Protein AF-0000000084497740 (afdb_homodimer)

Structure (mmCIF, N/CA/C/O backbone):
data_AF-0000000084497740-model_v1
#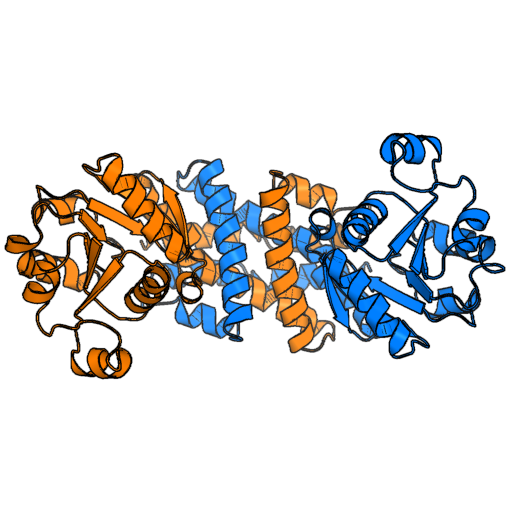
loop_
_entity.id
_entity.type
_entity.pdbx_description
1 polymer 'Pyrroline-5-carboxylate reductase'
#
loop_
_atom_site.group_PDB
_atom_site.id
_atom_site.type_symbol
_atom_site.label_atom_id
_atom_site.label_alt_id
_atom_site.label_comp_id
_atom_site.label_asym_id
_atom_site.label_entity_id
_atom_site.label_seq_id
_atom_site.pdbx_PDB_ins_code
_atom_site.Cartn_x
_atom_site.Cartn_y
_atom_site.Cartn_z
_atom_site.occupancy
_atom_site.B_iso_or_equiv
_atom_site.auth_seq_id
_atom_site.auth_comp_id
_atom_site.auth_asym_id
_atom_site.auth_atom_id
_atom_site.pdbx_PDB_model_num
ATOM 1 N N . MET A 1 1 ? -15.398 -29.5 2.787 1 94.25 1 MET A N 1
ATOM 2 C CA . MET A 1 1 ? -14.492 -29.859 1.694 1 94.25 1 MET A CA 1
ATOM 3 C C . MET A 1 1 ? -13.094 -30.141 2.217 1 94.25 1 MET A C 1
ATOM 5 O O . MET A 1 1 ? -12.656 -29.547 3.205 1 94.25 1 MET A O 1
ATOM 9 N N . LYS A 1 2 ? -12.398 -31.125 1.651 1 97.88 2 LYS A N 1
ATOM 10 C CA . LYS A 1 2 ? -11.078 -31.547 2.133 1 97.88 2 LYS A CA 1
ATOM 11 C C . LYS A 1 2 ? -9.977 -31.031 1.214 1 97.88 2 LYS A C 1
ATOM 13 O O . LYS A 1 2 ? -10.031 -31.234 -0.002 1 97.88 2 LYS A O 1
ATOM 18 N N . VAL A 1 3 ? -8.984 -30.312 1.842 1 98.5 3 VAL A N 1
ATOM 19 C CA . VAL A 1 3 ? -7.879 -29.75 1.071 1 98.5 3 VAL A CA 1
ATOM 20 C C . VAL A 1 3 ? -6.562 -30.391 1.515 1 98.5 3 VAL A C 1
ATOM 22 O O . VAL A 1 3 ? -6.203 -30.328 2.693 1 98.5 3 VAL A O 1
ATOM 25 N N . SER A 1 4 ? -5.949 -31 0.596 1 98.81 4 SER A N 1
ATOM 26 C CA . SER A 1 4 ? -4.621 -31.547 0.847 1 98.81 4 SER A CA 1
ATOM 27 C C . SER A 1 4 ? -3.529 -30.625 0.315 1 98.81 4 SER A C 1
ATOM 29 O O . SER A 1 4 ? -3.516 -30.297 -0.872 1 98.81 4 SER A O 1
ATOM 31 N N . ILE A 1 5 ? -2.617 -30.234 1.16 1 98.81 5 ILE A N 1
ATOM 32 C CA . ILE A 1 5 ? -1.499 -29.375 0.776 1 98.81 5 ILE A CA 1
ATOM 33 C C . ILE A 1 5 ? -0.195 -30.172 0.849 1 98.81 5 ILE A C 1
ATOM 35 O O . ILE A 1 5 ? 0.157 -30.703 1.903 1 98.81 5 ILE A O 1
ATOM 39 N N . ILE A 1 6 ? 0.406 -30.281 -0.298 1 98.69 6 ILE A N 1
ATOM 40 C CA . ILE A 1 6 ? 1.685 -30.969 -0.391 1 98.69 6 ILE A CA 1
ATOM 41 C C . ILE A 1 6 ? 2.82 -29.953 -0.478 1 98.69 6 ILE A C 1
ATOM 43 O O . ILE A 1 6 ? 2.949 -29.25 -1.478 1 98.69 6 ILE A O 1
ATOM 47 N N . GLY A 1 7 ? 3.695 -29.953 0.48 1 97.88 7 GLY A N 1
ATOM 48 C CA . GLY A 1 7 ? 4.715 -28.922 0.625 1 97.88 7 GLY A CA 1
ATOM 49 C C . GLY A 1 7 ? 4.34 -27.844 1.627 1 97.88 7 GLY A C 1
ATOM 50 O O . GLY A 1 7 ? 3.594 -26.922 1.303 1 97.88 7 GLY A O 1
ATOM 51 N N . VAL A 1 8 ? 4.934 -27.953 2.812 1 97.06 8 VAL A N 1
ATOM 52 C CA . VAL A 1 8 ? 4.59 -27.016 3.881 1 97.06 8 VAL A CA 1
ATOM 53 C C . VAL A 1 8 ? 5.832 -26.25 4.309 1 97.06 8 VAL A C 1
ATOM 55 O O . VAL A 1 8 ? 6.242 -26.297 5.469 1 97.06 8 VAL A O 1
ATOM 58 N N . GLY A 1 9 ? 6.383 -25.625 3.318 1 93.69 9 GLY A N 1
ATOM 59 C CA . GLY A 1 9 ? 7.395 -24.625 3.592 1 93.69 9 GLY A CA 1
ATOM 60 C C . GLY A 1 9 ? 6.809 -23.25 3.875 1 93.69 9 GLY A C 1
ATOM 61 O O . GLY A 1 9 ? 5.734 -23.141 4.469 1 93.69 9 GLY A O 1
ATOM 62 N N . THR A 1 10 ? 7.492 -22.219 3.473 1 90.94 10 THR A N 1
ATOM 63 C CA . THR A 1 10 ? 7.031 -20.859 3.701 1 90.94 10 THR A CA 1
ATOM 64 C C . THR A 1 10 ? 5.73 -20.594 2.947 1 90.94 10 THR A C 1
ATOM 66 O O . THR A 1 10 ? 4.77 -20.078 3.521 1 90.94 10 THR A O 1
ATOM 69 N N . VAL A 1 11 ? 5.695 -20.969 1.678 1 94.12 11 VAL A N 1
ATOM 70 C CA . VAL A 1 11 ? 4.527 -20.75 0.834 1 94.12 11 VAL A CA 1
ATOM 71 C C . VAL A 1 11 ? 3.359 -21.594 1.333 1 94.12 11 VAL A C 1
ATOM 73 O O . VAL A 1 11 ? 2.266 -21.078 1.571 1 94.12 11 VAL A O 1
ATOM 76 N N . GLY A 1 12 ? 3.607 -22.906 1.503 1 97.06 12 GLY A N 1
ATOM 77 C CA . GLY A 1 12 ? 2.57 -23.797 1.975 1 97.06 12 GLY A CA 1
ATOM 78 C C . GLY A 1 12 ? 1.966 -23.375 3.299 1 97.06 12 GLY A C 1
ATOM 79 O O . GLY A 1 12 ? 0.747 -23.422 3.477 1 97.06 12 GLY A O 1
ATOM 80 N N . ARG A 1 13 ? 2.76 -22.938 4.215 1 97 13 ARG A N 1
ATOM 81 C CA . ARG A 1 13 ? 2.287 -22.5 5.531 1 97 13 ARG A CA 1
ATOM 82 C C . ARG A 1 13 ? 1.394 -21.281 5.418 1 97 13 ARG A C 1
ATOM 84 O O . ARG A 1 13 ? 0.413 -21.141 6.152 1 97 13 ARG A O 1
ATOM 91 N N . SER A 1 14 ? 1.748 -20.375 4.531 1 97.19 14 SER A N 1
ATOM 92 C CA . SER A 1 14 ? 0.924 -19.188 4.312 1 97.19 14 SER A CA 1
ATOM 93 C C . SER A 1 14 ? -0.449 -19.562 3.764 1 97.19 14 SER A C 1
ATOM 95 O O . SER A 1 14 ? -1.461 -18.984 4.152 1 97.19 14 SER A O 1
ATOM 97 N N . ILE A 1 15 ? -0.416 -20.5 2.891 1 98.19 15 ILE A N 1
ATOM 98 C CA . ILE A 1 15 ? -1.665 -20.969 2.305 1 98.19 15 ILE A CA 1
ATOM 99 C C . ILE A 1 15 ? -2.523 -21.641 3.383 1 98.19 15 ILE A C 1
ATOM 101 O O . ILE A 1 15 ? -3.723 -21.375 3.477 1 98.19 15 ILE A O 1
ATOM 105 N N . VAL A 1 16 ? -1.902 -22.469 4.211 1 98.31 16 VAL A N 1
ATOM 106 C CA . VAL A 1 16 ? -2.602 -23.125 5.312 1 98.31 16 VAL A CA 1
ATOM 107 C C . VAL A 1 16 ? -3.248 -22.078 6.215 1 98.31 16 VAL A C 1
ATOM 109 O O . VAL A 1 16 ? -4.418 -22.203 6.586 1 98.31 16 VAL A O 1
ATOM 112 N N . THR A 1 17 ? -2.496 -21.062 6.551 1 97.62 17 THR A N 1
ATOM 113 C CA . THR A 1 17 ? -2.982 -20 7.422 1 97.62 17 THR A CA 1
ATOM 114 C C . THR A 1 17 ? -4.223 -19.344 6.828 1 97.62 17 THR A C 1
ATOM 116 O O . THR A 1 17 ? -5.18 -19.047 7.547 1 97.62 17 THR A O 1
ATOM 119 N N . GLY A 1 18 ? -4.152 -19.078 5.551 1 97.88 18 GLY A N 1
ATOM 120 C CA . GLY A 1 18 ? -5.289 -18.484 4.871 1 97.88 18 GLY A CA 1
ATOM 121 C C . GLY A 1 18 ? -6.52 -19.375 4.875 1 97.88 18 GLY A C 1
ATOM 122 O O . GLY A 1 18 ? -7.613 -18.922 5.23 1 97.88 18 GLY A O 1
ATOM 123 N N . ILE A 1 19 ? -6.328 -20.625 4.52 1 97.94 19 ILE A N 1
ATOM 124 C CA . ILE A 1 19 ? -7.441 -21.562 4.391 1 97.94 19 ILE A CA 1
ATOM 125 C C . ILE A 1 19 ? -8.039 -21.844 5.77 1 97.94 19 ILE A C 1
ATOM 127 O O . ILE A 1 19 ? -9.25 -22 5.902 1 97.94 19 ILE A O 1
ATOM 131 N N . ALA A 1 20 ? -7.215 -21.875 6.797 1 97.31 20 ALA A N 1
ATOM 132 C CA . ALA A 1 20 ? -7.648 -22.188 8.156 1 97.31 20 ALA A CA 1
ATOM 133 C C . ALA A 1 20 ? -8.672 -21.172 8.656 1 97.31 20 ALA A C 1
ATOM 135 O O . ALA A 1 20 ? -9.453 -21.469 9.57 1 97.31 20 ALA A O 1
ATOM 136 N N . LYS A 1 21 ? -8.695 -20.031 8.102 1 96.19 21 LYS A N 1
ATOM 137 C CA . LYS A 1 21 ? -9.641 -19 8.508 1 96.19 21 LYS A CA 1
ATOM 138 C C . LYS A 1 21 ? -11.023 -19.25 7.91 1 96.19 21 LYS A C 1
ATOM 140 O O . LYS A 1 21 ? -12.008 -18.672 8.359 1 96.19 21 LYS A O 1
ATOM 145 N N . LEU A 1 22 ? -10.938 -20.094 6.934 1 95.62 22 LEU A N 1
ATOM 146 C CA . LEU A 1 22 ? -12.203 -20.438 6.297 1 95.62 22 LEU A CA 1
ATOM 147 C C . LEU A 1 22 ? -12.922 -21.547 7.07 1 95.62 22 LEU A C 1
ATOM 149 O O . LEU A 1 22 ? -12.273 -22.375 7.711 1 95.62 22 LEU A O 1
ATOM 153 N N . LYS A 1 23 ? -14.195 -21.562 7.32 1 88.62 23 LYS A N 1
ATOM 154 C CA . LYS A 1 23 ? -14.938 -22.438 8.211 1 88.62 23 LYS A CA 1
ATOM 155 C C . LYS A 1 23 ? -15.258 -23.766 7.52 1 88.62 23 LYS A C 1
ATOM 157 O O . LYS A 1 23 ? -15.531 -24.766 8.18 1 88.62 23 LYS A O 1
ATOM 162 N N . ASN A 1 24 ? -15.094 -23.953 6.277 1 91.25 24 ASN A N 1
ATOM 163 C CA . ASN A 1 24 ? -15.68 -25.094 5.594 1 91.25 24 ASN A CA 1
ATOM 164 C C . ASN A 1 24 ? -14.609 -26 4.984 1 91.25 24 ASN A C 1
ATOM 166 O O . ASN A 1 24 ? -14.875 -26.719 4.027 1 91.25 24 ASN A O 1
ATOM 170 N N . TYR A 1 25 ? -13.445 -26.016 5.605 1 96.75 25 TYR A N 1
ATOM 171 C CA . TYR A 1 25 ? -12.383 -26.812 4.992 1 96.75 25 TYR A CA 1
ATOM 172 C C . TYR A 1 25 ? -11.68 -27.672 6.035 1 96.75 25 TYR A C 1
ATOM 174 O O . TYR A 1 25 ? -11.43 -27.219 7.156 1 96.75 25 TYR A O 1
ATOM 182 N N . GLU A 1 26 ? -11.492 -28.891 5.727 1 97.75 26 GLU A N 1
ATOM 183 C CA . GLU A 1 26 ? -10.578 -29.766 6.461 1 97.75 26 GLU A CA 1
ATOM 184 C C . GLU A 1 26 ? -9.211 -29.828 5.781 1 97.75 26 GLU A C 1
ATOM 186 O O . GLU A 1 26 ? -9.125 -30.078 4.574 1 97.75 26 GLU A O 1
ATOM 191 N N . ILE A 1 27 ? -8.117 -29.656 6.555 1 98.5 27 ILE A N 1
ATOM 192 C CA . ILE A 1 27 ? -6.793 -29.484 5.965 1 98.5 27 ILE A CA 1
ATOM 193 C C . ILE A 1 27 ? -5.941 -30.719 6.238 1 98.5 27 ILE A C 1
ATOM 195 O O . ILE A 1 27 ? -5.898 -31.219 7.363 1 98.5 27 ILE A O 1
ATOM 199 N N . PHE A 1 28 ? -5.348 -31.234 5.215 1 98.69 28 PHE A N 1
ATOM 200 C CA . PHE A 1 28 ? -4.398 -32.344 5.262 1 98.69 28 PHE A CA 1
ATOM 201 C C . PHE A 1 28 ? -3.039 -31.922 4.723 1 98.69 28 PHE A C 1
ATOM 203 O O . PHE A 1 28 ? -2.957 -31.234 3.705 1 98.69 28 PHE A O 1
ATOM 210 N N . LEU A 1 29 ? -1.916 -32.375 5.426 1 98.75 29 LEU A N 1
ATOM 211 C CA . LEU A 1 29 ? -0.612 -31.828 5.082 1 98.75 29 LEU A CA 1
ATOM 212 C C . LEU A 1 29 ? 0.423 -32.938 4.91 1 98.75 29 LEU A C 1
ATOM 214 O O . LEU A 1 29 ? 0.396 -33.938 5.633 1 98.75 29 LEU A O 1
ATOM 218 N N . SER A 1 30 ? 1.309 -32.75 3.998 1 98.5 30 SER A N 1
ATOM 219 C CA . SER A 1 30 ? 2.561 -33.469 3.885 1 98.5 30 SER A CA 1
ATOM 220 C C . SER A 1 30 ? 3.699 -32.594 3.426 1 98.5 30 SER A C 1
ATOM 222 O O . SER A 1 30 ? 3.461 -31.531 2.822 1 98.5 30 SER A O 1
ATOM 224 N N . SER A 1 31 ? 4.891 -32.906 3.777 1 97.12 31 SER A N 1
ATOM 225 C CA . SER A 1 31 ? 6.059 -32.125 3.434 1 97.12 31 SER A CA 1
ATOM 226 C C . SER A 1 31 ? 7.312 -32.969 3.33 1 97.12 31 SER A C 1
ATOM 228 O O . SER A 1 31 ? 7.285 -34.156 3.643 1 97.12 31 SER A O 1
ATOM 230 N N . GLY A 1 32 ? 8.367 -32.375 2.797 1 93.31 32 GLY A N 1
ATOM 231 C CA . GLY A 1 32 ? 9.625 -33.094 2.598 1 93.31 32 GLY A CA 1
ATOM 232 C C . GLY A 1 32 ? 10.227 -33.594 3.891 1 93.31 32 GLY A C 1
ATOM 233 O O . GLY A 1 32 ? 10.828 -34.688 3.918 1 93.31 32 GLY A O 1
ATOM 234 N N . SER A 1 33 ? 10.133 -32.844 4.934 1 93.88 33 SER A N 1
ATOM 235 C CA . SER A 1 33 ? 10.57 -33.25 6.258 1 93.88 33 SER A CA 1
ATOM 236 C C . SER A 1 33 ? 9.383 -33.406 7.203 1 93.88 33 SER A C 1
ATOM 238 O O . SER A 1 33 ? 8.797 -32.438 7.652 1 93.88 33 SER A O 1
ATOM 240 N N . TYR A 1 34 ? 9.133 -34.625 7.535 1 95.19 34 TYR A N 1
ATOM 241 C CA . TYR A 1 34 ? 8 -34.938 8.406 1 95.19 34 TYR A CA 1
ATOM 242 C C . TYR A 1 34 ? 8.234 -34.375 9.805 1 95.19 34 TYR A C 1
ATOM 244 O O . TYR A 1 34 ? 7.301 -33.875 10.453 1 95.19 34 TYR A O 1
ATOM 252 N N . GLU A 1 35 ? 9.484 -34.438 10.258 1 96.19 35 GLU A N 1
ATOM 253 C CA . GLU A 1 35 ? 9.805 -33.969 11.594 1 96.19 35 GLU A CA 1
ATOM 254 C C . GLU A 1 35 ? 9.578 -32.469 11.711 1 96.19 35 GLU A C 1
ATOM 256 O O . GLU A 1 35 ? 9.023 -31.984 12.703 1 96.19 35 GLU A O 1
ATOM 261 N N . ARG A 1 36 ? 10.039 -31.75 10.719 1 95.06 36 ARG A N 1
ATOM 262 C CA . ARG A 1 36 ? 9.828 -30.312 10.711 1 95.06 36 ARG A CA 1
ATOM 263 C C . ARG A 1 36 ? 8.344 -29.969 10.617 1 95.06 36 ARG A C 1
ATOM 265 O O . ARG A 1 36 ? 7.883 -29 11.234 1 95.06 36 ARG A O 1
ATOM 272 N N . LEU A 1 37 ? 7.645 -30.75 9.773 1 97.81 37 LEU A N 1
ATOM 273 C CA . LEU A 1 37 ? 6.207 -30.562 9.633 1 97.81 37 LEU A CA 1
ATOM 274 C C . LEU A 1 37 ? 5.496 -30.797 10.961 1 97.81 37 LEU A C 1
ATOM 276 O O . LEU A 1 37 ? 4.637 -30.016 11.359 1 97.81 37 LEU A O 1
ATOM 280 N N . LYS A 1 38 ? 5.805 -31.859 11.602 1 97.25 38 LYS A N 1
ATOM 281 C CA . LYS A 1 38 ? 5.188 -32.219 12.875 1 97.25 38 LYS A CA 1
ATOM 282 C C . LYS A 1 38 ? 5.414 -31.156 13.93 1 97.25 38 LYS A C 1
ATOM 284 O O . LYS A 1 38 ? 4.488 -30.781 14.641 1 97.25 38 LYS A O 1
ATOM 289 N N . SER A 1 39 ? 6.633 -30.688 14.016 1 97.25 39 SER A N 1
ATOM 290 C CA . SER A 1 39 ? 6.977 -29.656 14.977 1 97.25 39 SER A CA 1
ATOM 291 C C . SER A 1 39 ? 6.172 -28.375 14.727 1 97.25 39 SER A C 1
ATOM 293 O O . SER A 1 39 ? 5.617 -27.797 15.656 1 97.25 39 SER A O 1
ATOM 295 N N . TRP A 1 40 ? 6.062 -27.969 13.484 1 97.5 40 TRP A N 1
ATOM 296 C CA . TRP A 1 40 ? 5.328 -26.766 13.125 1 97.5 40 TRP A CA 1
ATOM 297 C C . TRP A 1 40 ? 3.83 -26.953 13.344 1 97.5 40 TRP A C 1
ATOM 299 O O . TRP A 1 40 ? 3.143 -26.031 13.805 1 97.5 40 TRP A O 1
ATOM 309 N N . ASN A 1 41 ? 3.293 -28.078 12.883 1 97.38 41 ASN A N 1
ATOM 310 C CA . ASN A 1 41 ? 1.87 -28.391 12.953 1 97.38 41 ASN A CA 1
ATOM 311 C C . ASN A 1 41 ? 1.358 -28.344 14.391 1 97.38 41 ASN A C 1
ATOM 313 O O . ASN A 1 41 ? 0.251 -27.859 14.641 1 97.38 41 ASN A O 1
ATOM 317 N N . ASN A 1 42 ? 2.135 -28.859 15.305 1 96.81 42 ASN A N 1
ATOM 318 C CA . ASN A 1 42 ? 1.826 -28.875 16.734 1 96.81 42 ASN A CA 1
ATOM 319 C C . ASN A 1 42 ? 0.41 -29.391 17 1 96.81 42 ASN A C 1
ATOM 321 O O . ASN A 1 42 ? -0.345 -28.766 17.75 1 96.81 42 ASN A O 1
ATOM 325 N N . GLY A 1 43 ? -0.071 -30.391 16.219 1 94.88 43 GLY A N 1
ATOM 326 C CA . GLY A 1 43 ? -1.327 -31.078 16.453 1 94.88 43 GLY A CA 1
ATOM 327 C C . GLY A 1 43 ? -2.525 -30.359 15.867 1 94.88 43 GLY A C 1
ATOM 328 O O . GLY A 1 43 ? -3.67 -30.766 16.094 1 94.88 43 GLY A O 1
ATOM 329 N N . ARG A 1 44 ? -2.357 -29.391 15.031 1 96.19 44 ARG A N 1
ATOM 330 C CA . ARG A 1 44 ? -3.441 -28.531 14.555 1 96.19 44 ARG A CA 1
ATOM 331 C C . ARG A 1 44 ? -4.176 -29.188 13.383 1 96.19 44 ARG A C 1
ATOM 333 O O . ARG A 1 44 ? -5.398 -29.078 13.281 1 96.19 44 ARG A O 1
ATOM 340 N N . TYR A 1 45 ? -3.424 -29.75 12.523 1 97.81 45 TYR A N 1
ATOM 341 C CA . TYR A 1 45 ? -3.994 -30.312 11.305 1 97.81 45 TYR A CA 1
ATOM 342 C C . TYR A 1 45 ? -3.623 -31.781 11.148 1 97.81 45 TYR A C 1
ATOM 344 O O . TYR A 1 45 ? -2.809 -32.312 11.906 1 97.81 45 TYR A O 1
ATOM 352 N N . ASN A 1 46 ? -4.328 -32.469 10.188 1 97.69 46 ASN A N 1
ATOM 353 C CA . ASN A 1 46 ? -3.945 -33.844 9.82 1 97.69 46 ASN A CA 1
ATOM 354 C C . ASN A 1 46 ? -2.664 -33.844 8.992 1 97.69 46 ASN A C 1
ATOM 356 O O . ASN A 1 46 ? -2.584 -33.188 7.953 1 97.69 46 ASN A O 1
ATOM 360 N N . ILE A 1 47 ? -1.666 -34.625 9.461 1 98.25 47 ILE A N 1
ATOM 361 C CA . ILE A 1 47 ? -0.405 -34.625 8.727 1 98.25 47 ILE A CA 1
ATOM 362 C C . ILE A 1 47 ? -0.068 -36.062 8.305 1 98.25 47 ILE A C 1
ATOM 364 O O . ILE A 1 47 ? -0.448 -37.031 8.984 1 98.25 47 ILE A O 1
ATOM 368 N N . PHE A 1 48 ? 0.63 -36.188 7.195 1 98.06 48 PHE A N 1
ATOM 369 C CA . PHE A 1 48 ? 0.999 -37.5 6.621 1 98.06 48 PHE A CA 1
ATOM 370 C C . PHE A 1 48 ? 2.477 -37.5 6.25 1 98.06 48 PHE A C 1
ATOM 372 O O . PHE A 1 48 ? 3.037 -36.5 5.84 1 98.06 48 PHE A O 1
ATOM 379 N N . GLN A 1 49 ? 3.104 -38.625 6.34 1 96.5 49 GLN A N 1
ATOM 380 C CA . GLN A 1 49 ? 4.48 -38.812 5.887 1 96.5 49 GLN A CA 1
ATOM 381 C C . GLN A 1 49 ? 4.547 -38.969 4.371 1 96.5 49 GLN A C 1
ATOM 383 O O . GLN A 1 49 ? 5.504 -38.5 3.738 1 96.5 49 GLN A O 1
ATOM 388 N N . SER A 1 50 ? 3.508 -39.562 3.895 1 96.25 50 SER A N 1
ATOM 389 C CA . SER A 1 50 ? 3.439 -39.875 2.467 1 96.25 50 SER A CA 1
ATOM 390 C C . SER A 1 50 ? 2.559 -38.844 1.738 1 96.25 50 SER A C 1
ATOM 392 O O . SER A 1 50 ? 1.43 -38.594 2.156 1 96.25 50 SER A O 1
ATOM 394 N N . ASN A 1 51 ? 3.143 -38.281 0.613 1 98.31 51 ASN A N 1
ATOM 395 C CA . ASN A 1 51 ? 2.316 -37.438 -0.223 1 98.31 51 ASN A CA 1
ATOM 396 C C . ASN A 1 51 ? 1.117 -38.188 -0.793 1 98.31 51 ASN A C 1
ATOM 398 O O . ASN A 1 51 ? 0.041 -37.594 -0.959 1 98.31 51 ASN A O 1
ATOM 402 N N . TYR A 1 52 ? 1.386 -39.438 -1.094 1 98.19 52 TYR A N 1
ATOM 403 C CA . TYR A 1 52 ? 0.344 -40.312 -1.639 1 98.19 52 TYR A CA 1
ATOM 404 C C . TYR A 1 52 ? -0.842 -40.406 -0.688 1 98.19 52 TYR A C 1
ATOM 406 O O . TYR A 1 52 ? -1.988 -40.188 -1.093 1 98.19 52 TYR A O 1
ATOM 414 N N . GLU A 1 53 ? -0.58 -40.719 0.524 1 98.06 53 GLU A N 1
ATOM 415 C CA . GLU A 1 53 ? -1.635 -40.844 1.525 1 98.06 53 GLU A CA 1
ATOM 416 C C . GLU A 1 53 ? -2.348 -39.531 1.75 1 98.06 53 GLU A C 1
ATOM 418 O O . GLU A 1 53 ? -3.566 -39.469 1.943 1 98.06 53 GLU A O 1
ATOM 423 N N . ASN A 1 54 ? -1.55 -38.438 1.799 1 98.62 54 ASN A N 1
ATOM 424 C CA . ASN A 1 54 ? -2.146 -37.125 1.931 1 98.62 54 ASN A CA 1
ATOM 425 C C . ASN A 1 54 ? -3.104 -36.812 0.781 1 98.62 54 ASN A C 1
ATOM 427 O O . ASN A 1 54 ? -4.262 -36.469 1.008 1 98.62 54 ASN A O 1
ATOM 431 N N . ALA A 1 55 ? -2.662 -37 -0.435 1 98.5 55 ALA A N 1
ATOM 432 C CA . ALA A 1 55 ? -3.428 -36.656 -1.636 1 98.5 55 ALA A CA 1
ATOM 433 C C . ALA A 1 55 ? -4.703 -37.5 -1.717 1 98.5 55 ALA A C 1
ATOM 435 O O . ALA A 1 55 ? -5.715 -37.031 -2.258 1 98.5 55 ALA A O 1
ATOM 436 N N . LYS A 1 56 ? -4.633 -38.688 -1.178 1 97.88 56 LYS A N 1
ATOM 437 C CA . LYS A 1 56 ? -5.781 -39.594 -1.194 1 97.88 56 LYS A CA 1
ATOM 438 C C . LYS A 1 56 ? -6.961 -39 -0.437 1 97.88 56 LYS A C 1
ATOM 440 O O . LYS A 1 56 ? -8.117 -39.219 -0.803 1 97.88 56 LYS A O 1
ATOM 445 N N . ASN A 1 57 ? -6.73 -38.219 0.434 1 96.69 57 ASN A N 1
ATOM 446 C CA . ASN A 1 57 ? -7.762 -37.719 1.343 1 96.69 57 ASN A CA 1
ATOM 447 C C . ASN A 1 57 ? -8.422 -36.438 0.806 1 96.69 57 ASN A C 1
ATOM 449 O O . ASN A 1 57 ? -9.578 -36.156 1.123 1 96.69 57 ASN A O 1
ATOM 453 N N . GLY A 1 58 ? -7.777 -35.719 0.027 1 96.94 58 GLY A N 1
ATOM 454 C CA . GLY A 1 58 ? -8.234 -34.406 -0.348 1 96.94 58 GLY A CA 1
ATOM 455 C C . G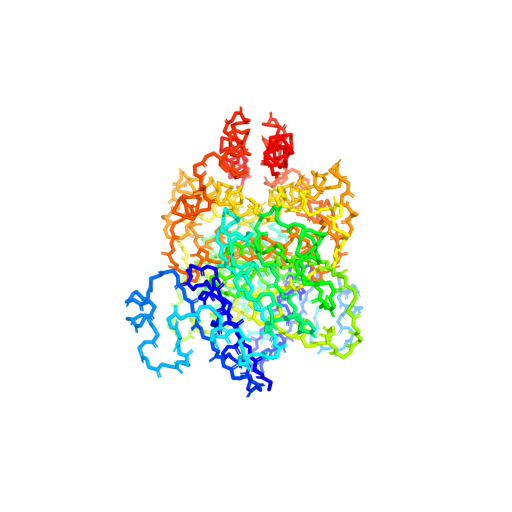LY A 1 58 ? -9.141 -34.406 -1.565 1 96.94 58 GLY A C 1
ATOM 456 O O . GLY A 1 58 ? -8.938 -35.188 -2.494 1 96.94 58 GLY A O 1
ATOM 457 N N . ASP A 1 59 ? -10.102 -33.469 -1.543 1 97.12 59 ASP A N 1
ATOM 458 C CA . ASP A 1 59 ? -10.875 -33.156 -2.74 1 97.12 59 ASP A CA 1
ATOM 459 C C . ASP A 1 59 ? -10.125 -32.188 -3.643 1 97.12 59 ASP A C 1
ATOM 461 O O . ASP A 1 59 ? -10.281 -32.219 -4.863 1 97.12 59 ASP A O 1
ATOM 465 N N . ILE A 1 60 ? -9.43 -31.359 -3.025 1 98.19 60 ILE A N 1
ATOM 466 C CA . ILE A 1 60 ? -8.555 -30.375 -3.662 1 98.19 60 ILE A CA 1
ATOM 467 C C . ILE A 1 60 ? -7.113 -30.594 -3.219 1 98.19 60 ILE A C 1
ATOM 469 O O . ILE A 1 60 ? -6.844 -30.781 -2.029 1 98.19 60 ILE A O 1
ATOM 473 N N . ILE A 1 61 ? -6.234 -30.609 -4.172 1 98.81 61 ILE A N 1
ATOM 474 C CA . ILE A 1 61 ? -4.82 -30.812 -3.877 1 98.81 61 ILE A CA 1
ATOM 475 C C . ILE A 1 61 ? -4.031 -29.547 -4.246 1 98.81 61 ILE A C 1
ATOM 477 O O . ILE A 1 61 ? -4.086 -29.094 -5.391 1 98.81 61 ILE A O 1
ATOM 481 N N . ILE A 1 62 ? -3.328 -28.984 -3.293 1 98.81 62 ILE A N 1
ATOM 482 C CA . ILE A 1 62 ? -2.465 -27.828 -3.52 1 98.81 62 ILE A CA 1
ATOM 483 C C . ILE A 1 62 ? -1.004 -28.266 -3.527 1 98.81 62 ILE A C 1
ATOM 485 O O . ILE A 1 62 ? -0.528 -28.875 -2.566 1 98.81 62 ILE A O 1
ATOM 489 N N . LEU A 1 63 ? -0.415 -28.016 -4.582 1 98.69 63 LEU A N 1
ATOM 490 C CA . LEU A 1 63 ? 0.996 -28.344 -4.742 1 98.69 63 LEU A CA 1
ATOM 491 C C . LEU A 1 63 ? 1.876 -27.125 -4.496 1 98.69 63 LEU A C 1
ATOM 493 O O . LEU A 1 63 ? 1.901 -26.203 -5.309 1 98.69 63 LEU A O 1
ATOM 497 N N . SER A 1 64 ? 2.592 -27.125 -3.451 1 97.75 64 SER A N 1
ATOM 498 C CA . SER A 1 64 ? 3.459 -26.031 -3.041 1 97.75 64 SER A CA 1
ATOM 499 C C . SER A 1 64 ? 4.867 -26.516 -2.725 1 97.75 64 SER A C 1
ATOM 501 O O . SER A 1 64 ? 5.414 -26.219 -1.663 1 97.75 64 SER A O 1
ATOM 503 N N . VAL A 1 65 ? 5.453 -27.281 -3.594 1 96.56 65 VAL A N 1
ATOM 504 C CA . VAL A 1 65 ? 6.801 -27.828 -3.459 1 96.56 65 VAL A CA 1
ATOM 505 C C . VAL A 1 65 ? 7.75 -27.094 -4.41 1 96.56 65 VAL A C 1
ATOM 507 O O . VAL A 1 65 ? 7.312 -26.312 -5.25 1 96.56 65 VAL A O 1
ATOM 510 N N . LYS A 1 66 ? 9.039 -27.312 -4.262 1 92.75 66 LYS A N 1
ATOM 511 C CA . LYS A 1 66 ? 10 -26.766 -5.215 1 92.75 66 LYS A CA 1
ATOM 512 C C . LYS A 1 66 ? 9.742 -27.297 -6.621 1 92.75 66 LYS A C 1
ATOM 514 O O . LYS A 1 66 ? 9.422 -28.484 -6.801 1 92.75 66 LYS A O 1
ATOM 519 N N . PRO A 1 67 ? 9.891 -26.453 -7.559 1 93.69 67 PRO A N 1
ATOM 520 C CA . PRO A 1 67 ? 9.641 -26.891 -8.93 1 93.69 67 PRO A CA 1
ATOM 521 C C . PRO A 1 67 ? 10.484 -28.109 -9.328 1 93.69 67 PRO A C 1
ATOM 523 O O . PRO A 1 67 ? 10.016 -28.953 -10.086 1 93.69 67 PRO A O 1
ATOM 526 N N . SER A 1 68 ? 11.656 -28.172 -8.797 1 93.75 68 SER A N 1
ATOM 527 C CA . SER A 1 68 ? 12.555 -29.281 -9.117 1 93.75 68 SER A CA 1
ATOM 528 C C . SER A 1 68 ? 11.969 -30.625 -8.672 1 93.75 68 SER A C 1
ATOM 530 O O . SER A 1 68 ? 12.359 -31.672 -9.18 1 93.75 68 SER A O 1
ATOM 532 N N . ASN A 1 69 ? 11 -30.609 -7.805 1 96 69 ASN A N 1
ATOM 533 C CA . ASN A 1 69 ? 10.398 -31.828 -7.273 1 96 69 ASN A CA 1
ATOM 534 C C . ASN A 1 69 ? 9.062 -32.125 -7.945 1 96 69 ASN A C 1
ATOM 536 O O . ASN A 1 69 ? 8.414 -33.125 -7.637 1 96 69 ASN A O 1
ATOM 540 N N . ALA A 1 70 ? 8.656 -31.312 -8.852 1 97.06 70 ALA A N 1
ATOM 541 C CA . ALA A 1 70 ? 7.301 -31.344 -9.398 1 97.06 70 ALA A CA 1
ATOM 542 C C . ALA A 1 70 ? 7.004 -32.688 -10.031 1 97.06 70 ALA A C 1
ATOM 544 O O . ALA A 1 70 ? 6.02 -33.344 -9.672 1 97.06 70 ALA A O 1
ATOM 545 N N . VAL A 1 71 ? 7.84 -33.188 -10.883 1 97.62 71 VAL A N 1
ATOM 546 C CA . VAL A 1 71 ? 7.605 -34.406 -11.648 1 97.62 71 VAL A CA 1
ATOM 547 C C . VAL A 1 71 ? 7.551 -35.594 -10.703 1 97.62 71 VAL A C 1
ATOM 549 O O . VAL A 1 71 ? 6.668 -36.438 -10.812 1 97.62 71 VAL A O 1
ATOM 552 N N . LYS A 1 72 ? 8.516 -35.625 -9.781 1 97.69 72 LYS A N 1
ATOM 553 C CA . LYS A 1 72 ? 8.562 -36.719 -8.812 1 97.69 72 LYS A CA 1
ATOM 554 C C . LYS A 1 72 ? 7.262 -36.812 -8.016 1 97.69 72 LYS A C 1
ATOM 556 O O . LYS A 1 72 ? 6.703 -37.906 -7.84 1 97.69 72 LYS A O 1
ATOM 561 N N . ILE A 1 73 ? 6.746 -35.688 -7.566 1 98.12 73 ILE A N 1
ATOM 562 C CA . ILE A 1 73 ? 5.543 -35.625 -6.746 1 98.12 73 ILE A CA 1
ATOM 563 C C . ILE A 1 73 ? 4.32 -36 -7.59 1 98.12 73 ILE A C 1
ATOM 565 O O . ILE A 1 73 ? 3.445 -36.75 -7.137 1 98.12 73 ILE A O 1
ATOM 569 N N 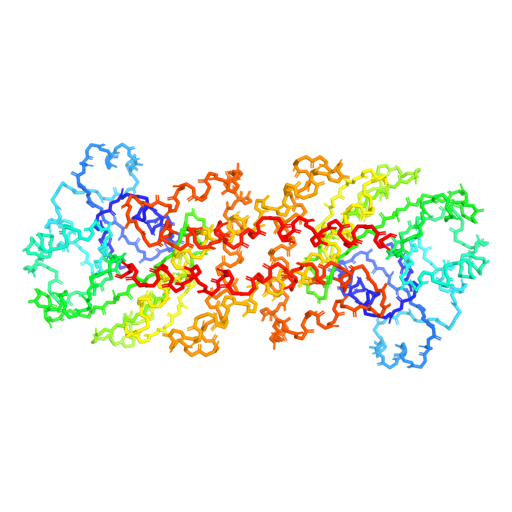. LEU A 1 74 ? 4.262 -35.438 -8.766 1 98.44 74 LEU A N 1
ATOM 570 C CA . LEU A 1 74 ? 3.139 -35.75 -9.648 1 98.44 74 LEU A CA 1
ATOM 571 C C . LEU A 1 74 ? 3.051 -37.219 -9.945 1 98.44 74 LEU A C 1
ATOM 573 O O . LEU A 1 74 ? 1.96 -37.812 -9.945 1 98.44 74 LEU A O 1
ATOM 577 N N . GLU A 1 75 ? 4.207 -37.844 -10.195 1 98 75 GLU A N 1
ATOM 578 C CA . GLU A 1 75 ? 4.25 -39.281 -10.414 1 98 75 GLU A CA 1
ATOM 579 C C . GLU A 1 75 ? 3.783 -40.062 -9.172 1 98 75 GLU A C 1
ATOM 581 O O . GLU A 1 75 ? 3.062 -41.031 -9.281 1 98 75 GLU A O 1
ATOM 586 N N . GLU A 1 76 ? 4.168 -39.531 -8.102 1 98 76 GLU A N 1
ATOM 587 C CA . GLU A 1 76 ? 3.865 -40.156 -6.824 1 98 76 GLU A CA 1
ATOM 588 C C . GLU A 1 76 ? 2.363 -40.188 -6.551 1 98 76 GLU A C 1
ATOM 590 O O . GLU A 1 76 ? 1.83 -41.156 -6.004 1 98 76 GLU A O 1
ATOM 595 N N . ILE A 1 77 ? 1.658 -39.156 -6.996 1 98.38 77 ILE A N 1
ATOM 596 C CA . ILE A 1 77 ? 0.289 -39 -6.512 1 98.38 77 ILE A CA 1
ATOM 597 C C . ILE A 1 77 ? -0.689 -39.219 -7.668 1 98.38 77 ILE A C 1
ATOM 599 O O . ILE A 1 77 ? -1.903 -39.094 -7.488 1 98.38 77 ILE A O 1
ATOM 603 N N . LYS A 1 78 ? -0.233 -39.469 -8.844 1 97.81 78 LYS A N 1
ATOM 604 C CA . LYS A 1 78 ? -1.052 -39.438 -10.055 1 97.81 78 LYS A CA 1
ATOM 605 C C . LYS A 1 78 ? -2.254 -40.375 -9.914 1 97.81 78 LYS A C 1
ATOM 607 O O . LYS A 1 78 ? -3.357 -40.062 -10.352 1 97.81 78 LYS A O 1
ATOM 612 N N . ASP A 1 79 ? -2.135 -41.531 -9.242 1 97.38 79 ASP A N 1
ATOM 613 C CA . ASP A 1 79 ? -3.178 -42.562 -9.172 1 97.38 79 ASP A CA 1
ATOM 614 C C . ASP A 1 79 ? -4.316 -42.125 -8.258 1 97.38 79 ASP A C 1
ATOM 616 O O . ASP A 1 79 ? -5.461 -42.531 -8.43 1 97.38 79 ASP A O 1
ATOM 620 N N . VAL A 1 80 ? -4.055 -41.25 -7.332 1 98.06 80 VAL A N 1
ATOM 621 C CA . VAL A 1 80 ? -5.074 -40.906 -6.34 1 98.06 80 VAL A CA 1
ATOM 622 C C . VAL A 1 80 ? -5.539 -39.469 -6.543 1 98.06 80 VAL A C 1
ATOM 624 O O . VAL A 1 80 ? -6.602 -39.094 -6.047 1 98.06 80 VAL A O 1
ATOM 627 N N . ALA A 1 81 ? -4.762 -38.688 -7.258 1 96.88 81 ALA A N 1
ATOM 628 C CA . ALA A 1 81 ? -5.062 -37.281 -7.398 1 96.88 81 ALA A CA 1
ATOM 629 C C . ALA A 1 81 ? -5.801 -37 -8.703 1 96.88 81 ALA A C 1
ATOM 631 O O . ALA A 1 81 ? -6.438 -35.938 -8.859 1 96.88 81 ALA A O 1
ATOM 632 N N . ASN A 1 82 ? -5.664 -37.906 -9.672 1 96.31 82 ASN A N 1
ATOM 633 C CA . ASN A 1 82 ? -6.305 -37.688 -10.961 1 96.31 82 ASN A CA 1
ATOM 634 C C . ASN A 1 82 ? -7.82 -37.562 -10.82 1 96.31 82 ASN A C 1
ATOM 636 O O . ASN A 1 82 ? -8.461 -38.375 -10.141 1 96.31 82 ASN A O 1
ATOM 640 N N . GLY A 1 83 ? -8.391 -36.5 -11.375 1 96.44 83 GLY A N 1
ATOM 641 C CA . GLY A 1 83 ? -9.812 -36.219 -11.281 1 96.44 83 GLY A CA 1
ATOM 642 C C . GLY A 1 83 ? -10.148 -35.188 -10.219 1 96.44 83 GLY A C 1
ATOM 643 O O . GLY A 1 83 ? -11.242 -34.625 -10.211 1 96.44 83 GLY A O 1
ATOM 644 N N . LYS A 1 84 ? -9.211 -34.938 -9.359 1 98 84 LYS A N 1
ATOM 645 C CA . LYS A 1 84 ? -9.398 -33.938 -8.305 1 98 84 LYS A CA 1
ATOM 646 C C . LYS A 1 84 ? -8.945 -32.562 -8.766 1 98 84 LYS A C 1
ATOM 648 O O . LYS A 1 84 ? -8.258 -32.438 -9.789 1 98 84 LYS A O 1
ATOM 653 N N . VAL A 1 85 ? -9.359 -31.531 -8.094 1 98.31 85 VAL A N 1
ATOM 654 C CA . VAL A 1 85 ? -8.945 -30.156 -8.414 1 98.31 85 VAL A CA 1
ATOM 655 C C . VAL A 1 85 ? -7.508 -29.938 -7.957 1 98.31 85 VAL A C 1
ATOM 657 O O . VAL A 1 85 ? -7.18 -30.156 -6.785 1 98.31 85 VAL A O 1
ATOM 660 N N . ILE A 1 86 ? -6.641 -29.531 -8.891 1 98.75 86 ILE A N 1
ATOM 661 C CA . ILE A 1 86 ? -5.227 -29.328 -8.594 1 98.75 86 ILE A CA 1
ATOM 662 C C . ILE A 1 86 ? -4.898 -27.828 -8.641 1 98.75 86 ILE A C 1
ATOM 664 O O . ILE A 1 86 ? -5.137 -27.172 -9.648 1 98.75 86 ILE A O 1
ATOM 668 N N . ILE A 1 87 ? -4.383 -27.281 -7.582 1 98.75 87 ILE A N 1
ATOM 669 C CA . ILE A 1 87 ? -3.869 -25.922 -7.523 1 98.75 87 ILE A CA 1
ATOM 670 C C . ILE A 1 87 ? -2.35 -25.953 -7.363 1 98.75 87 ILE A C 1
ATOM 672 O O . ILE A 1 87 ? -1.832 -26.5 -6.387 1 98.75 87 ILE A O 1
ATOM 676 N N . SER A 1 88 ? -1.711 -25.453 -8.258 1 98.56 88 SER A N 1
ATOM 677 C CA . SER A 1 88 ? -0.252 -25.422 -8.211 1 98.56 88 SER A CA 1
ATOM 678 C C . SER A 1 88 ? 0.266 -24 -8.047 1 98.56 88 SER A C 1
ATOM 680 O O . SER A 1 88 ? -0.112 -23.109 -8.805 1 98.56 88 SER A O 1
ATOM 682 N N . VAL A 1 89 ? 1.141 -23.797 -7.074 1 97.19 89 VAL A N 1
ATOM 683 C CA . VAL A 1 89 ? 1.802 -22.516 -6.895 1 97.19 89 VAL A CA 1
ATOM 684 C C . VAL A 1 89 ? 3.291 -22.656 -7.203 1 97.19 89 VAL A C 1
ATOM 686 O O . VAL A 1 89 ? 4.105 -21.859 -6.73 1 97.19 89 VAL A O 1
ATOM 689 N N . MET A 1 90 ? 3.652 -23.75 -7.953 1 94.38 90 MET A N 1
ATOM 690 C CA . MET A 1 90 ? 5.047 -24.016 -8.289 1 94.38 90 MET A CA 1
ATOM 691 C C . MET A 1 90 ? 5.488 -23.172 -9.477 1 94.38 90 MET A C 1
ATOM 693 O O . MET A 1 90 ? 4.934 -23.297 -10.57 1 94.38 90 MET A O 1
ATOM 697 N N . ALA A 1 91 ? 6.543 -22.438 -9.234 1 88.31 91 ALA A N 1
ATOM 698 C CA . ALA A 1 91 ? 7.066 -21.562 -10.273 1 88.31 91 ALA A CA 1
ATOM 699 C C . ALA A 1 91 ? 7.574 -22.359 -11.469 1 88.31 91 ALA A C 1
ATOM 701 O O . ALA A 1 91 ? 8.258 -23.375 -11.297 1 88.31 91 ALA A O 1
ATOM 702 N N . GLY A 1 92 ? 7.207 -21.969 -12.656 1 89.62 92 GLY A N 1
ATOM 703 C CA . GLY A 1 92 ? 7.75 -22.531 -13.883 1 89.62 92 GLY A CA 1
ATOM 704 C C . GLY A 1 92 ? 7.051 -23.812 -14.312 1 89.62 92 GLY A C 1
ATOM 705 O O . GLY A 1 92 ? 7.332 -24.344 -15.383 1 89.62 92 GLY A O 1
ATOM 706 N N . ILE A 1 93 ? 6.184 -24.344 -13.492 1 94.88 93 ILE A N 1
ATOM 707 C CA . ILE A 1 93 ? 5.473 -25.562 -13.828 1 94.88 93 ILE A CA 1
ATOM 708 C C . ILE A 1 93 ? 4.168 -25.234 -14.547 1 94.88 93 ILE A C 1
ATOM 710 O O . ILE A 1 93 ? 3.26 -24.641 -13.945 1 94.88 93 ILE A O 1
ATOM 714 N N . THR A 1 94 ? 4.043 -25.609 -15.742 1 96.69 94 THR A N 1
ATOM 715 C CA . THR A 1 94 ? 2.912 -25.219 -16.578 1 96.69 94 THR A CA 1
ATOM 716 C C . THR A 1 94 ? 1.725 -26.141 -16.344 1 96.69 94 THR A C 1
ATOM 718 O O . THR A 1 94 ? 1.881 -27.234 -15.781 1 96.69 94 THR A O 1
ATOM 721 N N . ILE A 1 95 ? 0.601 -25.656 -16.75 1 97.88 95 ILE A N 1
ATOM 722 C CA . ILE A 1 95 ? -0.61 -26.469 -16.703 1 97.88 95 ILE A CA 1
ATOM 723 C C . ILE A 1 95 ? -0.418 -27.734 -17.547 1 97.88 95 ILE A C 1
ATOM 725 O O . ILE A 1 95 ? -0.781 -28.828 -17.109 1 97.88 95 ILE A O 1
ATOM 729 N N . ASN A 1 96 ? 0.163 -27.562 -18.703 1 97.5 96 ASN A N 1
ATOM 730 C CA . ASN A 1 96 ? 0.386 -28.688 -19.609 1 97.5 96 ASN A CA 1
ATOM 731 C C . ASN A 1 96 ? 1.224 -29.781 -18.953 1 97.5 96 ASN A C 1
ATOM 733 O O . ASN A 1 96 ? 0.932 -30.969 -19.109 1 97.5 96 ASN A O 1
ATOM 737 N N . LEU A 1 97 ? 2.256 -29.406 -18.266 1 97.56 97 LEU A N 1
ATOM 738 C CA . LEU A 1 97 ? 3.102 -30.375 -17.594 1 97.56 97 LEU A CA 1
ATOM 739 C C . LEU A 1 97 ? 2.307 -31.172 -16.547 1 97.56 97 LEU A C 1
ATOM 741 O O . LEU A 1 97 ? 2.436 -32.375 -16.469 1 97.56 97 LEU A O 1
ATOM 745 N N . ILE A 1 98 ? 1.524 -30.484 -15.75 1 98.31 98 ILE A N 1
ATOM 746 C CA . ILE A 1 98 ? 0.73 -31.141 -14.711 1 98.31 98 ILE A CA 1
ATOM 747 C C . ILE A 1 98 ? -0.295 -32.062 -15.359 1 98.31 98 ILE A C 1
ATOM 749 O O . ILE A 1 98 ? -0.49 -33.188 -14.914 1 98.31 98 ILE A O 1
ATOM 753 N N . ASN A 1 99 ? -0.881 -31.578 -16.438 1 96.88 99 ASN A N 1
ATOM 754 C CA . ASN A 1 99 ? -1.919 -32.344 -17.141 1 96.88 99 ASN A CA 1
ATOM 755 C C . ASN A 1 99 ? -1.368 -33.625 -17.75 1 96.88 99 ASN A C 1
ATOM 757 O O . ASN A 1 99 ? -2.115 -34.562 -17.984 1 96.88 99 ASN A O 1
ATOM 761 N N . LYS A 1 100 ? -0.104 -33.688 -18.062 1 97.31 100 LYS A N 1
ATOM 762 C CA . LYS A 1 100 ? 0.523 -34.906 -18.578 1 97.31 100 LYS A CA 1
ATOM 763 C C . LYS A 1 100 ? 0.403 -36.031 -17.578 1 97.31 100 LYS A C 1
ATOM 765 O O . LYS A 1 100 ? 0.32 -37.219 -17.953 1 97.31 100 LYS A O 1
ATOM 770 N N . TYR A 1 101 ? 0.396 -35.688 -16.281 1 97.56 101 TYR A N 1
ATOM 771 C CA . TYR A 1 101 ? 0.339 -36.688 -15.234 1 97.56 101 TYR A CA 1
ATOM 772 C C . TYR A 1 101 ? -1.072 -36.812 -14.672 1 97.56 101 TYR A C 1
ATOM 774 O O . TYR A 1 101 ? -1.462 -37.906 -14.188 1 97.56 101 TYR A O 1
ATOM 782 N N . LEU A 1 102 ? -1.771 -35.75 -14.68 1 97.62 102 LEU A N 1
ATOM 783 C CA . LEU A 1 102 ? -3.127 -35.656 -14.148 1 97.62 102 LEU A CA 1
ATOM 784 C C . LEU A 1 102 ? -4.105 -35.188 -15.211 1 97.62 102 LEU A C 1
ATOM 786 O O . LEU A 1 102 ? -4.688 -34.094 -15.07 1 97.62 102 LEU A O 1
ATOM 790 N N . ASP A 1 103 ? -4.449 -35.938 -16.188 1 96.06 103 ASP A N 1
ATOM 791 C CA . ASP A 1 103 ? -5.121 -35.531 -17.422 1 96.06 103 ASP A CA 1
ATOM 792 C C . ASP A 1 103 ? -6.621 -35.375 -17.188 1 96.06 103 ASP A C 1
ATOM 794 O O . ASP A 1 103 ? -7.309 -34.75 -18.016 1 96.06 103 ASP A O 1
ATOM 798 N N . LYS A 1 104 ? -7.168 -35.875 -16.094 1 97.31 104 LYS A N 1
ATOM 799 C CA . LYS A 1 104 ? -8.602 -35.75 -15.844 1 97.31 104 LYS A CA 1
ATOM 800 C C . LYS A 1 104 ? -8.891 -34.656 -14.812 1 97.31 104 LYS A C 1
ATOM 802 O O . LYS A 1 104 ? -10.055 -34.438 -14.453 1 97.31 104 LYS A O 1
ATOM 807 N N . SER A 1 105 ? -7.887 -34.031 -14.398 1 97.69 105 SER A N 1
ATOM 808 C CA . SER A 1 105 ? -8.031 -33.094 -13.289 1 97.69 105 SER A CA 1
ATOM 809 C C . SER A 1 105 ? -8.125 -31.656 -13.789 1 97.69 105 SER A C 1
ATOM 811 O O . SER A 1 105 ? -7.418 -31.266 -14.719 1 97.69 105 SER A O 1
ATOM 813 N N . PRO A 1 106 ? -9.086 -30.875 -13.258 1 98.19 106 PRO A N 1
ATOM 814 C CA . PRO A 1 106 ? -8.922 -29.438 -13.398 1 98.19 106 PRO A CA 1
ATOM 815 C C . PRO A 1 106 ? -7.633 -28.922 -12.766 1 98.19 106 PRO A C 1
ATOM 817 O O . PRO A 1 106 ? -7.301 -29.297 -11.633 1 98.19 106 PRO A O 1
ATOM 820 N N . VAL A 1 107 ? -6.891 -28.109 -13.508 1 98.5 107 VAL A N 1
ATOM 821 C CA . VAL A 1 107 ? -5.602 -27.625 -13.039 1 98.5 107 VAL A CA 1
ATOM 822 C C . VAL A 1 107 ? -5.609 -26.094 -12.977 1 98.5 107 VAL A C 1
ATOM 824 O O . VAL A 1 107 ? -5.988 -25.438 -13.945 1 98.5 107 VAL A O 1
ATOM 827 N N . ILE A 1 108 ? -5.297 -25.578 -11.836 1 98.62 108 ILE A N 1
ATOM 828 C CA . ILE A 1 108 ? -5.133 -24.156 -11.625 1 98.62 108 ILE A CA 1
ATOM 829 C C . ILE A 1 108 ? -3.666 -23.844 -11.328 1 98.62 108 ILE A C 1
ATOM 831 O O . ILE A 1 108 ? -3.062 -24.438 -10.438 1 98.62 108 ILE A O 1
ATOM 835 N N . ARG A 1 109 ? -3.115 -22.984 -12.094 1 98.44 109 ARG A N 1
ATOM 836 C CA . ARG A 1 109 ? -1.759 -22.484 -11.891 1 98.44 109 ARG A CA 1
ATOM 837 C C . ARG A 1 109 ? -1.778 -21.094 -11.273 1 98.44 109 ARG A C 1
ATOM 839 O O . ARG A 1 109 ? -2.459 -20.188 -11.781 1 98.44 109 ARG A O 1
ATOM 846 N N . VAL A 1 110 ? -1.087 -20.953 -10.18 1 98.06 110 VAL A N 1
ATOM 847 C CA . VAL A 1 110 ? -1.13 -19.688 -9.438 1 98.06 110 VAL A CA 1
ATOM 848 C C . VAL A 1 110 ? 0.285 -19.141 -9.266 1 98.06 110 VAL A C 1
ATOM 850 O O . VAL A 1 110 ? 1.213 -19.891 -8.945 1 98.06 110 VAL A O 1
ATOM 853 N N . MET A 1 111 ? 0.449 -17.891 -9.555 1 97.12 111 MET A N 1
ATOM 854 C CA . MET A 1 111 ? 1.674 -17.156 -9.234 1 97.12 111 MET A CA 1
ATOM 855 C C . MET A 1 111 ? 1.438 -16.156 -8.109 1 97.12 111 MET A C 1
ATOM 857 O O . MET A 1 111 ? 1.084 -15.008 -8.367 1 97.12 111 MET A O 1
ATOM 861 N N . PRO A 1 112 ? 1.698 -16.578 -6.902 1 97.12 112 PRO A N 1
ATOM 862 C CA . PRO A 1 112 ? 1.586 -15.656 -5.773 1 97.12 112 PRO A CA 1
ATOM 863 C C . PRO A 1 112 ? 2.838 -14.797 -5.586 1 97.12 112 PRO A C 1
ATOM 865 O O . PRO A 1 112 ? 3.736 -14.82 -6.434 1 97.12 112 PRO A O 1
ATOM 868 N N . ASN A 1 113 ? 2.82 -13.922 -4.598 1 96.62 113 ASN A N 1
ATOM 869 C CA . ASN A 1 113 ? 4.008 -13.18 -4.184 1 96.62 113 ASN A CA 1
ATOM 870 C C . ASN A 1 113 ? 4.129 -13.117 -2.666 1 96.62 113 ASN A C 1
ATOM 872 O O . ASN A 1 113 ? 3.246 -13.586 -1.948 1 96.62 113 ASN A O 1
ATOM 876 N N . ILE A 1 114 ? 5.16 -12.672 -2.162 1 96.88 114 ILE A N 1
ATOM 877 C CA . ILE A 1 114 ? 5.613 -12.883 -0.792 1 96.88 114 ILE A CA 1
ATOM 878 C C . ILE A 1 114 ? 4.637 -12.219 0.18 1 96.88 114 ILE A C 1
ATOM 880 O O . ILE A 1 114 ? 4.488 -12.672 1.319 1 96.88 114 ILE A O 1
ATOM 884 N N . PRO A 1 115 ? 3.916 -11.227 -0.102 1 98.12 115 PRO A N 1
ATOM 885 C CA . PRO A 1 115 ? 2.961 -10.68 0.864 1 98.12 115 PRO A CA 1
ATOM 886 C C . PRO A 1 115 ? 1.931 -11.703 1.323 1 98.12 115 PRO A C 1
ATOM 888 O O . PRO A 1 115 ? 1.141 -11.43 2.23 1 98.12 115 PRO A O 1
ATOM 891 N N . MET A 1 116 ? 1.987 -12.891 0.738 1 97.06 116 MET A N 1
ATOM 892 C CA . MET A 1 116 ? 1.141 -13.984 1.214 1 97.06 116 MET A CA 1
ATOM 893 C C . MET A 1 116 ? 1.413 -14.281 2.684 1 97.06 116 MET A C 1
ATOM 895 O O . MET A 1 116 ? 0.558 -14.836 3.379 1 97.06 116 MET A O 1
ATOM 899 N N . LEU A 1 117 ? 2.607 -13.914 3.129 1 96.31 117 LEU A N 1
ATOM 900 C CA . LEU A 1 117 ? 2.984 -14.156 4.516 1 96.31 117 LEU A CA 1
ATOM 901 C C . LEU A 1 117 ? 2.041 -13.438 5.473 1 96.31 117 LEU A C 1
ATOM 903 O O . LEU A 1 117 ? 1.95 -13.797 6.648 1 96.31 117 LEU A O 1
ATOM 907 N N . VAL A 1 118 ? 1.344 -12.391 4.996 1 97.19 118 VAL A N 1
ATOM 908 C CA . VAL A 1 118 ? 0.364 -11.664 5.797 1 97.19 118 VAL A CA 1
ATOM 909 C C . VAL A 1 118 ? -0.987 -11.664 5.082 1 97.19 118 VAL A C 1
ATOM 911 O O . VAL A 1 118 ? -1.777 -10.727 5.242 1 97.19 118 VAL A O 1
ATOM 914 N N . GLN A 1 119 ? -1.128 -12.648 4.191 1 97.69 119 GLN A N 1
ATOM 915 C CA . GLN A 1 119 ? -2.377 -12.906 3.482 1 97.69 119 GLN A CA 1
ATOM 916 C C . GLN A 1 119 ? -2.754 -11.734 2.584 1 97.69 119 GLN A C 1
ATOM 918 O O . GLN A 1 119 ? -3.936 -11.406 2.445 1 97.69 119 GLN A O 1
ATOM 923 N N . LYS A 1 120 ? -1.781 -11.031 2.016 1 97.94 120 LYS A N 1
ATOM 924 C CA . LYS A 1 120 ? -2.01 -9.906 1.107 1 97.94 120 LYS A CA 1
ATOM 925 C C . LYS A 1 120 ? -1.297 -10.125 -0.224 1 97.94 120 LYS A C 1
ATOM 927 O O . LYS A 1 120 ? -0.79 -9.18 -0.825 1 97.94 120 LYS A O 1
ATOM 932 N N . SER A 1 121 ? -1.209 -11.359 -0.596 1 97.69 121 SER A N 1
ATOM 933 C CA . SER A 1 121 ? -0.612 -11.758 -1.865 1 97.69 121 SER A CA 1
ATOM 934 C C . SER A 1 121 ? -1.475 -11.32 -3.045 1 97.69 121 SER A C 1
ATOM 936 O O . SER A 1 121 ? -2.678 -11.094 -2.891 1 97.69 121 SER A O 1
ATOM 938 N N . VAL A 1 122 ? -0.784 -11.039 -4.105 1 97.69 122 VAL A N 1
ATOM 939 C CA . VAL A 1 122 ? -1.486 -11.078 -5.387 1 97.69 122 VAL A CA 1
ATOM 940 C C . VAL A 1 122 ? -1.362 -12.461 -6.008 1 97.69 122 VAL A C 1
ATOM 942 O O . VAL A 1 122 ? -0.253 -12.945 -6.254 1 97.69 122 VAL A O 1
ATOM 945 N N . ASN A 1 123 ? -2.482 -13.07 -6.219 1 98.06 123 ASN A N 1
ATOM 946 C CA . ASN A 1 123 ? -2.502 -14.43 -6.742 1 98.06 123 ASN A CA 1
ATOM 947 C C . ASN A 1 123 ? -2.949 -14.469 -8.195 1 98.06 123 ASN A C 1
ATOM 949 O O . ASN A 1 123 ? -4.117 -14.734 -8.492 1 98.06 123 ASN A O 1
ATOM 953 N N . ALA A 1 124 ? -2.006 -14.203 -9.094 1 98.19 124 ALA A N 1
ATOM 954 C CA . ALA A 1 124 ? -2.322 -14.352 -10.516 1 98.19 124 ALA A CA 1
ATOM 955 C C . ALA A 1 124 ? -2.533 -15.82 -10.875 1 98.19 124 ALA A C 1
ATOM 957 O O . ALA A 1 124 ? -1.685 -16.672 -10.586 1 98.19 124 ALA A O 1
ATOM 958 N N . PHE A 1 125 ? -3.717 -16.109 -11.531 1 98.12 125 PHE A N 1
ATOM 959 C CA . PHE A 1 125 ? -3.967 -17.531 -11.758 1 98.12 125 PHE A CA 1
ATOM 960 C C . PHE A 1 125 ? -4.602 -17.766 -13.125 1 98.12 125 PHE A C 1
ATOM 962 O O . PHE A 1 125 ? -5.227 -16.859 -13.68 1 98.12 125 PHE A O 1
ATOM 969 N N . CYS A 1 126 ? -4.34 -18.844 -13.656 1 98 126 CYS A N 1
ATOM 970 C CA . CYS A 1 126 ? -4.984 -19.406 -14.844 1 98 126 CYS A CA 1
ATOM 971 C C . CYS A 1 126 ? -5.379 -20.859 -14.617 1 98 126 CYS A C 1
ATOM 973 O O . CYS A 1 126 ? -5.004 -21.453 -13.609 1 98 126 CYS A O 1
ATOM 975 N N . TYR A 1 127 ? -6.246 -21.375 -15.508 1 97.88 127 TYR A N 1
ATOM 976 C CA . TYR A 1 127 ? -6.734 -22.719 -15.219 1 97.88 127 TYR A CA 1
ATOM 977 C C . TYR A 1 127 ? -7.094 -23.453 -16.5 1 97.88 127 TYR A C 1
ATOM 979 O O . TYR A 1 127 ? -7.188 -22.844 -17.562 1 97.88 127 TYR A O 1
ATOM 987 N N . TYR A 1 128 ? -7.09 -24.719 -16.391 1 97.19 128 TYR A N 1
ATOM 988 C CA . TYR A 1 128 ? -7.555 -25.641 -17.422 1 97.19 128 TYR A CA 1
ATOM 989 C C . TYR A 1 128 ? -8.648 -26.562 -16.891 1 97.19 128 TYR A C 1
ATOM 991 O O . TYR A 1 128 ? -8.523 -27.094 -15.773 1 97.19 128 TYR A O 1
ATOM 999 N N . ASN A 1 129 ? -9.812 -26.75 -17.641 1 96.25 129 ASN A N 1
ATOM 1000 C CA . ASN A 1 129 ? -10.891 -27.688 -17.375 1 96.25 129 ASN A CA 1
ATOM 1001 C C . ASN A 1 129 ? -11.539 -27.438 -16.016 1 96.25 129 ASN A C 1
ATOM 1003 O O . ASN A 1 129 ? -11.719 -28.359 -15.227 1 96.25 129 ASN A O 1
ATOM 1007 N N . LEU A 1 130 ? -11.82 -26.219 -15.703 1 96.56 130 LEU A N 1
ATOM 1008 C CA . LEU A 1 130 ? -12.406 -25.828 -14.422 1 96.56 130 LEU A CA 1
ATOM 1009 C C . LEU A 1 130 ? -13.875 -25.453 -14.586 1 96.56 130 LEU A C 1
ATOM 1011 O O . LEU A 1 130 ? -14.203 -24.547 -15.359 1 96.56 130 LEU A O 1
ATOM 1015 N N . ASP A 1 131 ? -14.742 -26.156 -13.922 1 96.19 131 ASP A N 1
ATOM 1016 C CA . ASP A 1 131 ? -16.156 -25.812 -13.992 1 96.19 131 ASP A CA 1
ATOM 1017 C C . ASP A 1 131 ? -16.5 -24.688 -13.016 1 96.19 131 ASP A C 1
ATOM 1019 O O . ASP A 1 131 ? -15.68 -24.297 -12.195 1 96.19 131 ASP A O 1
ATOM 1023 N N . ASP A 1 132 ? -17.75 -24.188 -13.125 1 96.44 132 ASP A N 1
ATOM 1024 C CA . ASP A 1 132 ? -18.156 -23 -12.383 1 96.44 132 ASP A CA 1
ATOM 1025 C C . ASP A 1 132 ? -18.172 -23.266 -10.883 1 96.44 132 ASP A C 1
ATOM 1027 O O . ASP A 1 132 ? -17.797 -22.391 -10.094 1 96.44 132 ASP A O 1
ATOM 1031 N N . GLU A 1 133 ? -18.578 -24.344 -10.508 1 94.88 133 GLU A N 1
ATOM 1032 C CA . GLU A 1 133 ? -18.656 -24.688 -9.094 1 94.88 133 GLU A CA 1
ATOM 1033 C C . GLU A 1 133 ? -17.266 -24.719 -8.469 1 94.88 133 GLU A C 1
ATOM 1035 O O . GLU A 1 133 ? -17.031 -24.109 -7.414 1 94.88 133 GLU A O 1
ATOM 1040 N N . ASN A 1 134 ? -16.391 -25.391 -9.125 1 96.12 134 ASN A N 1
ATOM 1041 C CA . ASN A 1 134 ? -15.016 -25.469 -8.633 1 96.12 134 ASN A CA 1
ATOM 1042 C C . ASN A 1 134 ? -14.32 -24.109 -8.703 1 96.12 134 ASN A C 1
ATOM 1044 O O . ASN A 1 134 ? -13.469 -23.812 -7.871 1 96.12 134 ASN A O 1
ATOM 1048 N N . LYS A 1 135 ? -14.711 -23.359 -9.68 1 97.62 135 LYS A N 1
ATOM 1049 C CA . LYS A 1 135 ? -14.109 -22.031 -9.805 1 97.62 135 LYS A CA 1
ATOM 1050 C C . LYS A 1 135 ? -14.422 -21.172 -8.586 1 97.62 135 LYS A C 1
ATOM 1052 O O . LYS A 1 135 ? -13.562 -20.438 -8.102 1 97.62 135 LYS A O 1
ATOM 1057 N N . LYS A 1 136 ? -15.594 -21.188 -8.117 1 97 136 LYS A N 1
ATOM 1058 C CA . LYS A 1 136 ? -15.984 -20.453 -6.91 1 97 136 LYS A CA 1
ATOM 1059 C C . LYS A 1 136 ? -15.141 -20.875 -5.715 1 97 136 LYS A C 1
ATOM 1061 O O . LYS A 1 136 ? -14.695 -20.031 -4.926 1 97 136 LYS A O 1
ATOM 1066 N N . ILE A 1 137 ? -14.93 -22.172 -5.578 1 96.25 137 ILE A N 1
ATOM 1067 C CA . ILE A 1 137 ? -14.156 -22.734 -4.477 1 96.25 137 ILE A CA 1
ATOM 1068 C C . ILE A 1 137 ? -12.703 -22.266 -4.582 1 96.25 137 ILE A C 1
ATOM 1070 O O . ILE A 1 137 ? -12.109 -21.844 -3.588 1 96.25 137 ILE A O 1
ATOM 1074 N N . VAL A 1 138 ? -12.172 -22.312 -5.789 1 97.19 138 VAL A N 1
ATOM 1075 C CA . VAL A 1 138 ? -10.789 -21.922 -6.035 1 97.19 138 VAL A CA 1
ATOM 1076 C C . VAL A 1 138 ? -10.609 -20.438 -5.699 1 97.19 138 VAL A C 1
ATOM 1078 O O . VAL A 1 138 ? -9.633 -20.062 -5.043 1 97.19 138 VAL A O 1
ATOM 1081 N N . LEU A 1 139 ? -11.57 -19.656 -6.094 1 98.19 139 LEU A N 1
ATOM 1082 C CA . LEU A 1 139 ? -11.516 -18.219 -5.816 1 98.19 139 LEU A CA 1
ATOM 1083 C C . LEU A 1 139 ? -11.578 -17.953 -4.316 1 98.19 139 LEU A C 1
ATOM 1085 O O . LEU A 1 139 ? -10.891 -17.062 -3.809 1 98.19 139 LEU A O 1
ATOM 1089 N N . GLU A 1 140 ? -12.359 -18.688 -3.662 1 97.88 140 GLU A N 1
ATOM 1090 C CA . GLU A 1 140 ? -12.445 -18.562 -2.209 1 97.88 140 GLU A CA 1
ATOM 1091 C C . GLU A 1 140 ? -11.109 -18.891 -1.549 1 97.88 140 GLU A C 1
ATOM 1093 O O . GLU A 1 140 ? -10.656 -18.172 -0.656 1 97.88 140 GLU A O 1
ATOM 1098 N N . ILE A 1 141 ? -10.492 -19.938 -2.006 1 97.88 141 ILE A N 1
ATOM 1099 C CA . ILE A 1 141 ? -9.211 -20.375 -1.454 1 97.88 141 ILE A CA 1
ATOM 1100 C C . ILE A 1 141 ? -8.148 -19.312 -1.742 1 97.88 141 ILE A C 1
ATOM 1102 O O . ILE A 1 141 ? -7.43 -18.891 -0.835 1 97.88 141 ILE A O 1
ATOM 1106 N N . LEU A 1 142 ? -8.102 -18.891 -3.016 1 98.44 142 LEU A N 1
ATOM 1107 C CA . LEU A 1 142 ? -7.086 -17.906 -3.404 1 98.44 142 LEU A CA 1
ATOM 1108 C C . LEU A 1 142 ? -7.289 -16.594 -2.666 1 98.44 142 LEU A C 1
ATOM 1110 O O . LEU A 1 142 ? -6.32 -15.891 -2.357 1 98.44 142 LEU A O 1
ATOM 1114 N N . SER A 1 143 ? -8.516 -16.281 -2.334 1 98.12 143 SER A N 1
ATOM 1115 C CA . SER A 1 143 ? -8.852 -15.039 -1.638 1 98.12 143 SER A CA 1
ATOM 1116 C C . SER A 1 143 ? -8.461 -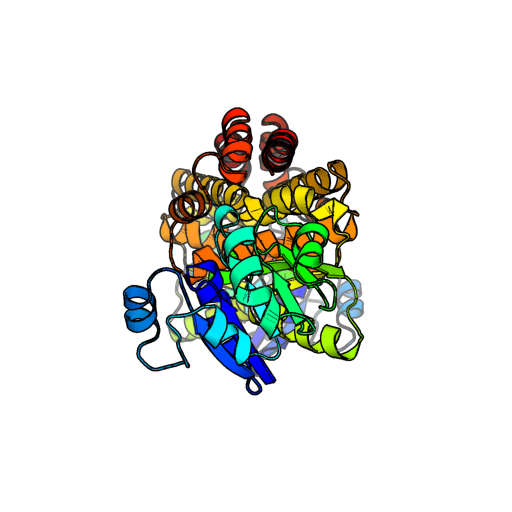15.109 -0.165 1 98.12 143 SER A C 1
ATOM 1118 O O . SER A 1 143 ? -8.352 -14.078 0.503 1 98.12 143 SER A O 1
ATOM 1120 N N . SER A 1 144 ? -8.273 -16.297 0.338 1 97.75 144 SER A N 1
ATOM 1121 C CA . SER A 1 144 ? -7.992 -16.469 1.759 1 97.75 144 SER A CA 1
ATOM 1122 C C . SER A 1 144 ? -6.574 -16.016 2.098 1 97.75 144 SER A C 1
ATOM 1124 O O . SER A 1 144 ? -6.277 -15.719 3.254 1 97.75 144 SER A O 1
ATOM 1126 N N . PHE A 1 145 ? -5.691 -15.961 1.089 1 97.31 145 PHE A N 1
ATOM 1127 C CA . PHE A 1 145 ? -4.324 -15.562 1.391 1 97.31 145 PHE A CA 1
ATOM 1128 C C . PHE A 1 145 ? -3.852 -14.477 0.426 1 97.31 145 PHE A C 1
ATOM 1130 O O . PHE A 1 145 ? -2.648 -14.281 0.243 1 97.31 145 PHE A O 1
ATOM 1137 N N . GLY A 1 146 ? -4.723 -13.836 -0.231 1 97.56 146 GLY A N 1
ATOM 1138 C CA . GLY A 1 146 ? -4.402 -12.75 -1.146 1 97.56 146 GLY A CA 1
ATOM 1139 C C . GLY A 1 146 ? -5.539 -12.414 -2.09 1 97.56 146 GLY A C 1
ATOM 1140 O O . GLY A 1 146 ? -6.699 -12.719 -1.808 1 97.56 146 GLY A O 1
ATOM 1141 N N . THR A 1 147 ? -5.207 -11.727 -3.152 1 97.44 147 THR A N 1
ATOM 1142 C CA . THR A 1 147 ? -6.188 -11.297 -4.141 1 97.44 147 THR A CA 1
ATOM 1143 C C . THR A 1 147 ? -6.004 -12.055 -5.453 1 97.44 147 THR A C 1
ATOM 1145 O O . THR A 1 147 ? -4.949 -11.961 -6.086 1 97.44 147 THR A O 1
ATOM 1148 N N . PRO A 1 148 ? -7.078 -12.789 -5.852 1 98.12 148 PRO A N 1
ATOM 1149 C CA . PRO A 1 148 ? -6.973 -13.516 -7.117 1 98.12 148 PRO A CA 1
ATOM 1150 C C . PRO A 1 148 ? -7.102 -12.602 -8.336 1 98.12 148 PRO A C 1
ATOM 1152 O O . PRO A 1 148 ? -7.949 -11.711 -8.352 1 98.12 148 PRO A O 1
ATOM 1155 N N . VAL A 1 149 ? -6.27 -12.82 -9.273 1 97.62 149 VAL A N 1
ATOM 1156 C CA . VAL A 1 149 ? -6.32 -12.125 -10.562 1 97.62 149 VAL A CA 1
ATOM 1157 C C . VAL A 1 149 ? -6.227 -13.141 -11.695 1 97.62 149 VAL A C 1
ATOM 1159 O O . VAL A 1 149 ? -5.188 -13.773 -11.891 1 97.62 149 VAL A O 1
ATOM 1162 N N . GLU A 1 150 ? -7.277 -13.258 -12.445 1 97.44 150 GLU A N 1
ATOM 1163 C CA . GLU A 1 150 ? -7.281 -14.219 -13.555 1 97.44 150 GLU A CA 1
ATOM 1164 C C . GLU A 1 150 ? -6.488 -13.688 -14.742 1 97.44 150 GLU A C 1
ATOM 1166 O O . GLU A 1 150 ? -6.684 -12.547 -15.172 1 97.44 150 GLU A O 1
ATOM 1171 N N . ILE A 1 151 ? -5.605 -14.469 -15.234 1 97.62 151 ILE A N 1
ATOM 1172 C CA . ILE A 1 151 ? -4.781 -14.102 -16.375 1 97.62 151 ILE A CA 1
ATOM 1173 C C . ILE A 1 151 ? -4.711 -15.266 -17.359 1 97.62 151 ILE A C 1
ATOM 1175 O O . ILE A 1 151 ? -5.156 -16.375 -17.047 1 97.62 151 ILE A O 1
ATOM 1179 N N . LYS A 1 152 ? -4.188 -14.984 -18.547 1 96.44 152 LYS A N 1
ATOM 1180 C CA . LYS A 1 152 ? -3.801 -16.062 -19.453 1 96.44 152 LYS A CA 1
ATOM 1181 C C . LYS A 1 152 ? -2.461 -16.672 -19.047 1 96.44 152 LYS A C 1
ATOM 1183 O O . LYS A 1 152 ? -1.585 -15.969 -18.531 1 96.44 152 LYS A O 1
ATOM 1188 N N . GLU A 1 153 ? -2.305 -17.938 -19.281 1 95.19 153 GLU A N 1
ATOM 1189 C CA . GLU A 1 153 ? -1.073 -18.609 -18.875 1 95.19 153 GLU A CA 1
ATOM 1190 C C . GLU A 1 153 ? 0.144 -17.969 -19.531 1 95.19 153 GLU A C 1
ATOM 1192 O O . GLU A 1 153 ? 1.224 -17.922 -18.938 1 95.19 153 GLU A O 1
ATOM 1197 N N . ASP A 1 154 ? -0.064 -17.359 -20.781 1 94.81 154 ASP A N 1
ATOM 1198 C CA . ASP A 1 154 ? 1.032 -16.766 -21.531 1 94.81 154 ASP A CA 1
ATOM 1199 C C . ASP A 1 154 ? 1.622 -15.562 -20.797 1 94.81 154 ASP A C 1
ATOM 1201 O O . ASP A 1 154 ? 2.738 -15.133 -21.094 1 94.81 154 ASP A O 1
ATOM 1205 N N . TYR A 1 155 ? 0.894 -15.016 -19.844 1 95.88 155 TYR A N 1
ATOM 1206 C CA . TYR A 1 155 ? 1.329 -13.812 -19.141 1 95.88 155 TYR A CA 1
ATOM 1207 C C . TYR A 1 155 ? 2.066 -14.164 -17.859 1 95.88 155 TYR A C 1
ATOM 1209 O O . TYR A 1 155 ? 2.621 -13.281 -17.188 1 95.88 155 TYR A O 1
ATOM 1217 N N . ILE A 1 156 ? 2.141 -15.422 -17.484 1 95 156 ILE A N 1
ATOM 1218 C CA . ILE A 1 156 ? 2.588 -15.812 -16.141 1 95 156 ILE A CA 1
ATOM 1219 C C . ILE A 1 156 ? 4.047 -15.406 -15.953 1 95 156 ILE A C 1
ATOM 1221 O O . ILE A 1 156 ? 4.441 -14.992 -14.859 1 95 156 ILE A O 1
ATOM 1225 N N . ASP A 1 157 ? 4.855 -15.523 -16.984 1 93.75 157 ASP A N 1
ATOM 1226 C CA . ASP A 1 157 ? 6.254 -15.125 -16.859 1 93.75 157 ASP A CA 1
ATOM 1227 C C . ASP A 1 157 ? 6.383 -13.625 -16.656 1 93.75 157 ASP A C 1
ATOM 1229 O O . ASP A 1 157 ? 7.199 -13.172 -15.844 1 93.75 157 ASP A O 1
ATOM 1233 N N . ALA A 1 158 ? 5.637 -12.898 -17.438 1 96.69 158 ALA A N 1
ATOM 1234 C CA . ALA A 1 158 ? 5.613 -11.445 -17.266 1 96.69 158 ALA A CA 1
ATOM 1235 C C . ALA A 1 158 ? 5.137 -11.062 -15.875 1 96.69 158 ALA A C 1
ATOM 1237 O O . ALA A 1 158 ? 5.688 -10.156 -15.25 1 96.69 158 ALA A O 1
ATOM 1238 N N . VAL A 1 159 ? 4.148 -11.789 -15.352 1 97.69 159 VAL A N 1
ATOM 1239 C CA . VAL A 1 159 ? 3.596 -11.547 -14.023 1 97.69 159 VAL A CA 1
ATOM 1240 C C . VAL A 1 159 ? 4.648 -11.859 -12.961 1 97.69 159 VAL A C 1
ATOM 1242 O O . VAL A 1 159 ? 4.754 -11.156 -11.961 1 97.69 159 VAL A O 1
ATOM 1245 N N . THR A 1 160 ? 5.367 -12.898 -13.203 1 94.81 160 THR A N 1
ATOM 1246 C CA . THR A 1 160 ? 6.457 -13.242 -12.297 1 94.81 160 THR A CA 1
ATOM 1247 C C . THR A 1 160 ? 7.449 -12.094 -12.172 1 94.81 160 THR A C 1
ATOM 1249 O O . THR A 1 160 ? 7.875 -11.742 -11.07 1 94.81 160 THR A O 1
ATOM 1252 N N . GLY A 1 161 ? 7.773 -11.492 -13.273 1 96.19 161 GLY A N 1
ATOM 1253 C CA . GLY A 1 161 ? 8.664 -10.344 -13.266 1 96.19 161 GLY A CA 1
ATOM 1254 C C . GLY A 1 161 ? 8.062 -9.133 -12.586 1 96.19 161 GLY A C 1
ATOM 1255 O O . GLY A 1 161 ? 8.766 -8.383 -11.906 1 96.19 161 GLY A O 1
ATOM 1256 N N . LEU A 1 162 ? 6.793 -8.938 -12.734 1 97.88 162 LEU A N 1
ATOM 1257 C CA . LEU A 1 162 ? 6.102 -7.742 -12.266 1 97.88 162 LEU A CA 1
ATOM 1258 C C . LEU A 1 162 ? 5.723 -7.887 -10.789 1 97.88 162 LEU A C 1
ATOM 1260 O O . LEU A 1 162 ? 6.262 -7.184 -9.938 1 97.88 162 LEU A O 1
ATOM 1264 N N . SER A 1 163 ? 4.891 -8.867 -10.477 1 97.75 163 SER A N 1
ATOM 1265 C CA . SER A 1 163 ? 4.34 -8.977 -9.133 1 97.75 163 SER A CA 1
ATOM 1266 C C . SER A 1 163 ? 5.047 -10.062 -8.328 1 97.75 163 SER A C 1
ATOM 1268 O O . SER A 1 163 ? 5.027 -10.047 -7.098 1 97.75 163 SER A O 1
ATOM 1270 N N . GLY A 1 164 ? 5.621 -11.016 -9 1 95.94 164 GLY A N 1
ATOM 1271 C CA . GLY A 1 164 ? 6.41 -12.008 -8.289 1 95.94 164 GLY A CA 1
ATOM 1272 C C . GLY A 1 164 ? 7.668 -11.438 -7.668 1 95.94 164 GLY A C 1
ATOM 1273 O O . GLY A 1 164 ? 7.922 -11.625 -6.477 1 95.94 164 GLY A O 1
ATOM 1274 N N . SER A 1 165 ? 8.414 -10.711 -8.508 1 96.75 165 SER A N 1
ATOM 1275 C CA . SER A 1 165 ? 9.648 -10.078 -8.062 1 96.75 165 SER A CA 1
ATOM 1276 C C . SER A 1 165 ? 9.398 -8.664 -7.551 1 96.75 165 SER A C 1
ATOM 1278 O O . SER A 1 165 ? 10.266 -8.07 -6.906 1 96.75 165 SER A O 1
ATOM 1280 N N . GLY A 1 166 ? 8.211 -8.156 -7.805 1 97.94 166 GLY A N 1
ATOM 1281 C CA . GLY A 1 166 ? 7.805 -6.797 -7.5 1 97.94 166 GLY A CA 1
ATOM 1282 C C . GLY A 1 166 ? 8.094 -6.398 -6.066 1 97.94 166 GLY A C 1
ATOM 1283 O O . GLY A 1 166 ? 8.656 -5.332 -5.812 1 97.94 166 GLY A O 1
ATOM 1284 N N . PRO A 1 167 ? 7.75 -7.246 -5.121 1 98.38 167 PRO A N 1
ATOM 1285 C CA . PRO A 1 167 ? 8.008 -6.906 -3.719 1 98.38 167 PRO A CA 1
ATOM 1286 C C . PRO A 1 167 ? 9.477 -6.586 -3.453 1 98.38 167 PRO A C 1
ATOM 1288 O O . PRO A 1 167 ? 9.789 -5.723 -2.627 1 98.38 167 PRO A O 1
ATOM 1291 N N . GLY A 1 168 ? 10.352 -7.297 -4.102 1 98 168 GLY A N 1
ATOM 1292 C CA . GLY A 1 168 ? 11.766 -6.977 -3.977 1 98 168 GLY A CA 1
ATOM 1293 C C . GLY A 1 168 ? 12.102 -5.574 -4.457 1 98 168 GLY A C 1
ATOM 1294 O O . GLY A 1 168 ? 12.812 -4.836 -3.773 1 98 168 GLY A O 1
ATOM 1295 N N . PHE A 1 169 ? 11.602 -5.176 -5.625 1 98.5 169 PHE A N 1
ATOM 1296 C CA . PHE A 1 169 ? 11.836 -3.852 -6.191 1 98.5 169 PHE A CA 1
ATOM 1297 C C . PHE A 1 169 ? 11.25 -2.77 -5.289 1 98.5 169 PHE A C 1
ATOM 1299 O O . PHE A 1 169 ? 11.906 -1.766 -5.008 1 98.5 169 PHE A O 1
ATOM 1306 N N . ILE A 1 170 ? 10.047 -3.021 -4.859 1 98.69 170 ILE A N 1
ATOM 1307 C CA . ILE A 1 170 ? 9.32 -2.066 -4.027 1 98.69 170 ILE A CA 1
ATOM 1308 C C . ILE A 1 170 ? 10.031 -1.897 -2.689 1 98.69 170 ILE A C 1
ATOM 1310 O O . ILE A 1 170 ? 10.094 -0.792 -2.146 1 98.69 170 ILE A O 1
ATOM 1314 N N . SER A 1 171 ? 10.586 -2.986 -2.143 1 98.56 171 SER A N 1
ATOM 1315 C CA . SER A 1 171 ? 11.336 -2.902 -0.895 1 98.56 171 SER A CA 1
ATOM 1316 C C . SER A 1 171 ? 12.531 -1.97 -1.033 1 98.56 171 SER A C 1
ATOM 1318 O O . SER A 1 171 ? 12.859 -1.23 -0.102 1 98.56 171 SER A O 1
ATOM 1320 N N . VAL A 1 172 ? 13.18 -2.02 -2.164 1 98.25 172 VAL A N 1
ATOM 1321 C CA . VAL A 1 172 ? 14.32 -1.145 -2.414 1 98.25 172 VAL A CA 1
ATOM 1322 C C . VAL A 1 172 ? 13.852 0.308 -2.48 1 98.25 172 VAL A C 1
ATOM 1324 O O . VAL A 1 172 ? 14.5 1.202 -1.935 1 98.25 172 VAL A O 1
ATOM 1327 N N . MET A 1 173 ? 12.773 0.55 -3.145 1 98.56 173 MET A N 1
ATOM 1328 C CA . MET A 1 173 ? 12.211 1.894 -3.248 1 98.56 173 MET A CA 1
ATOM 1329 C C . MET A 1 173 ? 11.828 2.432 -1.874 1 98.56 173 MET A C 1
ATOM 1331 O O . MET A 1 173 ? 12.109 3.588 -1.556 1 98.56 173 MET A O 1
ATOM 1335 N N . ILE A 1 174 ? 11.172 1.596 -1.065 1 98.75 174 ILE A N 1
ATOM 1336 C CA . ILE A 1 174 ? 10.773 1.962 0.291 1 98.75 174 ILE A CA 1
ATOM 1337 C C . ILE A 1 174 ? 12.023 2.287 1.117 1 98.75 174 ILE A C 1
ATOM 1339 O O . ILE A 1 174 ? 12.07 3.311 1.802 1 98.75 174 ILE A O 1
ATOM 1343 N N . ASP A 1 175 ? 13.008 1.413 1.017 1 98.5 175 ASP A N 1
ATOM 1344 C CA . ASP A 1 175 ? 14.25 1.606 1.762 1 98.5 175 ASP A CA 1
ATOM 1345 C C . ASP A 1 175 ? 14.914 2.932 1.392 1 98.5 175 ASP A C 1
ATOM 1347 O O . ASP A 1 175 ? 15.422 3.643 2.262 1 98.5 175 ASP A O 1
ATOM 1351 N N . ALA A 1 176 ? 14.938 3.215 0.124 1 98.38 176 ALA A N 1
ATOM 1352 C CA . ALA A 1 176 ? 15.539 4.453 -0.37 1 98.38 176 ALA A CA 1
ATOM 1353 C C . ALA A 1 176 ? 14.82 5.676 0.192 1 98.38 176 ALA A C 1
ATOM 1355 O O . ALA A 1 176 ? 15.453 6.656 0.58 1 98.38 176 ALA A O 1
ATOM 1356 N N . MET A 1 177 ? 13.523 5.668 0.255 1 98.62 177 MET A N 1
ATOM 1357 C CA . MET A 1 177 ? 12.742 6.797 0.761 1 98.62 177 MET A CA 1
ATOM 1358 C C . MET A 1 177 ? 12.938 6.957 2.266 1 98.62 177 MET A C 1
ATOM 1360 O O . MET A 1 177 ? 13.023 8.078 2.77 1 98.62 177 MET A O 1
ATOM 1364 N N . ILE A 1 178 ? 12.922 5.812 2.969 1 98.56 178 ILE A N 1
ATOM 1365 C CA . ILE A 1 178 ? 13.203 5.863 4.398 1 98.56 178 ILE A CA 1
ATOM 1366 C C . ILE A 1 178 ? 14.562 6.531 4.637 1 98.56 178 ILE A C 1
ATOM 1368 O O . ILE A 1 178 ? 14.672 7.445 5.457 1 98.56 178 ILE A O 1
ATOM 1372 N N . SER A 1 179 ? 15.57 6.07 3.922 1 98.31 179 SER A N 1
ATOM 1373 C CA . SER A 1 179 ? 16.922 6.602 4.062 1 98.31 179 SER A CA 1
ATOM 1374 C C . SER A 1 179 ? 16.969 8.094 3.748 1 98.31 179 SER A C 1
ATOM 1376 O O . SER A 1 179 ? 17.688 8.852 4.395 1 98.31 179 SER A O 1
ATOM 1378 N N . ALA A 1 180 ? 16.25 8.484 2.719 1 98.44 180 ALA A N 1
ATOM 1379 C CA . ALA A 1 180 ? 16.172 9.898 2.365 1 98.44 180 ALA A CA 1
ATOM 1380 C C . ALA A 1 180 ? 15.602 10.719 3.516 1 98.44 180 ALA A C 1
ATOM 1382 O O . ALA A 1 180 ? 16.094 11.812 3.807 1 98.44 180 ALA A O 1
ATOM 1383 N N . GLY A 1 181 ? 14.492 10.227 4.164 1 98.25 181 GLY A N 1
ATOM 1384 C CA . GLY A 1 181 ? 13.938 10.898 5.328 1 98.25 181 GLY A CA 1
ATOM 1385 C C . GLY A 1 181 ? 14.922 11.023 6.477 1 98.25 181 GLY A C 1
ATOM 1386 O O . GLY A 1 181 ? 15.039 12.086 7.09 1 98.25 181 GLY A O 1
ATOM 1387 N N . VAL A 1 182 ? 15.617 9.953 6.723 1 98.12 182 VAL A N 1
ATOM 1388 C CA . VAL A 1 182 ? 16.609 9.938 7.789 1 98.12 182 VAL A CA 1
ATOM 1389 C C . VAL A 1 182 ? 17.719 10.938 7.473 1 98.12 182 VAL A C 1
ATOM 1391 O O . VAL A 1 182 ? 18.188 11.656 8.359 1 98.12 182 VAL A O 1
ATOM 1394 N N . ARG A 1 183 ? 18.141 10.969 6.238 1 97.62 183 ARG A N 1
ATOM 1395 C CA . ARG A 1 183 ? 19.172 11.906 5.801 1 97.62 183 ARG A CA 1
ATOM 1396 C C . ARG A 1 183 ? 18.766 13.344 6.082 1 97.62 183 ARG A C 1
ATOM 1398 O O . ARG A 1 183 ? 19.609 14.188 6.387 1 97.62 183 ARG A O 1
ATOM 1405 N N . LEU A 1 184 ? 17.516 13.633 6.051 1 97.5 184 LEU A N 1
ATOM 1406 C CA . LEU A 1 184 ? 17 14.984 6.258 1 97.5 184 LEU A CA 1
ATOM 1407 C C . LEU A 1 184 ? 16.734 15.242 7.734 1 97.5 184 LEU A C 1
ATOM 1409 O O . LEU A 1 184 ? 16.219 16.297 8.102 1 97.5 184 LEU A O 1
ATOM 1413 N N . GLY A 1 185 ? 16.953 14.234 8.602 1 96.69 185 GLY A N 1
ATOM 1414 C CA . GLY A 1 185 ? 16.922 14.461 10.039 1 96.69 185 GLY A CA 1
ATOM 1415 C C . GLY A 1 185 ? 15.758 13.781 10.727 1 96.69 185 GLY A C 1
ATOM 1416 O O . GLY A 1 185 ? 15.633 13.844 11.953 1 96.69 185 GLY A O 1
ATOM 1417 N N . ILE A 1 186 ? 14.867 13.117 10.039 1 97.75 186 ILE A N 1
ATOM 1418 C CA . ILE A 1 186 ? 13.75 12.414 10.648 1 97.75 186 ILE A CA 1
ATOM 1419 C C . ILE A 1 186 ? 14.242 11.141 11.328 1 97.75 186 ILE A C 1
ATOM 1421 O O . ILE A 1 186 ? 15.008 10.375 10.734 1 97.75 186 ILE A O 1
ATOM 1425 N N . PRO A 1 187 ? 13.812 10.922 12.539 1 97.75 187 PRO A N 1
ATOM 1426 C CA . PRO A 1 187 ? 14.188 9.656 13.172 1 97.75 187 PRO A CA 1
ATOM 1427 C C . PRO A 1 187 ? 13.766 8.438 12.352 1 97.75 187 PRO A C 1
ATOM 1429 O O . PRO A 1 187 ? 12.688 8.438 11.75 1 97.75 187 PRO A O 1
ATOM 1432 N N . LYS A 1 188 ? 14.602 7.371 12.414 1 97.44 188 LYS A N 1
ATOM 1433 C CA . LYS A 1 188 ? 14.477 6.215 11.531 1 97.44 188 LYS A CA 1
ATOM 1434 C C . LYS A 1 188 ? 13.086 5.59 11.633 1 97.44 188 LYS A C 1
ATOM 1436 O O . LYS A 1 188 ? 12.438 5.328 10.617 1 97.44 188 LYS A O 1
ATOM 1441 N N . ASP A 1 189 ? 12.57 5.363 12.828 1 97.25 189 ASP A N 1
ATOM 1442 C CA . ASP A 1 189 ? 11.281 4.719 13.023 1 97.25 189 ASP A CA 1
ATOM 1443 C C . ASP A 1 189 ? 10.148 5.578 12.469 1 97.25 189 ASP A C 1
ATOM 1445 O O . ASP A 1 189 ? 9.203 5.055 11.867 1 97.25 189 ASP A O 1
ATOM 1449 N N . THR A 1 190 ? 10.234 6.871 12.656 1 97.62 190 THR A N 1
ATOM 1450 C CA . THR A 1 190 ? 9.242 7.805 12.133 1 97.62 190 THR A CA 1
ATOM 1451 C C . THR A 1 190 ? 9.289 7.836 10.602 1 97.62 190 THR A C 1
ATOM 1453 O O . THR A 1 190 ? 8.25 7.793 9.945 1 97.62 190 THR A O 1
ATOM 1456 N N . ALA A 1 191 ? 10.5 7.867 10.062 1 98.25 191 ALA A N 1
ATOM 1457 C CA . ALA A 1 191 ? 10.672 7.859 8.609 1 98.25 191 ALA A CA 1
ATOM 1458 C C . ALA A 1 191 ? 10.078 6.594 7.996 1 98.25 191 ALA A C 1
ATOM 1460 O O . ALA A 1 191 ? 9.43 6.652 6.949 1 98.25 191 ALA A O 1
ATOM 1461 N N . LYS A 1 192 ? 10.383 5.484 8.664 1 98.12 192 LYS A N 1
ATOM 1462 C CA . LYS A 1 192 ? 9.852 4.203 8.195 1 98.12 192 LYS A CA 1
ATOM 1463 C C . LYS A 1 192 ? 8.328 4.207 8.195 1 98.12 192 LYS A C 1
ATOM 1465 O O . LYS A 1 192 ? 7.699 3.846 7.199 1 98.12 192 LYS A O 1
ATOM 1470 N N . TYR A 1 193 ? 7.75 4.664 9.258 1 97.75 193 TYR A N 1
ATOM 1471 C CA . TYR A 1 193 ? 6.301 4.672 9.391 1 97.75 193 TYR A CA 1
ATOM 1472 C C . TYR A 1 193 ? 5.664 5.602 8.359 1 97.75 193 TYR A C 1
ATOM 1474 O O . TYR A 1 193 ? 4.703 5.227 7.684 1 97.75 193 TYR A O 1
ATOM 1482 N N . LEU A 1 194 ? 6.188 6.789 8.242 1 98.25 194 LEU A N 1
ATOM 1483 C CA . LEU A 1 194 ? 5.691 7.762 7.273 1 98.25 194 LEU A CA 1
ATOM 1484 C C . LEU A 1 194 ? 5.754 7.199 5.855 1 98.25 194 LEU A C 1
ATOM 1486 O O . LEU A 1 194 ? 4.801 7.336 5.09 1 98.25 194 LEU A O 1
ATOM 1490 N N . THR A 1 195 ? 6.848 6.57 5.547 1 98.69 195 THR A N 1
ATOM 1491 C CA . THR A 1 195 ? 7.07 6.047 4.203 1 98.69 195 THR A CA 1
ATOM 1492 C C . THR A 1 195 ? 6.086 4.918 3.896 1 98.69 195 THR A C 1
ATOM 1494 O O . THR A 1 195 ? 5.414 4.938 2.865 1 98.69 195 THR A O 1
ATOM 1497 N N . LEU A 1 196 ? 5.973 3.959 4.816 1 98.62 196 LEU A N 1
ATOM 1498 C CA . LEU A 1 196 ? 5.102 2.809 4.602 1 98.62 196 LEU A CA 1
ATOM 1499 C C . LEU A 1 196 ? 3.652 3.25 4.418 1 98.62 196 LEU A C 1
ATOM 1501 O O . LEU A 1 196 ? 2.977 2.807 3.486 1 98.62 196 LEU A O 1
ATOM 1505 N N . GLU A 1 197 ? 3.188 4.137 5.238 1 98.12 197 GLU A N 1
ATOM 1506 C CA . GLU A 1 197 ? 1.812 4.613 5.152 1 98.12 197 GLU A CA 1
ATOM 1507 C C . GLU A 1 197 ? 1.582 5.41 3.873 1 98.12 197 GLU A C 1
ATOM 1509 O O . GLU A 1 197 ? 0.49 5.379 3.303 1 98.12 197 GLU A O 1
ATOM 1514 N N . THR A 1 198 ? 2.607 6.145 3.473 1 98.56 198 THR A N 1
ATOM 1515 C CA . THR A 1 198 ? 2.494 6.895 2.227 1 98.56 198 THR A CA 1
ATOM 1516 C C . THR A 1 198 ? 2.365 5.949 1.037 1 98.56 198 THR A C 1
ATOM 1518 O O . THR A 1 198 ? 1.581 6.199 0.12 1 98.56 198 THR A O 1
ATOM 1521 N N . PHE A 1 199 ? 3.145 4.84 1.016 1 98.75 199 PHE A N 1
ATOM 1522 C CA . PHE A 1 199 ? 3.037 3.838 -0.038 1 98.75 199 PHE A CA 1
ATOM 1523 C C . PHE A 1 199 ? 1.643 3.223 -0.059 1 98.75 199 PHE A C 1
ATOM 1525 O O . PHE A 1 199 ? 1.002 3.16 -1.11 1 98.75 199 PHE A O 1
ATOM 1532 N N . ILE A 1 200 ? 1.19 2.758 1.085 1 98.44 200 ILE A N 1
ATOM 1533 C CA . ILE A 1 200 ? -0.112 2.111 1.202 1 98.44 200 ILE A CA 1
ATOM 1534 C C . ILE A 1 200 ? -1.213 3.092 0.802 1 98.44 200 ILE A C 1
ATOM 1536 O O . ILE A 1 200 ? -2.08 2.764 -0.011 1 98.44 200 ILE A O 1
ATOM 1540 N N . GLY A 1 201 ? -1.176 4.281 1.354 1 98.25 201 GLY A N 1
ATOM 1541 C CA . GLY A 1 201 ? -2.193 5.285 1.082 1 98.25 201 GLY A CA 1
ATOM 1542 C C . GLY A 1 201 ? -2.252 5.695 -0.377 1 98.25 201 GLY A C 1
ATOM 1543 O O . GLY A 1 201 ? -3.336 5.84 -0.944 1 98.25 201 GLY A O 1
ATOM 1544 N N . THR A 1 202 ? -1.096 5.906 -1.023 1 98.5 202 THR A N 1
ATOM 1545 C CA . THR A 1 202 ? -1.034 6.348 -2.412 1 98.5 202 THR A CA 1
ATOM 1546 C C . THR A 1 202 ? -1.604 5.281 -3.344 1 98.5 202 THR A C 1
ATOM 1548 O O . THR A 1 202 ? -2.428 5.582 -4.211 1 98.5 202 THR A O 1
ATOM 1551 N N . ALA A 1 203 ? -1.147 4.055 -3.15 1 98.56 203 ALA A N 1
ATOM 1552 C CA . ALA A 1 203 ? -1.657 2.969 -3.982 1 98.56 203 ALA A CA 1
ATOM 1553 C C . ALA A 1 203 ? -3.156 2.775 -3.775 1 98.56 203 ALA A C 1
ATOM 1555 O O . ALA A 1 203 ? -3.896 2.545 -4.734 1 98.56 203 ALA A O 1
ATOM 1556 N N . SER A 1 204 ? -3.623 2.879 -2.566 1 98.12 204 SER A N 1
ATOM 1557 C CA . SER A 1 204 ? -5.043 2.748 -2.248 1 98.12 204 SER A CA 1
ATOM 1558 C C . SER A 1 204 ? -5.863 3.852 -2.908 1 98.12 204 SER A C 1
ATOM 1560 O O . SER A 1 204 ? -6.969 3.605 -3.387 1 98.12 204 SER A O 1
ATOM 1562 N N . LEU A 1 205 ? -5.336 5.035 -2.877 1 98.06 205 LEU A N 1
ATOM 1563 C CA . LEU A 1 205 ? -6.016 6.172 -3.488 1 98.06 205 LEU A CA 1
ATOM 1564 C C . LEU A 1 205 ? -6.258 5.926 -4.977 1 98.06 205 LEU A C 1
ATOM 1566 O O . LEU A 1 205 ? -7.375 6.094 -5.465 1 98.06 205 LEU A O 1
ATOM 1570 N N . ILE A 1 206 ? -5.207 5.512 -5.68 1 98.25 206 ILE A N 1
ATOM 1571 C CA . ILE A 1 206 ? -5.309 5.246 -7.109 1 98.25 206 ILE A CA 1
ATOM 1572 C C . ILE A 1 206 ? -6.344 4.152 -7.359 1 98.25 206 ILE A C 1
ATOM 1574 O O . ILE A 1 206 ? -7.172 4.27 -8.266 1 98.25 206 ILE A O 1
ATOM 1578 N N . ARG A 1 207 ? -6.277 3.139 -6.512 1 97.31 207 ARG A N 1
ATOM 1579 C CA . ARG A 1 207 ? -7.176 1.996 -6.645 1 97.31 207 ARG A CA 1
ATOM 1580 C C . ARG A 1 207 ? -8.625 2.41 -6.41 1 97.31 207 ARG A C 1
ATOM 1582 O O . ARG A 1 207 ? -9.508 2.066 -7.195 1 97.31 207 ARG A O 1
ATOM 1589 N N . GLU A 1 208 ? -8.945 3.158 -5.391 1 96.88 208 GLU A N 1
ATOM 1590 C CA . GLU A 1 208 ? -10.305 3.463 -4.953 1 96.88 208 GLU A CA 1
ATOM 1591 C C . GLU A 1 208 ? -10.945 4.52 -5.844 1 96.88 208 GLU A C 1
ATOM 1593 O O . GLU A 1 208 ? -12.141 4.457 -6.125 1 96.88 208 GLU A O 1
ATOM 1598 N N . LEU A 1 209 ? -10.141 5.488 -6.23 1 96.5 209 LEU A N 1
ATOM 1599 C CA . LEU A 1 209 ? -10.695 6.551 -7.059 1 96.5 209 LEU A CA 1
ATOM 1600 C C . LEU A 1 209 ? -10.68 6.156 -8.531 1 96.5 209 LEU A C 1
ATOM 1602 O O . LEU A 1 209 ? -11.219 6.875 -9.383 1 96.5 209 LEU A O 1
ATOM 1606 N N . LYS A 1 210 ? -10.039 4.977 -8.922 1 96.62 210 LYS A N 1
ATOM 1607 C CA . LYS A 1 210 ? -9.93 4.465 -10.281 1 96.62 210 LYS A CA 1
ATOM 1608 C C . LYS A 1 210 ? -9.32 5.508 -11.219 1 96.62 210 LYS A C 1
ATOM 1610 O O . LYS A 1 210 ? -9.82 5.727 -12.32 1 96.62 210 LYS A O 1
ATOM 1615 N N . ILE A 1 211 ? -8.352 6.262 -10.703 1 96 211 ILE A N 1
ATOM 1616 C CA . ILE A 1 211 ? -7.641 7.238 -11.523 1 96 211 ILE A CA 1
ATOM 1617 C C . ILE A 1 211 ? -6.312 6.648 -11.984 1 96 211 ILE A C 1
ATOM 1619 O O . ILE A 1 211 ? -5.887 5.598 -11.508 1 96 211 ILE A O 1
ATOM 1623 N N . SER A 1 212 ? -5.688 7.27 -12.961 1 97.12 212 SER A N 1
ATOM 1624 C CA . SER A 1 212 ? -4.363 6.844 -13.398 1 97.12 212 SER A CA 1
ATOM 1625 C C . SER A 1 212 ? -3.275 7.418 -12.5 1 97.12 212 SER A C 1
ATOM 1627 O O . SER A 1 212 ? -3.471 8.461 -11.867 1 97.12 212 SER A O 1
ATOM 1629 N N . PRO A 1 213 ? -2.117 6.695 -12.398 1 97.31 213 PRO A N 1
ATOM 1630 C CA . PRO A 1 213 ? -1.001 7.27 -11.648 1 97.31 213 PRO A CA 1
ATOM 1631 C C . PRO A 1 213 ? -0.587 8.648 -12.164 1 97.31 213 PRO A C 1
ATOM 1633 O O . PRO A 1 213 ? -0.207 9.516 -11.375 1 97.31 213 PRO A O 1
ATOM 1636 N N . SER A 1 214 ? -0.667 8.836 -13.453 1 95.75 214 SER A N 1
ATOM 1637 C CA . SER A 1 214 ? -0.329 10.125 -14.039 1 95.75 214 SER A CA 1
ATOM 1638 C C . SER A 1 214 ? -1.295 11.211 -13.578 1 95.75 214 SER A C 1
ATOM 1640 O O . SER A 1 214 ? -0.887 12.352 -13.336 1 95.75 214 SER A O 1
ATOM 1642 N N . ASP A 1 215 ? -2.555 10.883 -13.484 1 95.88 215 ASP A N 1
ATOM 1643 C CA . ASP A 1 215 ? -3.543 11.828 -12.977 1 95.88 215 ASP A CA 1
ATOM 1644 C C . ASP A 1 215 ? -3.238 12.219 -11.531 1 95.88 215 ASP A C 1
ATOM 1646 O O . ASP A 1 215 ? -3.344 13.391 -11.164 1 95.88 215 ASP A O 1
ATOM 1650 N N . LEU A 1 216 ? -2.883 11.266 -10.727 1 95.88 216 LEU A N 1
ATOM 1651 C CA . LEU A 1 216 ? -2.537 11.547 -9.336 1 95.88 216 LEU A CA 1
ATOM 1652 C C . LEU A 1 216 ? -1.308 12.445 -9.258 1 95.88 216 LEU A C 1
ATOM 1654 O O . LEU A 1 216 ? -1.278 13.398 -8.477 1 95.88 216 LEU A O 1
ATOM 1658 N N . ARG A 1 217 ? -0.274 12.078 -10.039 1 94.62 217 ARG A N 1
ATOM 1659 C CA . ARG A 1 217 ? 0.927 12.898 -10.094 1 94.62 217 ARG A CA 1
ATOM 1660 C C . ARG A 1 217 ? 0.58 14.352 -10.398 1 94.62 217 ARG A C 1
ATOM 1662 O O . ARG A 1 217 ? 1.066 15.266 -9.727 1 94.62 217 ARG A O 1
ATOM 1669 N N . ASP A 1 218 ? -0.312 14.578 -11.344 1 92.56 218 ASP A N 1
ATOM 1670 C CA . ASP A 1 218 ? -0.708 15.922 -11.742 1 92.56 218 ASP A CA 1
ATOM 1671 C C . ASP A 1 218 ? -1.494 16.625 -10.633 1 92.56 218 ASP A C 1
ATOM 1673 O O . ASP A 1 218 ? -1.384 17.828 -10.461 1 92.56 218 ASP A O 1
ATOM 1677 N N . GLU A 1 219 ? -2.271 15.859 -9.945 1 89.38 219 GLU A N 1
ATOM 1678 C CA . GLU A 1 219 ? -3.086 16.391 -8.859 1 89.38 219 GLU A CA 1
ATOM 1679 C C . GLU A 1 219 ? -2.215 16.859 -7.691 1 89.38 219 GLU A C 1
ATOM 1681 O O . GLU A 1 219 ? -2.553 17.828 -7 1 89.38 219 GLU A O 1
ATOM 1686 N N . VAL A 1 220 ? -1.13 16.219 -7.473 1 90.69 220 VAL A N 1
ATOM 1687 C CA . VAL A 1 220 ? -0.278 16.516 -6.324 1 90.69 220 VAL A CA 1
ATOM 1688 C C . VAL A 1 220 ? 0.662 17.672 -6.66 1 90.69 220 VAL A C 1
ATOM 1690 O O . VAL A 1 220 ? 1.152 18.359 -5.762 1 90.69 220 VAL A O 1
ATOM 1693 N N . MET A 1 221 ? 0.864 17.906 -7.895 1 89.81 221 MET A N 1
ATOM 1694 C CA . MET A 1 221 ? 1.799 18.938 -8.344 1 89.81 221 MET A CA 1
ATOM 1695 C C . MET A 1 221 ? 1.125 20.297 -8.375 1 89.81 221 MET A C 1
ATOM 1697 O O . MET A 1 221 ? 0.044 20.453 -8.945 1 89.81 221 MET A O 1
ATOM 1701 N N . THR A 1 222 ? 1.658 21.281 -7.672 1 84.12 222 THR A N 1
ATOM 1702 C CA . THR A 1 222 ? 1.262 22.688 -7.762 1 84.12 222 THR A CA 1
ATOM 1703 C C . THR A 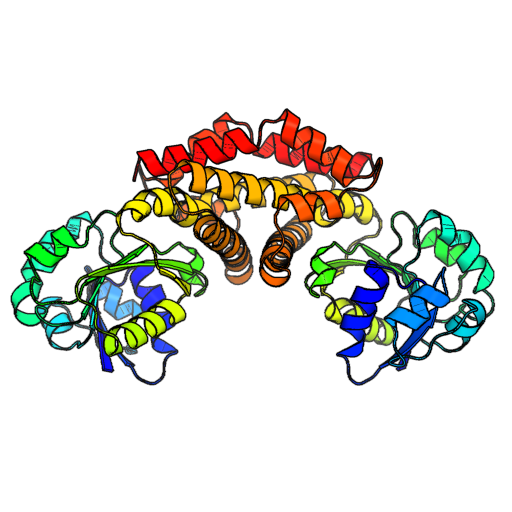1 222 ? 2.359 23.516 -8.414 1 84.12 222 THR A C 1
ATOM 1705 O O . THR A 1 222 ? 3.529 23.125 -8.414 1 84.12 222 THR A O 1
ATOM 1708 N N . PRO A 1 223 ? 2 24.609 -9.102 1 87.12 223 PRO A N 1
ATOM 1709 C CA . PRO A 1 223 ? 3.023 25.438 -9.742 1 87.12 223 PRO A CA 1
ATOM 1710 C C . PRO A 1 223 ? 4.109 25.906 -8.766 1 87.12 223 PRO A C 1
ATOM 1712 O O . PRO A 1 223 ? 3.811 26.562 -7.77 1 87.12 223 PRO A O 1
ATOM 1715 N N . GLY A 1 224 ? 5.344 25.5 -9.102 1 88.12 224 GLY A N 1
ATOM 1716 C CA . GLY A 1 224 ? 6.469 25.891 -8.266 1 88.12 224 GLY A CA 1
ATOM 1717 C C . GLY A 1 224 ? 6.469 25.219 -6.914 1 88.12 224 GLY A C 1
ATOM 1718 O O . GLY A 1 224 ? 7.137 25.672 -5.98 1 88.12 224 GLY A O 1
ATOM 1719 N N . GLY A 1 225 ? 5.77 24.141 -6.801 1 90.31 225 GLY A N 1
ATOM 1720 C CA . GLY A 1 225 ? 5.617 23.469 -5.516 1 90.31 225 GLY A CA 1
ATOM 1721 C C . GLY A 1 225 ? 6.734 22.5 -5.211 1 90.31 225 GLY A C 1
ATOM 1722 O O . GLY A 1 225 ? 7.672 22.359 -5.996 1 90.31 225 GLY A O 1
ATOM 1723 N N . THR A 1 226 ? 6.652 21.875 -4.051 1 93.44 226 THR A N 1
ATOM 1724 C CA . THR A 1 226 ? 7.684 20.969 -3.568 1 93.44 226 THR A CA 1
ATOM 1725 C C . THR A 1 226 ? 7.711 19.688 -4.402 1 93.44 226 THR A C 1
ATOM 1727 O O . THR A 1 226 ? 8.781 19.188 -4.754 1 93.44 226 THR A O 1
ATOM 1730 N N . THR A 1 227 ? 6.578 19.156 -4.777 1 94.38 227 THR A N 1
ATOM 1731 C CA . THR A 1 227 ? 6.488 17.875 -5.477 1 94.38 227 THR A CA 1
ATOM 1732 C C . THR A 1 227 ? 7.156 17.953 -6.844 1 94.38 227 THR A C 1
ATOM 1734 O O . THR A 1 227 ? 7.922 17.062 -7.227 1 94.38 227 THR A O 1
ATOM 1737 N N . VAL A 1 228 ? 6.844 19.078 -7.574 1 95.38 228 VAL A N 1
ATOM 1738 C CA . VAL A 1 228 ? 7.422 19.219 -8.906 1 95.38 228 VAL A CA 1
ATOM 1739 C C . VAL A 1 228 ? 8.938 19.375 -8.797 1 95.38 228 VAL A C 1
ATOM 1741 O O . VAL A 1 228 ? 9.68 18.906 -9.664 1 95.38 228 VAL A O 1
ATOM 1744 N N . ALA A 1 229 ? 9.406 20.078 -7.781 1 95.94 229 ALA A N 1
ATOM 1745 C CA . ALA A 1 229 ? 10.844 20.219 -7.551 1 95.94 229 ALA A CA 1
ATOM 1746 C C . ALA A 1 229 ? 11.508 18.859 -7.355 1 95.94 229 ALA A C 1
ATOM 1748 O O . ALA A 1 229 ? 12.609 18.625 -7.859 1 95.94 229 ALA A O 1
ATOM 1749 N N . GLY A 1 230 ? 10.883 17.953 -6.637 1 97.12 230 GLY A N 1
ATOM 1750 C CA . GLY A 1 230 ? 11.406 16.625 -6.41 1 97.12 230 GLY A CA 1
ATOM 1751 C C . GLY A 1 230 ? 11.305 15.727 -7.633 1 97.12 230 GLY A C 1
ATOM 1752 O O . GLY A 1 230 ? 12.219 14.953 -7.918 1 97.12 230 GLY A O 1
ATOM 1753 N N . LEU A 1 231 ? 10.188 15.82 -8.352 1 97.31 231 LEU A N 1
ATOM 1754 C CA . LEU A 1 231 ? 9.945 14.984 -9.523 1 97.31 231 LEU A CA 1
ATOM 1755 C C . LEU A 1 231 ? 11.016 15.203 -10.586 1 97.31 231 LEU A C 1
ATOM 1757 O O . LEU A 1 231 ? 11.375 14.273 -11.312 1 97.31 231 LEU A O 1
ATOM 1761 N N . TYR A 1 232 ? 11.477 16.422 -10.656 1 96.88 232 TYR A N 1
ATOM 1762 C CA . TYR A 1 232 ? 12.562 16.734 -11.578 1 96.88 232 TYR A CA 1
ATOM 1763 C C . TYR A 1 232 ? 13.727 15.766 -11.398 1 96.88 232 TYR A C 1
ATOM 1765 O O . TYR A 1 232 ? 14.297 15.281 -12.383 1 96.88 232 TYR A O 1
ATOM 1773 N N . TYR A 1 233 ? 14.047 15.43 -10.203 1 96.56 233 TYR A N 1
ATOM 1774 C CA . TYR A 1 233 ? 15.211 14.594 -9.922 1 96.56 233 TYR A CA 1
ATOM 1775 C C . TYR A 1 233 ? 14.922 13.133 -10.242 1 96.56 233 TYR A C 1
ATOM 1777 O O . TYR A 1 233 ? 15.82 12.383 -10.602 1 96.56 233 TYR A O 1
ATOM 1785 N N . LEU A 1 234 ? 13.68 12.625 -10.125 1 96.81 234 LEU A N 1
ATOM 1786 C CA . LEU A 1 234 ? 13.336 11.281 -10.562 1 96.81 234 LEU A CA 1
ATOM 1787 C C . LEU A 1 234 ? 13.539 11.133 -12.07 1 96.81 234 LEU A C 1
ATOM 1789 O O . LEU A 1 234 ? 14.07 10.117 -12.531 1 96.81 234 LEU A O 1
ATOM 1793 N N . GLU A 1 235 ? 13.07 12.18 -12.789 1 95.81 235 GLU A N 1
ATOM 1794 C CA . GLU A 1 235 ? 13.234 12.172 -14.234 1 95.81 235 GLU A CA 1
ATOM 1795 C C . GLU A 1 235 ? 14.711 12.242 -14.625 1 95.81 235 GLU A C 1
ATOM 1797 O O . GLU A 1 235 ? 15.156 11.531 -15.523 1 95.81 235 GLU A O 1
ATOM 1802 N N . LYS A 1 236 ? 15.406 13.102 -13.945 1 96.19 236 LYS A N 1
ATOM 1803 C CA . LYS A 1 236 ? 16.844 13.242 -14.188 1 96.19 236 LYS A CA 1
ATOM 1804 C C . LYS A 1 236 ? 17.578 11.93 -13.945 1 96.19 236 LYS A C 1
ATOM 1806 O O . LYS A 1 236 ? 18.531 11.609 -14.648 1 96.19 236 LYS A O 1
ATOM 1811 N N . GLY A 1 237 ? 17.094 11.203 -13.023 1 96.38 237 GLY A N 1
ATOM 1812 C CA . GLY A 1 237 ? 17.719 9.93 -12.672 1 96.38 237 GLY A CA 1
ATOM 1813 C C . GLY A 1 237 ? 17.219 8.773 -13.508 1 96.38 237 GLY A C 1
ATOM 1814 O O . GLY A 1 237 ? 17.609 7.625 -13.289 1 96.38 237 GLY A O 1
ATOM 1815 N N . ASN A 1 238 ? 16.297 8.961 -14.445 1 96.19 238 ASN A N 1
ATOM 1816 C CA . ASN A 1 238 ? 15.734 7.953 -15.336 1 96.19 238 ASN A CA 1
ATOM 1817 C C . ASN A 1 238 ? 15.094 6.812 -14.555 1 96.19 238 ASN A C 1
ATOM 1819 O O . ASN A 1 238 ? 15.367 5.641 -14.82 1 96.19 238 ASN A O 1
ATOM 1823 N N . ILE A 1 239 ? 14.336 7.098 -13.625 1 96.88 239 ILE A N 1
ATOM 1824 C CA . ILE A 1 239 ? 13.781 6.121 -12.695 1 96.88 239 ILE A CA 1
ATOM 1825 C C . ILE A 1 239 ? 12.859 5.16 -13.43 1 96.88 239 ILE A C 1
ATOM 1827 O O . ILE A 1 239 ? 12.805 3.971 -13.117 1 96.88 239 ILE A O 1
ATOM 1831 N N . ARG A 1 240 ? 12.141 5.645 -14.406 1 96.88 240 ARG A N 1
ATOM 1832 C CA . ARG A 1 240 ? 11.203 4.812 -15.156 1 96.88 240 ARG A CA 1
ATOM 1833 C C . ARG A 1 240 ? 11.938 3.721 -15.922 1 96.88 240 ARG A C 1
ATOM 1835 O O . ARG A 1 240 ? 11.5 2.568 -15.945 1 96.88 240 ARG A O 1
ATOM 1842 N N . THR A 1 241 ? 13.016 4.105 -16.5 1 96.94 241 THR A N 1
ATOM 1843 C CA . THR A 1 241 ? 13.812 3.143 -17.266 1 96.94 241 THR A CA 1
ATOM 1844 C C . THR A 1 241 ? 14.422 2.096 -16.344 1 96.94 241 THR A C 1
ATOM 1846 O O . THR A 1 241 ? 14.453 0.909 -16.672 1 96.94 241 THR A O 1
ATOM 1849 N N . ALA A 1 242 ? 14.945 2.559 -15.219 1 97.62 242 ALA A N 1
ATOM 1850 C CA . ALA A 1 242 ? 15.523 1.634 -14.25 1 97.62 242 ALA A CA 1
ATOM 1851 C C . ALA A 1 242 ? 14.508 0.586 -13.812 1 97.62 242 ALA A C 1
ATOM 1853 O O . ALA A 1 242 ? 14.828 -0.602 -13.727 1 97.62 242 ALA A O 1
ATOM 1854 N N . ILE A 1 243 ? 13.281 0.995 -13.539 1 98.31 243 ILE A N 1
ATOM 1855 C CA . ILE A 1 243 ? 12.227 0.098 -13.086 1 98.31 243 ILE A CA 1
ATOM 1856 C C . ILE A 1 243 ? 11.82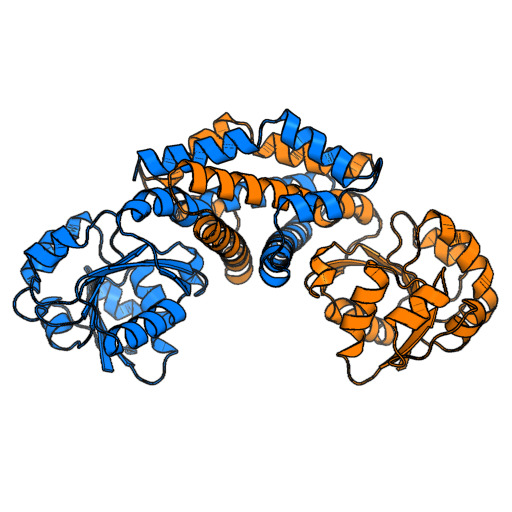8 -0.841 -14.227 1 98.31 243 ILE A C 1
ATOM 1858 O O . ILE A 1 243 ? 11.648 -2.043 -14.008 1 98.31 243 ILE A O 1
ATOM 1862 N N . ALA A 1 244 ? 11.68 -0.304 -15.422 1 97.88 244 ALA A N 1
ATOM 1863 C CA . ALA A 1 244 ? 11.344 -1.127 -16.578 1 97.88 244 ALA A CA 1
ATOM 1864 C C . ALA A 1 244 ? 12.391 -2.213 -16.812 1 97.88 244 ALA A C 1
ATOM 1866 O O . ALA A 1 244 ? 12.047 -3.375 -17.047 1 97.88 244 ALA A O 1
ATOM 1867 N N . ASP A 1 245 ? 13.633 -1.821 -16.75 1 98.12 245 ASP A N 1
ATOM 1868 C CA . ASP A 1 245 ? 14.719 -2.771 -16.938 1 98.12 245 ASP A CA 1
ATOM 1869 C C . ASP A 1 245 ? 14.703 -3.852 -15.867 1 98.12 245 ASP A C 1
ATOM 1871 O O . ASP A 1 245 ? 15.023 -5.012 -16.141 1 98.12 245 ASP A O 1
ATOM 1875 N N . ALA A 1 246 ? 14.406 -3.436 -14.648 1 98.38 246 ALA A N 1
ATOM 1876 C CA . ALA A 1 246 ? 14.344 -4.395 -13.555 1 98.38 246 ALA A CA 1
ATOM 1877 C C . ALA A 1 246 ? 13.258 -5.441 -13.797 1 98.38 246 ALA A C 1
ATOM 1879 O O . ALA A 1 246 ? 13.508 -6.641 -13.68 1 98.38 246 ALA A O 1
ATOM 1880 N N . VAL A 1 247 ? 12.047 -5.012 -14.141 1 98.31 247 VAL A N 1
ATOM 1881 C CA . VAL A 1 247 ? 10.938 -5.922 -14.398 1 98.31 247 VAL A CA 1
ATOM 1882 C C . VAL A 1 247 ? 11.273 -6.828 -15.578 1 98.31 247 VAL A C 1
ATOM 1884 O O . VAL A 1 247 ? 11.023 -8.039 -15.531 1 98.31 247 VAL A O 1
ATOM 1887 N N . GLU A 1 248 ? 11.852 -6.25 -16.609 1 97.56 248 GLU A N 1
ATOM 1888 C CA . GLU A 1 248 ? 12.234 -7.031 -17.781 1 97.56 248 GLU A CA 1
ATOM 1889 C C . GLU A 1 248 ? 13.336 -8.031 -17.453 1 97.56 248 GLU A C 1
ATOM 1891 O O . GLU A 1 248 ? 13.328 -9.156 -17.953 1 97.56 248 GLU A O 1
ATOM 1896 N N . GLY A 1 249 ? 14.32 -7.57 -16.719 1 97.12 249 GLY A N 1
ATOM 1897 C CA . GLY A 1 249 ? 15.375 -8.477 -16.297 1 97.12 249 GLY A CA 1
ATOM 1898 C C . GLY A 1 249 ? 14.852 -9.68 -15.539 1 97.12 249 GLY A C 1
ATOM 1899 O O . GLY A 1 249 ? 15.305 -10.805 -15.766 1 97.12 249 GLY A O 1
ATOM 1900 N N . ALA A 1 250 ? 13.953 -9.445 -14.617 1 96.31 250 ALA A N 1
ATOM 1901 C CA . ALA A 1 250 ? 13.328 -10.531 -13.867 1 96.31 250 ALA A CA 1
ATOM 1902 C C . ALA A 1 250 ? 12.531 -11.453 -14.797 1 96.31 250 ALA A C 1
ATOM 1904 O O . ALA A 1 250 ? 12.586 -12.672 -14.656 1 96.31 250 ALA A O 1
ATOM 1905 N N . TYR A 1 251 ? 11.805 -10.875 -15.727 1 95.81 251 TYR A N 1
ATOM 1906 C CA . TYR A 1 251 ? 11.016 -11.617 -16.703 1 95.81 251 TYR A CA 1
ATOM 1907 C C . TYR A 1 251 ? 11.906 -12.555 -17.516 1 95.81 251 TYR A C 1
ATOM 1909 O O . TYR A 1 251 ? 11.562 -13.719 -17.719 1 95.81 251 TYR A O 1
ATOM 1917 N N . LYS A 1 252 ? 13.031 -12.047 -17.984 1 94.81 252 LYS A N 1
ATOM 1918 C CA . LYS A 1 252 ? 13.93 -12.82 -18.844 1 94.81 252 LYS A CA 1
ATOM 1919 C C . LYS A 1 252 ? 14.484 -14.023 -18.094 1 94.81 252 LYS A C 1
ATOM 1921 O O . LYS A 1 252 ? 14.789 -15.055 -18.703 1 94.81 252 LYS A O 1
ATOM 1926 N N . LYS A 1 253 ? 14.594 -13.906 -16.797 1 90.62 253 LYS A N 1
ATOM 1927 C CA . LYS A 1 253 ? 15.117 -14.992 -15.969 1 90.62 253 LYS A CA 1
ATOM 1928 C C . LYS A 1 253 ? 14.023 -16.016 -15.648 1 90.62 253 LYS A C 1
ATOM 1930 O O . LYS A 1 253 ? 14.32 -17.141 -15.273 1 90.62 253 LYS A O 1
ATOM 1935 N N . SER A 1 254 ? 12.742 -15.633 -15.695 1 85.62 254 SER A N 1
ATOM 1936 C CA . SER A 1 254 ? 11.609 -16.484 -15.344 1 85.62 254 SER A CA 1
ATOM 1937 C C . SER A 1 254 ? 11.375 -17.562 -16.391 1 85.62 254 SER A C 1
ATOM 1939 O O . SER A 1 254 ? 11.086 -18.719 -16.062 1 85.62 254 SER A O 1
ATOM 1941 N N . MET B 1 1 ? -19.312 17.938 20.484 1 94.25 1 MET B N 1
ATOM 1942 C CA . MET B 1 1 ? -18.266 18.953 20.266 1 94.25 1 MET B CA 1
ATOM 1943 C C . MET B 1 1 ? -18.438 19.641 18.922 1 94.25 1 MET B C 1
ATOM 1945 O O . MET B 1 1 ? -18.906 19.031 17.969 1 94.25 1 MET B O 1
ATOM 1949 N N . LYS B 1 2 ? -18.188 20.938 18.844 1 97.88 2 LYS B N 1
ATOM 1950 C CA . LYS B 1 2 ? -18.406 21.719 17.625 1 97.88 2 LYS B CA 1
ATOM 1951 C C . LYS B 1 2 ? -17.078 22.016 16.922 1 97.88 2 LYS B C 1
ATOM 1953 O O . LYS B 1 2 ? -16.141 22.516 17.547 1 97.88 2 LYS B O 1
ATOM 1958 N N . VAL B 1 3 ? -17.047 21.641 15.609 1 98.5 3 VAL B N 1
ATOM 1959 C CA . VAL B 1 3 ? -15.828 21.844 14.82 1 98.5 3 VAL B CA 1
ATOM 1960 C C . VAL B 1 3 ? -16.109 22.828 13.688 1 98.5 3 VAL B C 1
ATOM 1962 O O . VAL B 1 3 ? -16.984 22.594 12.859 1 98.5 3 VAL B O 1
ATOM 1965 N N . SER B 1 4 ? -15.398 23.875 13.719 1 98.81 4 SER B N 1
ATOM 1966 C CA . SER B 1 4 ? -15.469 24.844 12.625 1 98.81 4 SER B CA 1
ATOM 1967 C C . SER B 1 4 ? -14.312 24.656 11.656 1 98.81 4 SER B C 1
ATOM 1969 O O . SER B 1 4 ? -13.148 24.719 12.055 1 98.81 4 SER B O 1
ATOM 1971 N N . ILE B 1 5 ? -14.617 24.469 10.391 1 98.81 5 ILE B N 1
ATOM 1972 C CA . ILE B 1 5 ? -13.602 24.312 9.359 1 98.81 5 ILE B CA 1
ATOM 1973 C C . ILE B 1 5 ? -13.633 25.531 8.43 1 98.81 5 ILE B C 1
ATOM 1975 O O . ILE B 1 5 ? -14.664 25.828 7.828 1 98.81 5 ILE B O 1
ATOM 1979 N N . ILE B 1 6 ? -12.523 26.203 8.438 1 98.69 6 ILE B N 1
ATOM 1980 C CA . ILE B 1 6 ? -12.375 27.375 7.574 1 98.69 6 ILE B CA 1
ATOM 1981 C C . ILE B 1 6 ? -11.547 27 6.348 1 98.69 6 ILE B C 1
ATOM 1983 O O . ILE B 1 6 ? -10.352 26.719 6.461 1 98.69 6 ILE B O 1
ATOM 1987 N N . GLY B 1 7 ? -12.125 27.094 5.188 1 97.88 7 GLY B N 1
ATOM 1988 C CA . GLY B 1 7 ? -11.523 26.609 3.959 1 97.88 7 GLY B CA 1
ATOM 1989 C C . GLY B 1 7 ? -12.031 25.234 3.551 1 97.88 7 GLY B C 1
ATOM 1990 O O . GLY B 1 7 ? -11.578 24.219 4.078 1 97.88 7 GLY B O 1
ATOM 1991 N N . VAL B 1 8 ? -12.906 25.234 2.555 1 97 8 VAL B N 1
ATOM 1992 C CA . VAL B 1 8 ? -13.516 23.984 2.131 1 97 8 VAL B CA 1
ATOM 1993 C C . VAL B 1 8 ? -13.195 23.719 0.661 1 97 8 VAL B C 1
ATOM 1995 O O . VAL B 1 8 ? -14.102 23.625 -0.17 1 97 8 VAL B O 1
ATOM 1998 N N . GLY B 1 9 ? -11.938 23.703 0.44 1 93.56 9 GLY B N 1
ATOM 1999 C CA . GLY B 1 9 ? -11.453 23.188 -0.831 1 93.56 9 GLY B CA 1
ATOM 2000 C C . GLY B 1 9 ? -11.281 21.672 -0.835 1 93.56 9 GLY B C 1
ATOM 2001 O O . GLY B 1 9 ? -12.055 20.953 -0.2 1 93.56 9 GLY B O 1
ATOM 2002 N N . THR B 1 10 ? -10.297 21.203 -1.537 1 90.81 10 THR B N 1
ATOM 2003 C CA . THR B 1 10 ? -10.039 19.766 -1.624 1 90.81 10 THR B CA 1
ATOM 2004 C C . THR B 1 10 ? -9.648 19.203 -0.26 1 90.81 10 THR B C 1
ATOM 2006 O O . THR B 1 10 ? -10.195 18.188 0.176 1 90.81 10 THR B O 1
ATOM 2009 N N . VAL B 1 11 ? -8.734 19.875 0.416 1 94 11 VAL B N 1
ATOM 2010 C CA . VAL B 1 11 ? -8.25 19.422 1.718 1 94 11 VAL B CA 1
ATOM 2011 C C . VAL B 1 11 ? -9.367 19.516 2.748 1 94 11 VAL B C 1
ATOM 2013 O O . VAL B 1 11 ? -9.664 18.547 3.447 1 94 11 VAL B O 1
ATOM 2016 N N . GLY B 1 12 ? -10 20.688 2.822 1 97 12 GLY B N 1
ATOM 2017 C CA . GLY B 1 12 ? -11.086 20.906 3.77 1 97 12 GLY B CA 1
ATOM 2018 C C . GLY B 1 12 ? -12.219 19.891 3.605 1 97 12 GLY B C 1
ATOM 2019 O O . GLY B 1 12 ? -12.742 19.375 4.594 1 97 12 GLY B O 1
ATOM 2020 N N . ARG B 1 13 ? -12.586 19.594 2.406 1 97 13 ARG B N 1
ATOM 2021 C CA . ARG B 1 13 ? -13.664 18.641 2.133 1 97 13 ARG B CA 1
ATOM 2022 C C . ARG B 1 13 ? -13.305 17.25 2.602 1 97 13 ARG B C 1
ATOM 2024 O O . ARG B 1 13 ? -14.156 16.5 3.098 1 97 13 ARG B O 1
ATOM 2031 N N . SER B 1 14 ? -12.055 16.875 2.432 1 97.19 14 SER B N 1
ATOM 2032 C CA . SER B 1 14 ? -11.594 15.57 2.9 1 97.19 14 SER B CA 1
ATOM 2033 C C . SER B 1 14 ? -11.68 15.469 4.418 1 97.19 14 SER B C 1
ATOM 2035 O O . SER B 1 14 ? -12.047 14.422 4.957 1 97.19 14 SER B O 1
ATOM 2037 N N . ILE B 1 15 ? -11.32 16.531 5.016 1 98.19 15 ILE B N 1
ATOM 2038 C CA . ILE B 1 15 ? -11.375 16.578 6.473 1 98.19 15 ILE B CA 1
ATOM 2039 C C . ILE B 1 15 ? -12.828 16.469 6.938 1 98.19 15 ILE B C 1
ATOM 2041 O O . ILE B 1 15 ? -13.133 15.711 7.859 1 98.19 15 ILE B O 1
ATOM 2045 N N . VAL B 1 16 ? -13.719 17.219 6.289 1 98.31 16 VAL B N 1
ATOM 2046 C CA . VAL B 1 16 ? -15.141 17.172 6.605 1 98.31 16 VAL B CA 1
ATOM 2047 C C . VAL B 1 16 ? -15.656 15.742 6.484 1 98.31 16 VAL B C 1
ATOM 2049 O O . VAL B 1 16 ? -16.359 15.25 7.367 1 98.31 16 VAL B O 1
ATOM 2052 N N . THR B 1 17 ? -15.297 15.086 5.41 1 97.62 17 THR B N 1
ATOM 2053 C CA . THR B 1 17 ? -15.727 13.719 5.156 1 97.62 17 THR B CA 1
ATOM 2054 C C . THR B 1 17 ? -15.289 12.789 6.289 1 97.62 17 THR B C 1
ATOM 2056 O O . THR B 1 17 ? -16.047 11.93 6.723 1 97.62 17 THR B O 1
ATOM 2059 N N . GLY B 1 18 ? -14.062 12.977 6.699 1 97.88 18 GLY B N 1
ATOM 2060 C CA . GLY B 1 18 ? -13.547 12.172 7.797 1 97.88 18 GLY B CA 1
ATOM 2061 C C . GLY B 1 18 ? -14.273 12.414 9.109 1 97.88 18 GLY B C 1
ATOM 2062 O O . GLY B 1 18 ? -14.703 11.461 9.766 1 97.88 18 GLY B O 1
ATOM 2063 N N . ILE B 1 19 ? -14.445 13.664 9.445 1 97.94 19 ILE B N 1
ATOM 2064 C CA . ILE B 1 19 ? -15.055 14.039 10.719 1 97.94 19 ILE B CA 1
ATOM 2065 C C . ILE B 1 19 ? -16.531 13.633 10.727 1 97.94 19 ILE B C 1
ATOM 2067 O O . ILE B 1 19 ? -17.062 13.219 11.766 1 97.94 19 ILE B O 1
ATOM 2071 N N . ALA B 1 20 ? -17.188 13.703 9.594 1 97.25 20 ALA B N 1
ATOM 2072 C CA . ALA B 1 20 ? -18.609 13.406 9.477 1 97.25 20 ALA B CA 1
ATOM 2073 C C . ALA B 1 20 ? -18.906 11.961 9.867 1 97.25 20 ALA B C 1
ATOM 2075 O O . ALA B 1 20 ? -20.031 11.617 10.227 1 97.25 20 ALA B O 1
ATOM 2076 N N . LYS B 1 21 ? -17.953 11.133 9.805 1 96.19 21 LYS B N 1
ATOM 2077 C CA . LYS B 1 21 ? -18.125 9.727 10.148 1 96.19 21 LYS B CA 1
ATOM 2078 C C . LYS B 1 21 ? -18.109 9.523 11.664 1 96.19 21 LYS B C 1
ATOM 2080 O O . LYS B 1 21 ? -18.531 8.477 12.156 1 96.19 21 LYS B O 1
ATOM 2085 N N . LEU B 1 22 ? -17.625 10.57 12.242 1 95.62 22 LEU B N 1
ATOM 2086 C CA . LEU B 1 22 ? -17.578 10.516 13.695 1 95.62 22 LEU B CA 1
ATOM 2087 C C . LEU B 1 22 ? -18.906 10.938 14.305 1 95.62 22 LEU B C 1
ATOM 2089 O O . LEU B 1 22 ? -19.625 11.734 13.719 1 95.62 22 LEU B O 1
ATOM 2093 N N . LYS B 1 23 ? -19.484 10.344 15.305 1 88.44 23 LYS B N 1
ATOM 2094 C CA . LYS B 1 23 ? -20.828 10.539 15.828 1 88.44 23 LYS B CA 1
ATOM 2095 C C . LYS B 1 23 ? -20.891 11.742 16.766 1 88.44 23 LYS B C 1
ATOM 2097 O O . LYS B 1 23 ? -21.953 12.305 17 1 88.44 23 LYS B O 1
ATOM 2102 N N . ASN B 1 24 ? -19.859 12.32 17.188 1 91.06 24 ASN B N 1
ATOM 2103 C CA . ASN B 1 24 ? -19.938 13.258 18.297 1 91.06 24 ASN B CA 1
ATOM 2104 C C . ASN B 1 24 ? -19.469 14.648 17.891 1 91.06 24 ASN B C 1
ATOM 2106 O O . ASN B 1 24 ? -19.031 15.438 18.734 1 91.06 24 ASN B O 1
ATOM 2110 N N . TYR B 1 25 ? -19.703 14.977 16.641 1 96.75 25 TYR B N 1
ATOM 2111 C CA . TYR B 1 25 ? -19.219 16.281 16.203 1 96.75 25 TYR B CA 1
ATOM 2112 C C . TYR B 1 25 ? -20.266 17.016 15.391 1 96.75 25 TYR B C 1
ATOM 2114 O O . TYR B 1 25 ? -20.984 16.422 14.586 1 96.75 25 TYR B O 1
ATOM 2122 N N . GLU B 1 26 ? -20.484 18.25 15.695 1 97.75 26 GLU B N 1
ATOM 2123 C CA . GLU B 1 26 ? -21.219 19.172 14.844 1 97.75 26 GLU B CA 1
ATOM 2124 C C . GLU B 1 26 ? -20.266 20 13.984 1 97.75 26 GLU B C 1
ATOM 2126 O O . GLU B 1 26 ? -19.312 20.594 14.492 1 97.75 26 GLU B O 1
ATOM 2131 N N . ILE B 1 27 ? -20.562 20.094 12.664 1 98.5 27 ILE B N 1
ATOM 2132 C CA . ILE B 1 27 ? -19.594 20.672 11.734 1 98.5 27 ILE B CA 1
ATOM 2133 C C . ILE B 1 27 ? -20.125 22.016 11.227 1 98.5 27 ILE B C 1
ATOM 2135 O O . ILE B 1 27 ? -21.281 22.125 10.844 1 98.5 27 ILE B O 1
ATOM 2139 N N . PHE B 1 28 ? -19.297 23.016 11.305 1 98.69 28 PHE B N 1
ATOM 2140 C CA . PHE B 1 28 ? -19.531 24.344 10.781 1 98.69 28 PHE B CA 1
ATOM 2141 C C . PHE B 1 28 ? -18.5 24.719 9.719 1 98.69 28 PHE B C 1
ATOM 2143 O O . PHE B 1 28 ? -17.312 24.438 9.883 1 98.69 28 PHE B O 1
ATOM 2150 N N . LEU B 1 29 ? -18.984 25.375 8.578 1 98.75 29 LEU B N 1
ATOM 2151 C CA . LEU B 1 29 ? -18.078 25.547 7.449 1 98.75 29 LEU B CA 1
ATOM 2152 C C . LEU B 1 29 ? -18.109 26.984 6.945 1 98.75 29 LEU B C 1
ATOM 2154 O O . LEU B 1 29 ? -19.172 27.625 6.953 1 98.75 29 LEU B O 1
ATOM 2158 N N . SER B 1 30 ? -17 27.469 6.52 1 98.5 30 SER B N 1
ATOM 2159 C CA . SER B 1 30 ? -16.859 28.672 5.703 1 98.5 30 SER B CA 1
ATOM 2160 C C . SER B 1 30 ? -15.766 28.516 4.664 1 98.5 30 SER B C 1
ATOM 2162 O O . SER B 1 30 ? -14.867 27.688 4.828 1 98.5 30 SER B O 1
ATOM 2164 N N . SER B 1 31 ? -15.875 29.203 3.588 1 97.12 31 SER B N 1
ATOM 2165 C CA . SER B 1 31 ? -14.906 29.109 2.502 1 97.12 31 SER B CA 1
ATOM 2166 C C . SER B 1 31 ? -14.828 30.406 1.708 1 97.12 31 SER B C 1
ATOM 2168 O O . SER B 1 31 ? -15.625 31.328 1.929 1 97.12 31 SER B O 1
ATOM 2170 N N . GLY B 1 32 ? -13.82 30.5 0.863 1 93.25 32 GLY B N 1
ATOM 2171 C CA . GLY B 1 32 ? -13.602 31.703 0.07 1 93.25 32 GLY B CA 1
ATOM 2172 C C . GLY B 1 32 ? -14.758 32.031 -0.85 1 93.25 32 GLY B C 1
ATOM 2173 O O . GLY B 1 32 ? -15.078 33.188 -1.062 1 93.25 32 GLY B O 1
ATOM 2174 N N . SER B 1 33 ? -15.352 31.047 -1.437 1 93.75 33 SER B N 1
ATOM 2175 C CA . SER B 1 33 ? -16.547 31.219 -2.254 1 93.75 33 SER B CA 1
ATOM 2176 C C . SER B 1 33 ? -17.766 30.578 -1.587 1 93.75 33 SER B C 1
ATOM 2178 O O . SER B 1 33 ? -17.891 29.359 -1.545 1 93.75 33 SER B O 1
ATOM 2180 N N . TYR B 1 34 ? -18.641 31.422 -1.167 1 95.12 34 TYR B N 1
ATOM 2181 C CA . TYR B 1 34 ? -19.828 30.938 -0.477 1 95.12 34 TYR B CA 1
ATOM 2182 C C . TYR B 1 34 ? -20.734 30.156 -1.427 1 95.12 34 TYR B C 1
ATOM 2184 O O . TYR B 1 34 ? -21.344 29.156 -1.036 1 95.12 34 TYR B O 1
ATOM 2192 N N . GLU B 1 35 ? -20.797 30.625 -2.68 1 96.06 35 GLU B N 1
ATOM 2193 C CA . GLU B 1 35 ? -21.641 29.969 -3.66 1 96.06 35 GLU B CA 1
ATOM 2194 C C . GLU B 1 35 ? -21.156 28.547 -3.943 1 96.06 35 GLU B C 1
ATOM 2196 O O . GLU B 1 35 ? -21.969 27.609 -4.023 1 96.06 35 GLU B O 1
ATOM 2201 N N . ARG B 1 36 ? -19.891 28.422 -4.113 1 95.06 36 ARG B N 1
ATOM 2202 C CA . ARG B 1 36 ? -19.328 27.094 -4.344 1 95.06 36 ARG B CA 1
ATOM 2203 C C . ARG B 1 36 ? -19.516 26.203 -3.127 1 95.06 36 ARG B C 1
ATOM 2205 O O . ARG B 1 36 ? -19.75 25 -3.27 1 95.06 36 ARG B O 1
ATOM 2212 N N . LEU B 1 37 ? -19.312 26.797 -1.953 1 97.81 37 LEU B N 1
ATOM 2213 C CA . LEU B 1 37 ? -19.516 26.062 -0.709 1 97.81 37 LEU B CA 1
ATOM 2214 C C . LEU B 1 37 ? -20.969 25.594 -0.589 1 97.81 37 LEU B C 1
ATOM 2216 O O . LEU B 1 37 ? -21.219 24.438 -0.244 1 97.81 37 LEU B O 1
ATOM 2220 N N . LYS B 1 38 ? -21.875 26.453 -0.82 1 97.25 38 LYS B N 1
ATOM 2221 C CA . LYS B 1 38 ? -23.297 26.141 -0.724 1 97.25 38 LYS B CA 1
ATOM 2222 C C . LYS B 1 38 ? -23.672 25.016 -1.677 1 97.25 38 LYS B C 1
ATOM 2224 O O . LYS B 1 38 ? -24.391 24.078 -1.294 1 97.25 38 LYS B O 1
ATOM 2229 N N . SER B 1 39 ? -23.203 25.109 -2.889 1 97.31 39 SER B N 1
ATOM 2230 C CA . SER B 1 39 ? -23.484 24.078 -3.891 1 97.31 39 SER B CA 1
ATOM 2231 C C . SER B 1 39 ? -22.953 22.719 -3.455 1 97.31 39 SER B C 1
ATOM 2233 O O . SER B 1 39 ? -23.672 21.719 -3.541 1 97.31 39 SER B O 1
ATOM 2235 N N . TRP B 1 40 ? -21.75 22.688 -2.943 1 97.44 40 TRP B N 1
ATOM 2236 C CA . TRP B 1 40 ? -21.141 21.438 -2.5 1 97.44 40 TRP B CA 1
ATOM 2237 C C . TRP B 1 40 ? -21.828 20.891 -1.254 1 97.44 40 TRP B C 1
ATOM 2239 O O . TRP B 1 40 ? -22.031 19.688 -1.114 1 97.44 40 TRP B O 1
ATOM 2249 N N . ASN B 1 41 ? -22.078 21.766 -0.281 1 97.38 41 ASN B N 1
ATOM 2250 C CA . ASN B 1 41 ? -22.672 21.406 1.001 1 97.38 41 ASN B CA 1
ATOM 2251 C C . ASN B 1 41 ? -24.031 20.734 0.818 1 97.38 41 ASN B C 1
ATOM 2253 O O . ASN B 1 41 ? -24.359 19.797 1.532 1 97.38 41 ASN B O 1
ATOM 2257 N N . ASN B 1 42 ? -24.812 21.25 -0.082 1 96.81 42 ASN B N 1
ATOM 2258 C CA . ASN B 1 42 ? -26.125 20.719 -0.417 1 96.81 42 ASN B CA 1
ATOM 2259 C C . ASN B 1 42 ? -26.969 20.469 0.833 1 96.81 42 ASN B C 1
ATOM 2261 O O . ASN B 1 42 ? -27.562 19.406 0.99 1 96.81 42 ASN B O 1
ATOM 2265 N N . GLY B 1 43 ? -26.875 21.359 1.859 1 95 43 GLY B N 1
ATOM 2266 C CA . GLY B 1 43 ? -27.734 21.344 3.033 1 95 43 GLY B CA 1
ATOM 2267 C C . GLY B 1 43 ? -27.266 20.391 4.113 1 95 43 GLY B C 1
ATOM 2268 O O . GLY B 1 43 ? -27.938 20.203 5.121 1 95 43 GLY B O 1
ATOM 2269 N N . ARG B 1 44 ? -26.078 19.859 4.035 1 96.19 44 ARG B N 1
ATOM 2270 C CA . ARG B 1 44 ? -25.625 18.812 4.926 1 96.19 44 ARG B CA 1
ATOM 2271 C C . ARG B 1 44 ? -25.094 19.391 6.238 1 96.19 44 ARG B C 1
ATOM 2273 O O . ARG B 1 44 ? -25.312 18.797 7.305 1 96.19 44 ARG B O 1
ATOM 2280 N N . TYR B 1 45 ? -24.391 20.438 6.113 1 97.81 45 TYR B N 1
ATOM 2281 C CA . TYR B 1 45 ? -23.75 21.031 7.281 1 97.81 45 TYR B CA 1
ATOM 2282 C C . TYR B 1 45 ? -24.141 22.5 7.445 1 97.81 45 TYR B C 1
ATOM 2284 O O . TYR B 1 45 ? -24.797 23.062 6.574 1 97.81 45 TYR B O 1
ATOM 2292 N N . ASN B 1 46 ? -23.812 23.062 8.648 1 97.62 46 ASN B N 1
ATOM 2293 C CA . ASN B 1 46 ? -23.969 24.5 8.859 1 97.62 46 ASN B CA 1
ATOM 2294 C C . ASN B 1 46 ? -22.891 25.297 8.117 1 97.62 46 ASN B C 1
ATOM 2296 O O . ASN B 1 46 ? -21.703 25.062 8.312 1 97.62 46 ASN B O 1
ATOM 2300 N N . ILE B 1 47 ? -23.344 26.25 7.285 1 98.25 47 ILE B N 1
ATOM 2301 C CA . ILE B 1 47 ? -22.359 27 6.52 1 98.25 47 ILE B CA 1
ATOM 2302 C C . ILE B 1 47 ? -22.516 28.5 6.816 1 98.25 47 ILE B C 1
ATOM 2304 O O . ILE B 1 47 ? -23.609 28.969 7.125 1 98.25 47 ILE B O 1
ATOM 2308 N N . PHE B 1 48 ? -21.406 29.234 6.738 1 98.06 48 PHE B N 1
ATOM 2309 C CA . PHE B 1 48 ? -21.359 30.656 7.031 1 98.06 48 PHE B CA 1
ATOM 2310 C C . PHE B 1 48 ? -20.641 31.422 5.926 1 98.06 48 PHE B C 1
ATOM 2312 O O . PHE B 1 48 ? -19.688 30.906 5.328 1 98.06 48 PHE B O 1
ATOM 2319 N N . GLN B 1 49 ? -21.016 32.625 5.66 1 96.5 49 GLN B N 1
ATOM 2320 C CA . GLN B 1 49 ? -20.312 33.469 4.719 1 96.5 49 GLN B CA 1
ATOM 2321 C C . GLN B 1 49 ? -19.062 34.062 5.344 1 96.5 49 GLN B C 1
ATOM 2323 O O . GLN B 1 49 ? -18.047 34.25 4.66 1 96.5 49 GLN B O 1
ATOM 2328 N N . SER B 1 50 ? -19.203 34.312 6.617 1 96.25 50 SER B N 1
ATOM 2329 C CA . SER B 1 50 ? -18.125 34.938 7.363 1 96.25 50 SER B CA 1
ATOM 2330 C C . SER B 1 50 ? -17.312 33.906 8.141 1 96.25 50 SER B C 1
ATOM 2332 O O . SER B 1 50 ? -17.891 33.062 8.852 1 96.25 50 SER B O 1
ATOM 2334 N N . ASN B 1 51 ? -15.945 33.969 7.969 1 98.31 51 ASN B N 1
ATOM 2335 C CA . ASN B 1 51 ? -15.086 33.125 8.789 1 98.31 51 ASN B CA 1
ATOM 2336 C C . ASN B 1 51 ? -15.258 33.406 10.273 1 98.31 51 ASN B C 1
ATOM 2338 O O . ASN B 1 51 ? -15.172 32.531 11.109 1 98.31 51 ASN B O 1
ATOM 2342 N N . TYR B 1 52 ? -15.477 34.719 10.531 1 98.19 52 TYR B N 1
ATOM 2343 C CA . TYR B 1 52 ? -15.672 35.188 11.906 1 98.19 52 TYR B CA 1
ATOM 2344 C C . TYR B 1 52 ? -16.859 34.469 12.547 1 98.19 52 TYR B C 1
ATOM 2346 O O . TYR B 1 52 ? -16.75 33.938 13.641 1 98.19 52 TYR B O 1
ATOM 2354 N N . GLU B 1 53 ? -17.953 34.5 11.883 1 98.06 53 GLU B N 1
ATOM 2355 C CA . GLU B 1 53 ? -19.172 33.875 12.406 1 98.06 53 GLU B CA 1
ATOM 2356 C C . GLU B 1 53 ? -19 32.375 12.547 1 98.06 53 GLU B C 1
ATOM 2358 O O . GLU B 1 53 ? -19.484 31.766 13.5 1 98.06 53 GLU B O 1
ATOM 2363 N N . ASN B 1 54 ? -18.344 31.781 11.547 1 98.62 54 ASN B N 1
ATOM 2364 C CA . ASN B 1 54 ? -18.062 30.344 11.625 1 98.62 54 ASN B CA 1
ATOM 2365 C C . ASN B 1 54 ? -17.219 30.016 12.852 1 98.62 54 ASN B C 1
ATOM 2367 O O . ASN B 1 54 ? -17.594 29.156 13.648 1 98.62 54 ASN B O 1
ATOM 2371 N N . ALA B 1 55 ? -16.125 30.703 13.039 1 98.5 55 ALA B N 1
ATOM 2372 C CA . ALA B 1 55 ? -15.172 30.438 14.117 1 98.5 55 ALA B CA 1
ATOM 2373 C C . ALA B 1 55 ? -15.82 30.641 15.484 1 98.5 55 ALA B C 1
ATOM 2375 O O . ALA B 1 55 ? -15.461 29.969 16.453 1 98.5 55 ALA B O 1
ATOM 2376 N N . LYS B 1 56 ? -16.781 31.547 15.531 1 97.88 56 LYS B N 1
ATOM 2377 C CA . LYS B 1 56 ? -17.469 31.844 16.781 1 97.88 56 LYS B CA 1
ATOM 2378 C C . LYS B 1 56 ? -18.203 30.609 17.297 1 97.88 56 LYS B C 1
ATOM 2380 O O . LYS B 1 56 ? -18.328 30.422 18.516 1 97.88 56 LYS B O 1
ATOM 2385 N N . ASN B 1 57 ? -18.547 29.781 16.5 1 96.69 57 ASN B N 1
ATOM 2386 C CA . ASN B 1 57 ? -19.406 28.656 16.844 1 96.69 57 ASN B CA 1
ATOM 2387 C C . ASN B 1 57 ? -18.594 27.438 17.281 1 96.69 57 ASN B C 1
ATOM 2389 O O . ASN B 1 57 ? -19.078 26.609 18.047 1 96.69 57 ASN B O 1
ATOM 2393 N N . GLY B 1 58 ? -17.453 27.328 16.875 1 97 58 GLY B N 1
ATOM 2394 C CA . GLY B 1 58 ? -16.688 26.094 17.047 1 97 58 GLY B CA 1
ATOM 2395 C C . GLY B 1 58 ? -15.906 26.062 18.344 1 97 58 GLY B C 1
ATOM 2396 O O . GLY B 1 58 ? -15.383 27.094 18.781 1 97 58 GLY B O 1
ATOM 2397 N N . ASP B 1 59 ? -15.805 24.859 18.906 1 97.12 59 ASP B N 1
ATOM 2398 C CA . ASP B 1 59 ? -14.859 24.609 19.984 1 97.12 59 ASP B CA 1
ATOM 2399 C C . ASP B 1 59 ? -13.453 24.344 19.453 1 97.12 59 ASP B C 1
ATOM 2401 O O . ASP B 1 59 ? -12.461 24.656 20.109 1 97.12 59 ASP B O 1
ATOM 2405 N N . ILE B 1 60 ? -13.43 23.734 18.344 1 98.19 60 ILE B N 1
ATOM 2406 C CA . ILE B 1 60 ? -12.219 23.453 17.594 1 98.19 60 ILE B CA 1
ATOM 2407 C C . ILE B 1 60 ? -12.281 24.125 16.219 1 98.19 60 ILE B C 1
ATOM 2409 O O . ILE B 1 60 ? -13.305 24.062 15.539 1 98.19 60 ILE B O 1
ATOM 2413 N N . ILE B 1 61 ? -11.227 24.781 15.891 1 98.81 61 ILE B N 1
ATOM 2414 C CA . ILE B 1 61 ? -11.156 25.469 14.602 1 98.81 61 ILE B CA 1
ATOM 2415 C C . ILE B 1 61 ? -10.086 24.828 13.727 1 98.81 61 ILE B C 1
ATOM 2417 O O . ILE B 1 61 ? -8.922 24.719 14.133 1 98.81 61 ILE B O 1
ATOM 2421 N N . ILE B 1 62 ? -10.453 24.359 12.547 1 98.81 62 ILE B N 1
ATOM 2422 C CA . ILE B 1 62 ? -9.523 23.797 11.578 1 98.81 62 ILE B CA 1
ATOM 2423 C C . ILE B 1 62 ? -9.289 24.797 10.445 1 98.81 62 ILE B C 1
ATOM 2425 O O . ILE B 1 62 ? -10.242 25.234 9.797 1 98.81 62 ILE B O 1
ATOM 2429 N N . LEU B 1 63 ? -8.109 25.141 10.32 1 98.69 63 LEU B N 1
ATOM 2430 C CA . LEU B 1 63 ? -7.711 26.062 9.273 1 98.69 63 LEU B CA 1
ATOM 2431 C C . LEU B 1 63 ? -7.156 25.312 8.062 1 98.69 63 LEU B C 1
ATOM 2433 O O . LEU B 1 63 ? -6.055 24.766 8.125 1 98.69 63 LEU B O 1
ATOM 2437 N N . SER B 1 64 ? -7.855 25.312 7.008 1 97.75 64 SER B N 1
ATOM 2438 C CA . SER B 1 64 ? -7.492 24.625 5.777 1 97.75 64 SER B CA 1
ATOM 2439 C C . SER B 1 64 ? -7.574 25.562 4.57 1 97.75 64 SER B C 1
ATOM 2441 O O . SER B 1 64 ? -8.203 25.219 3.564 1 97.75 64 SER B O 1
ATOM 2443 N N . VAL B 1 65 ? -6.973 26.703 4.656 1 96.5 65 VAL B N 1
ATOM 2444 C CA . VAL B 1 65 ? -6.938 27.703 3.594 1 96.5 65 VAL B CA 1
ATOM 2445 C C . VAL B 1 65 ? -5.539 27.766 2.977 1 96.5 65 VAL B C 1
ATOM 2447 O O . VAL B 1 65 ? -4.609 27.125 3.477 1 96.5 65 VAL B O 1
ATOM 2450 N N . LYS B 1 66 ? -5.387 28.438 1.875 1 92.69 66 LYS B N 1
ATOM 2451 C CA . LYS B 1 66 ? -4.062 28.656 1.295 1 92.69 66 LYS B CA 1
ATOM 2452 C C . LYS B 1 66 ? -3.154 29.406 2.266 1 92.69 66 LYS B C 1
ATOM 2454 O O . LYS B 1 66 ? -3.592 30.328 2.947 1 92.69 66 LYS B O 1
ATOM 2459 N N . PRO B 1 67 ? -1.952 29 2.291 1 93.62 67 PRO B N 1
ATOM 2460 C CA . PRO B 1 67 ? -1.027 29.672 3.211 1 93.62 67 PRO B CA 1
ATOM 2461 C C . PRO B 1 67 ? -0.969 31.188 3 1 93.62 67 PRO B C 1
ATOM 2463 O O . PRO B 1 67 ? -0.807 31.938 3.961 1 93.62 67 PRO B O 1
ATOM 2466 N N . SER B 1 68 ? -1.13 31.594 1.782 1 93.69 68 SER B N 1
ATOM 2467 C CA . SER B 1 68 ? -1.062 33.031 1.464 1 93.69 68 SER B CA 1
ATOM 2468 C C . SER B 1 68 ? -2.18 33.812 2.152 1 93.69 68 SER B C 1
ATOM 2470 O O . SER B 1 68 ? -2.082 35 2.332 1 93.69 68 SER B O 1
ATOM 2472 N N . ASN B 1 69 ? -3.197 33.125 2.617 1 95.94 69 ASN B N 1
ATOM 2473 C CA . ASN B 1 69 ? -4.34 33.75 3.256 1 95.94 69 ASN B CA 1
ATOM 2474 C C . ASN B 1 69 ? -4.273 33.656 4.777 1 95.94 69 ASN B C 1
ATOM 2476 O O . ASN B 1 69 ? -5.148 34.156 5.48 1 95.94 69 ASN B O 1
ATOM 2480 N N . ALA B 1 70 ? -3.26 33.031 5.277 1 97 70 ALA B N 1
ATOM 2481 C CA . ALA B 1 70 ? -3.191 32.656 6.684 1 97 70 ALA B CA 1
ATOM 2482 C C . ALA B 1 70 ? -3.314 33.875 7.594 1 97 70 ALA B C 1
ATOM 2484 O O . ALA B 1 70 ? -4.18 33.906 8.469 1 97 70 ALA B O 1
ATOM 2485 N N . VAL B 1 71 ? -2.549 34.875 7.363 1 97.62 71 VAL B N 1
ATOM 2486 C CA . VAL B 1 71 ? -2.48 36.031 8.234 1 97.62 71 VAL B CA 1
ATOM 2487 C C . VAL B 1 71 ? -3.818 36.781 8.219 1 97.62 71 VAL B C 1
ATOM 2489 O O . VAL B 1 71 ? -4.336 37.156 9.266 1 97.62 71 VAL B O 1
ATOM 2492 N N . LYS B 1 72 ? -4.352 36.969 7.012 1 97.69 72 LYS B N 1
ATOM 2493 C CA . LYS B 1 72 ?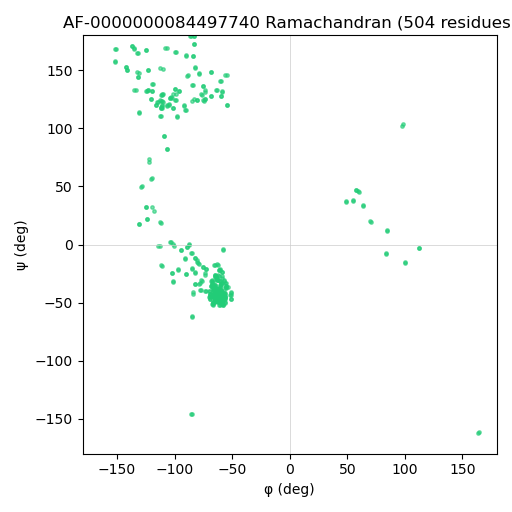 -5.637 37.625 6.871 1 97.69 72 LYS B CA 1
ATOM 2494 C C . LYS B 1 72 ? -6.723 36.938 7.672 1 97.69 72 LYS B C 1
ATOM 2496 O O . LYS B 1 72 ? -7.496 37.562 8.383 1 97.69 72 LYS B O 1
ATOM 2501 N N . ILE B 1 73 ? -6.785 35.625 7.617 1 98.06 73 ILE B N 1
ATOM 2502 C CA . ILE B 1 73 ? -7.805 34.812 8.281 1 98.06 73 ILE B CA 1
ATOM 2503 C C . ILE B 1 73 ? -7.586 34.875 9.797 1 98.06 73 ILE B C 1
ATOM 2505 O O . ILE B 1 73 ? -8.539 35 10.562 1 98.06 73 ILE B O 1
ATOM 2509 N N . LEU B 1 74 ? -6.355 34.688 10.188 1 98.44 74 LEU B N 1
ATOM 2510 C CA . LEU B 1 74 ? -6.039 34.719 11.609 1 98.44 74 LEU B CA 1
ATOM 2511 C C . LEU B 1 74 ? -6.449 36.062 12.234 1 98.44 74 LEU B C 1
ATOM 2513 O O . LEU B 1 74 ? -6.996 36.094 13.336 1 98.44 74 LEU B O 1
ATOM 2517 N N . GLU B 1 75 ? -6.168 37.156 11.523 1 98 75 GLU B N 1
ATOM 2518 C CA . GLU B 1 75 ? -6.582 38.469 11.984 1 98 75 GLU B CA 1
ATOM 2519 C C . GLU B 1 75 ? -8.102 38.562 12.078 1 98 75 GLU B C 1
ATOM 2521 O O . GLU B 1 75 ? -8.633 39.188 13.016 1 98 75 GLU B O 1
ATOM 2526 N N . GLU B 1 76 ? -8.688 37.969 11.148 1 98 76 GLU B N 1
ATOM 2527 C CA . GLU B 1 76 ? -10.148 38.031 11.047 1 98 76 GLU B CA 1
ATOM 2528 C C . GLU B 1 76 ? -10.812 37.312 12.219 1 98 76 GLU B C 1
ATOM 2530 O O . GLU B 1 76 ? -11.844 37.781 12.719 1 98 76 GLU B O 1
ATOM 2535 N N . ILE B 1 77 ? -10.188 36.281 12.727 1 98.38 77 ILE B N 1
ATOM 2536 C CA . ILE B 1 77 ? -10.93 35.438 13.656 1 98.38 77 ILE B CA 1
ATOM 2537 C C . ILE B 1 77 ? -10.305 35.531 15.047 1 98.38 77 ILE B C 1
ATOM 2539 O O . ILE B 1 77 ? -10.758 34.844 15.984 1 98.38 77 ILE B O 1
ATOM 2543 N N . LYS B 1 78 ? -9.273 36.25 15.227 1 97.81 78 LYS B N 1
ATOM 2544 C CA . LYS B 1 78 ? -8.461 36.25 16.438 1 97.81 78 LYS B CA 1
ATOM 2545 C C . LYS B 1 78 ? -9.32 36.5 17.688 1 97.81 78 LYS B C 1
ATOM 2547 O O . LYS B 1 78 ? -9.125 35.875 18.719 1 97.81 78 LYS B O 1
ATOM 2552 N N . ASP B 1 79 ? -10.352 37.344 17.625 1 97.38 79 ASP B N 1
ATOM 2553 C CA . ASP B 1 79 ? -11.148 37.75 18.766 1 97.38 79 ASP B CA 1
ATOM 2554 C C . ASP B 1 79 ? -12.07 36.625 19.234 1 97.38 79 ASP B C 1
ATOM 2556 O O . ASP B 1 79 ? -12.43 36.562 20.422 1 97.38 79 ASP B O 1
ATOM 2560 N N . VAL B 1 80 ? -12.422 35.75 18.375 1 98.06 80 VAL B N 1
ATOM 2561 C CA . VAL B 1 80 ? -13.414 34.75 18.734 1 98.06 80 VAL B CA 1
ATOM 2562 C C . VAL B 1 80 ? -12.758 33.375 18.812 1 98.06 80 VAL B C 1
ATOM 2564 O O . VAL B 1 80 ? -13.312 32.438 19.422 1 98.06 80 VAL B O 1
ATOM 2567 N N . ALA B 1 81 ? -11.586 33.219 18.219 1 96.81 81 ALA B N 1
ATOM 2568 C CA . ALA B 1 81 ? -10.945 31.922 18.141 1 96.81 81 ALA B CA 1
ATOM 2569 C C . ALA B 1 81 ? -9.914 31.75 19.25 1 96.81 81 ALA B C 1
ATOM 2571 O O . ALA B 1 81 ? -9.516 30.625 19.562 1 96.81 81 ALA B O 1
ATOM 2572 N N . ASN B 1 82 ? -9.445 32.875 19.797 1 96.12 82 ASN B N 1
ATOM 2573 C CA . ASN B 1 82 ? -8.43 32.781 20.844 1 96.12 82 ASN B CA 1
ATOM 2574 C C . ASN B 1 82 ? -8.922 31.984 22.047 1 96.12 82 ASN B C 1
ATOM 2576 O O . ASN B 1 82 ? -10.031 32.219 22.531 1 96.12 82 ASN B O 1
ATOM 2580 N N . GLY B 1 83 ? -8.141 30.969 22.469 1 96.38 83 GLY B N 1
ATOM 2581 C CA . GLY B 1 83 ? -8.508 30.094 23.578 1 96.38 83 GLY B CA 1
ATOM 2582 C C . GLY B 1 83 ? -9.078 28.766 23.109 1 96.38 83 GLY B C 1
ATOM 2583 O O . GLY B 1 83 ? -9.148 27.812 23.891 1 96.38 83 GLY B O 1
ATOM 2584 N N . LYS B 1 84 ? -9.445 28.719 21.875 1 98 84 LYS B N 1
ATOM 2585 C CA . LYS B 1 84 ? -9.977 27.469 21.312 1 98 84 LYS B CA 1
ATOM 2586 C C . LYS B 1 84 ? -8.867 26.609 20.719 1 98 84 LYS B C 1
ATOM 2588 O O . LYS B 1 84 ? -7.742 27.094 20.531 1 98 84 LYS B O 1
ATOM 2593 N N . VAL B 1 85 ? -9.133 25.359 20.5 1 98.31 85 VAL B N 1
ATOM 2594 C CA . VAL B 1 85 ? -8.156 24.469 19.906 1 98.31 85 VAL B CA 1
ATOM 2595 C C . VAL B 1 85 ? -8.047 24.75 18.406 1 98.31 85 VAL B C 1
ATOM 2597 O O . VAL B 1 85 ? -9.055 24.75 17.688 1 98.31 85 VAL B O 1
ATOM 2600 N N . ILE B 1 86 ? -6.816 25.031 17.938 1 98.75 86 ILE B N 1
ATOM 2601 C CA . ILE B 1 86 ? -6.586 25.359 16.531 1 98.75 86 ILE B CA 1
ATOM 2602 C C . ILE B 1 86 ? -5.82 24.234 15.852 1 98.75 86 ILE B C 1
ATOM 2604 O O . ILE B 1 86 ? -4.738 23.859 16.297 1 98.75 86 ILE B O 1
ATOM 2608 N N . ILE B 1 87 ? -6.352 23.688 14.805 1 98.75 87 ILE B N 1
ATOM 2609 C CA . ILE B 1 87 ? -5.672 22.719 13.953 1 98.75 87 ILE B CA 1
ATOM 2610 C C . ILE B 1 87 ? -5.391 23.328 12.586 1 98.75 87 ILE B C 1
ATOM 2612 O O . ILE B 1 87 ? -6.316 23.75 11.875 1 98.75 87 ILE B O 1
ATOM 2616 N N . SER B 1 88 ? -4.219 23.438 12.281 1 98.56 88 SER B N 1
ATOM 2617 C CA . SER B 1 88 ? -3.834 24.016 11 1 98.56 88 SER B CA 1
ATOM 2618 C C . SER B 1 88 ? -3.221 22.969 10.078 1 98.56 88 SER B C 1
ATOM 2620 O O . SER B 1 88 ? -2.295 22.25 10.477 1 98.56 88 SER B O 1
ATOM 2622 N N . VAL B 1 89 ? -3.725 22.891 8.852 1 97.19 89 VAL B N 1
ATOM 2623 C CA . VAL B 1 89 ? -3.143 22.016 7.844 1 97.19 89 VAL B CA 1
ATOM 2624 C C . VAL B 1 89 ? -2.506 22.844 6.738 1 97.19 89 VAL B C 1
ATOM 2626 O O . VAL B 1 89 ? -2.34 22.375 5.609 1 97.19 89 VAL B O 1
ATOM 2629 N N . MET B 1 90 ? -2.242 24.156 7.055 1 94.31 90 MET B N 1
ATOM 2630 C CA . MET B 1 90 ? -1.666 25.062 6.074 1 94.31 90 MET B CA 1
ATOM 2631 C C . MET B 1 90 ? -0.158 24.875 5.961 1 94.31 90 MET B C 1
ATOM 2633 O O . MET B 1 90 ? 0.569 25.047 6.941 1 94.31 90 MET B O 1
ATOM 2637 N N . ALA B 1 91 ? 0.255 24.609 4.742 1 88.31 91 ALA B N 1
ATOM 2638 C CA . ALA B 1 91 ? 1.675 24.391 4.488 1 88.31 91 ALA B CA 1
ATOM 2639 C C . ALA B 1 91 ? 2.496 25.641 4.785 1 88.31 91 ALA B C 1
ATOM 2641 O O . ALA B 1 91 ? 2.105 26.75 4.418 1 88.31 91 ALA B O 1
ATOM 2642 N N . GLY B 1 92 ? 3.582 25.5 5.492 1 89.69 92 GLY B N 1
ATOM 2643 C CA . GLY B 1 92 ? 4.543 26.562 5.707 1 89.69 92 GLY B CA 1
ATOM 2644 C C . GLY B 1 92 ? 4.164 27.484 6.852 1 89.69 92 GLY B C 1
ATOM 2645 O O . GLY B 1 92 ? 4.93 28.375 7.215 1 89.69 92 GLY B O 1
ATOM 2646 N N . ILE B 1 93 ? 2.99 27.328 7.414 1 94.88 93 ILE B N 1
ATOM 2647 C CA . ILE B 1 93 ? 2.553 28.172 8.516 1 94.88 93 ILE B CA 1
ATOM 2648 C C . ILE B 1 93 ? 2.939 27.531 9.844 1 94.88 93 ILE B C 1
ATOM 2650 O O . ILE B 1 93 ? 2.42 26.469 10.203 1 94.88 93 ILE B O 1
ATOM 2654 N N . THR B 1 94 ? 3.771 28.141 10.562 1 96.75 94 THR B N 1
ATOM 2655 C CA . THR B 1 94 ? 4.332 27.562 11.781 1 96.75 94 THR B CA 1
ATOM 2656 C C . THR B 1 94 ? 3.395 27.797 12.969 1 96.75 94 THR B C 1
ATOM 2658 O O . THR B 1 94 ? 2.49 28.625 12.898 1 96.75 94 THR B O 1
ATOM 2661 N N . ILE B 1 95 ? 3.643 27.016 13.961 1 97.81 95 ILE B N 1
ATOM 2662 C CA . ILE B 1 95 ? 2.91 27.188 15.211 1 97.81 95 ILE B CA 1
ATOM 2663 C C . ILE B 1 95 ? 3.141 28.594 15.766 1 97.81 95 ILE B C 1
ATOM 2665 O O . ILE B 1 95 ? 2.199 29.266 16.203 1 97.81 95 ILE B O 1
ATOM 2669 N N . ASN B 1 96 ? 4.363 29.031 15.703 1 97.56 96 ASN B N 1
ATOM 2670 C CA . ASN B 1 96 ? 4.727 30.359 16.219 1 97.56 96 ASN B CA 1
ATOM 2671 C C . ASN B 1 96 ? 3.936 31.453 15.523 1 97.56 96 ASN B C 1
ATOM 2673 O O . ASN B 1 96 ? 3.48 32.406 16.172 1 97.56 96 ASN B O 1
ATOM 2677 N N . LEU B 1 97 ? 3.812 31.375 14.242 1 97.62 97 LEU B N 1
ATOM 2678 C CA . LEU B 1 97 ? 3.059 32.375 13.508 1 97.62 97 LEU B CA 1
ATOM 2679 C C . LEU B 1 97 ? 1.606 32.406 13.969 1 97.62 97 LEU B C 1
ATOM 2681 O O . LEU B 1 97 ? 1.041 33.5 14.164 1 97.62 97 LEU B O 1
ATOM 2685 N N . ILE B 1 98 ? 0.985 31.266 14.117 1 98.31 98 ILE B N 1
ATOM 2686 C CA . ILE B 1 98 ? -0.407 31.203 14.547 1 98.31 98 ILE B CA 1
ATOM 2687 C C . ILE B 1 98 ? -0.539 31.75 15.961 1 98.31 98 ILE B C 1
ATOM 2689 O O . ILE B 1 98 ? -1.466 32.5 16.266 1 98.31 98 ILE B O 1
ATOM 2693 N N . ASN B 1 99 ? 0.425 31.391 16.781 1 96.81 99 ASN B N 1
ATOM 2694 C CA . ASN B 1 99 ? 0.41 31.781 18.188 1 96.81 99 ASN B CA 1
ATOM 2695 C C . ASN B 1 99 ? 0.54 33.312 18.328 1 96.81 99 ASN B C 1
ATOM 2697 O O . ASN B 1 99 ? 0.112 33.875 19.344 1 96.81 99 ASN B O 1
ATOM 2701 N N . LYS B 1 100 ? 1.127 34 17.406 1 97.31 100 LYS B N 1
ATOM 2702 C CA . LYS B 1 100 ? 1.226 35.438 17.422 1 97.31 100 LYS B CA 1
ATOM 2703 C C . LYS B 1 100 ? -0.158 36.094 17.422 1 97.31 100 LYS B C 1
ATOM 2705 O O . LYS B 1 100 ? -0.347 37.156 17.984 1 97.31 100 LYS B O 1
ATOM 2710 N N . TYR B 1 101 ? -1.105 35.438 16.797 1 97.62 101 TYR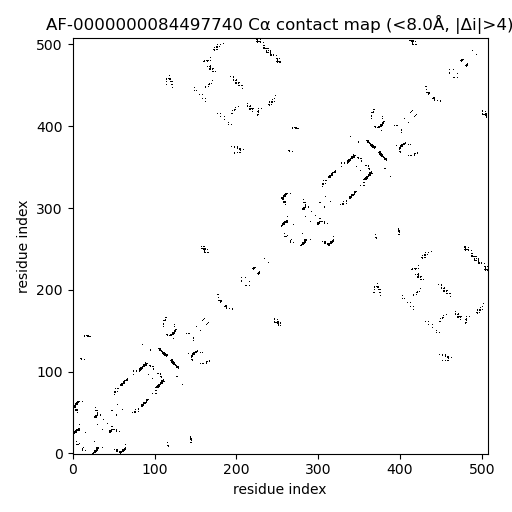 B N 1
ATOM 2711 C CA . TYR B 1 101 ? -2.453 35.969 16.672 1 97.62 101 TYR B CA 1
ATOM 2712 C C . TYR B 1 101 ? -3.393 35.312 17.688 1 97.62 101 TYR B C 1
ATOM 2714 O O . TYR B 1 101 ? -4.379 35.938 18.109 1 97.62 101 TYR B O 1
ATOM 2722 N N . LEU B 1 102 ? -3.115 34.094 17.969 1 97.69 102 LEU B N 1
ATOM 2723 C CA . LEU B 1 102 ? -3.926 33.312 18.891 1 97.69 102 LEU B CA 1
ATOM 2724 C C . LEU B 1 102 ? -3.078 32.781 20.047 1 97.69 102 LEU B C 1
ATOM 2726 O O . LEU B 1 102 ? -2.889 31.562 20.172 1 97.69 102 LEU B O 1
ATOM 2730 N N . ASP B 1 103 ? -2.672 33.562 20.969 1 95.94 103 ASP B N 1
ATOM 2731 C CA . ASP B 1 103 ? -1.633 33.281 21.953 1 95.94 103 ASP B CA 1
ATOM 2732 C C . ASP B 1 103 ? -2.174 32.438 23.109 1 95.94 103 ASP B C 1
ATOM 2734 O O . ASP B 1 103 ? -1.403 31.844 23.859 1 95.94 103 ASP B O 1
ATOM 2738 N N . LYS B 1 104 ? -3.494 32.312 23.234 1 97.31 104 LYS B N 1
ATOM 2739 C CA . LYS B 1 104 ? -4.066 31.547 24.328 1 97.31 104 LYS B CA 1
ATOM 2740 C C . LYS B 1 104 ? -4.562 30.188 23.844 1 97.31 104 LYS B C 1
ATOM 2742 O O . LYS B 1 104 ? -5.098 29.406 24.625 1 97.31 104 LYS B O 1
ATOM 2747 N N . SER B 1 105 ? -4.352 29.953 22.609 1 97.69 105 SER B N 1
ATOM 2748 C CA . SER B 1 105 ? -4.945 28.766 22 1 97.69 105 SER B CA 1
ATOM 2749 C C . SER B 1 105 ? -3.93 27.641 21.891 1 97.69 105 SER B C 1
ATOM 2751 O O . SER B 1 105 ? -2.764 27.875 21.562 1 97.69 105 SER B O 1
ATOM 2753 N N . PRO B 1 106 ? -4.336 26.406 22.281 1 98.19 106 PRO B N 1
ATOM 2754 C CA . PRO B 1 106 ? -3.553 25.266 21.797 1 98.19 106 PRO B CA 1
ATOM 2755 C C . PRO B 1 106 ? -3.512 25.188 20.281 1 98.19 106 PRO B C 1
ATOM 2757 O O . PRO B 1 106 ? -4.547 25.328 19.625 1 98.19 106 PRO B O 1
ATOM 2760 N N . VAL B 1 107 ? -2.324 25.016 19.719 1 98.5 107 VAL B N 1
ATOM 2761 C CA . VAL B 1 107 ? -2.156 25.016 18.266 1 98.5 107 VAL B CA 1
ATOM 2762 C C . VAL B 1 107 ? -1.562 23.688 17.828 1 98.5 107 VAL B C 1
ATOM 2764 O O . VAL B 1 107 ? -0.552 23.234 18.375 1 98.5 107 VAL B O 1
ATOM 2767 N N . ILE B 1 108 ? -2.232 23.047 16.922 1 98.62 108 ILE B N 1
ATOM 2768 C CA . ILE B 1 108 ? -1.76 21.828 16.281 1 98.62 108 ILE B CA 1
ATOM 2769 C C . ILE B 1 108 ? -1.459 22.094 14.812 1 98.62 108 ILE B C 1
ATOM 2771 O O . ILE B 1 108 ? -2.311 22.609 14.086 1 98.62 108 ILE B O 1
ATOM 2775 N N . ARG B 1 109 ? -0.279 21.812 14.43 1 98.5 109 ARG B N 1
ATOM 2776 C CA . ARG B 1 109 ? 0.142 21.906 13.031 1 98.5 109 ARG B CA 1
ATOM 2777 C C . ARG B 1 109 ? 0.206 20.516 12.391 1 98.5 109 ARG B C 1
ATOM 2779 O O . ARG B 1 109 ? 0.825 19.609 12.938 1 98.5 109 ARG B O 1
ATOM 2786 N N . VAL B 1 110 ? -0.464 20.375 11.289 1 98.12 110 VAL B N 1
ATOM 2787 C CA . VAL B 1 110 ? -0.576 19.062 10.648 1 98.12 110 VAL B CA 1
ATOM 2788 C C . VAL B 1 110 ? -0.088 19.141 9.211 1 98.12 110 VAL B C 1
ATOM 2790 O O . VAL B 1 110 ? -0.422 20.094 8.484 1 98.12 110 VAL B O 1
ATOM 2793 N N . MET B 1 111 ? 0.739 18.219 8.828 1 97.12 111 MET B N 1
ATOM 2794 C CA . MET B 1 111 ? 1.126 18.016 7.438 1 97.12 111 MET B CA 1
ATOM 2795 C C . MET B 1 111 ? 0.514 16.734 6.879 1 97.12 111 MET B C 1
ATOM 2797 O O . MET B 1 111 ? 1.114 15.672 6.969 1 97.12 111 MET B O 1
ATOM 2801 N N . PRO B 1 112 ? -0.637 16.875 6.262 1 97.19 112 PRO B N 1
ATOM 2802 C CA . PRO B 1 112 ? -1.243 15.711 5.617 1 97.19 112 PRO B CA 1
ATOM 2803 C C . PRO B 1 112 ? -0.686 15.453 4.219 1 97.19 112 PRO B C 1
ATOM 2805 O O . PRO B 1 112 ? 0.293 16.078 3.812 1 97.19 112 PRO B O 1
ATOM 2808 N N . ASN B 1 113 ? -1.177 14.398 3.562 1 96.62 113 ASN B N 1
ATOM 2809 C CA . ASN B 1 113 ? -0.879 14.148 2.156 1 96.62 113 ASN B CA 1
ATOM 2810 C C . ASN B 1 113 ? -2.125 13.711 1.39 1 96.62 113 ASN B C 1
ATOM 2812 O O . ASN B 1 113 ? -3.191 13.539 1.979 1 96.62 113 ASN B O 1
ATOM 2816 N N . ILE B 1 114 ? -2.07 13.633 0.164 1 96.81 114 ILE B N 1
ATOM 2817 C CA . ILE B 1 114 ? -3.209 13.609 -0.749 1 96.81 114 ILE B CA 1
ATOM 2818 C C . ILE B 1 114 ? -4.035 12.352 -0.508 1 96.81 114 ILE B C 1
ATOM 2820 O O . ILE B 1 114 ? -5.25 12.344 -0.739 1 96.81 114 ILE B O 1
ATOM 2824 N N . PRO B 1 115 ? -3.574 11.266 -0.051 1 98.06 115 PRO B N 1
ATOM 2825 C CA . PRO B 1 115 ? -4.438 10.109 0.205 1 98.06 115 PRO B CA 1
ATOM 2826 C C . PRO B 1 115 ? -5.566 10.422 1.188 1 98.06 115 PRO B C 1
ATOM 2828 O O . PRO B 1 115 ? -6.457 9.594 1.396 1 98.06 115 PRO B O 1
ATOM 2831 N N . MET B 1 116 ? -5.551 11.625 1.729 1 97 116 MET B N 1
ATOM 2832 C CA . MET B 1 116 ? -6.664 12.062 2.566 1 97 116 MET B CA 1
ATOM 2833 C C . MET B 1 116 ? -7.977 12.016 1.792 1 97 116 MET B C 1
ATOM 2835 O O . MET B 1 116 ? -9.055 11.922 2.391 1 97 116 MET B O 1
ATOM 2839 N N . LEU B 1 117 ? -7.867 12.086 0.473 1 96.31 117 LEU B N 1
ATOM 2840 C CA . LEU B 1 117 ? -9.055 12.062 -0.37 1 96.31 117 LEU B CA 1
ATOM 2841 C C . LEU B 1 117 ? -9.836 10.766 -0.169 1 96.31 117 LEU B C 1
ATOM 2843 O O . LEU B 1 117 ? -11.023 10.695 -0.484 1 96.31 117 LEU B O 1
ATOM 2847 N N . VAL B 1 118 ? -9.18 9.703 0.338 1 97.12 118 VAL B N 1
ATOM 2848 C CA . VAL B 1 118 ? -9.828 8.43 0.637 1 97.12 118 VAL B CA 1
ATOM 2849 C C . VAL B 1 118 ? -9.594 8.062 2.1 1 97.12 118 VAL B C 1
ATOM 2851 O O . VAL B 1 118 ? -9.555 6.879 2.449 1 97.12 118 VAL B O 1
ATOM 2854 N N . GLN B 1 119 ? -9.289 9.102 2.871 1 97.69 119 GLN B N 1
ATOM 2855 C CA . GLN B 1 119 ? -9.141 9 4.32 1 97.69 119 GLN B CA 1
ATOM 2856 C C . GLN B 1 119 ? -7.977 8.086 4.691 1 97.69 119 GLN B C 1
ATOM 2858 O O . GLN B 1 119 ? -8.047 7.348 5.672 1 97.69 119 GLN B O 1
ATOM 2863 N N . LYS B 1 120 ? -6.906 8.062 3.898 1 97.94 120 LYS B N 1
ATOM 2864 C CA . LYS B 1 120 ? -5.711 7.266 4.16 1 97.94 120 LYS B CA 1
ATOM 2865 C C . LYS B 1 120 ? -4.461 8.141 4.176 1 97.94 120 LYS B C 1
ATOM 2867 O O . LYS B 1 120 ? -3.396 7.727 3.715 1 97.94 120 LYS B O 1
ATOM 2872 N N . SER B 1 121 ? -4.652 9.344 4.609 1 97.69 121 SER B N 1
ATOM 2873 C CA . SER B 1 121 ? -3.568 10.305 4.754 1 97.69 121 SER B CA 1
ATOM 2874 C C . SER B 1 121 ? -2.607 9.898 5.867 1 97.69 121 SER B C 1
ATOM 2876 O O . SER B 1 121 ? -2.979 9.148 6.77 1 97.69 121 SER B O 1
ATOM 2878 N N . VAL B 1 122 ? -1.378 10.258 5.645 1 97.75 122 VAL B N 1
ATOM 2879 C CA . VAL B 1 122 ? -0.489 10.352 6.797 1 97.75 122 VAL B CA 1
ATOM 2880 C C . VAL B 1 122 ? -0.51 11.773 7.352 1 97.75 122 VAL B C 1
ATOM 2882 O O . VAL B 1 122 ? -0.189 12.734 6.637 1 97.75 122 VAL B O 1
ATOM 2885 N N . ASN B 1 123 ? -0.91 11.883 8.578 1 98.06 123 ASN B N 1
ATOM 2886 C CA . ASN B 1 123 ? -1.05 13.195 9.195 1 98.06 123 ASN B CA 1
ATOM 2887 C C . ASN B 1 123 ? 0.061 13.453 10.211 1 98.06 123 ASN B C 1
ATOM 2889 O O . ASN B 1 123 ? -0.133 13.273 11.414 1 98.06 123 ASN B O 1
ATOM 2893 N N . ALA B 1 124 ? 1.218 13.883 9.703 1 98.25 124 ALA B N 1
ATOM 2894 C CA . ALA B 1 124 ? 2.283 14.281 10.625 1 98.25 124 ALA B CA 1
ATOM 2895 C C . ALA B 1 124 ? 1.908 15.555 11.375 1 98.25 124 ALA B C 1
ATOM 2897 O O . ALA B 1 124 ? 1.524 16.562 10.766 1 98.25 124 ALA B O 1
ATOM 2898 N N . PHE B 1 125 ? 2.008 15.5 12.75 1 98.12 125 PHE B N 1
ATOM 2899 C CA . PHE B 1 125 ? 1.524 16.672 13.469 1 98.12 125 PHE B CA 1
ATOM 2900 C C . PHE B 1 125 ? 2.422 16.984 14.656 1 98.12 125 PHE B C 1
ATOM 2902 O O . PHE B 1 125 ? 3.109 16.109 15.172 1 98.12 125 PHE B O 1
ATOM 2909 N N . CYS B 1 126 ? 2.496 18.172 14.977 1 98 126 CYS B N 1
ATOM 2910 C CA . CYS B 1 126 ? 3.094 18.719 16.188 1 98 126 CYS B CA 1
ATOM 2911 C C . CYS B 1 126 ? 2.17 19.734 16.844 1 98 126 CYS B C 1
ATOM 2913 O O . CYS B 1 126 ? 1.154 20.125 16.266 1 98 126 CYS B O 1
ATOM 2915 N N . TYR B 1 127 ? 2.461 20.078 18.109 1 97.88 127 TYR B N 1
ATOM 2916 C CA . TYR B 1 127 ? 1.499 20.953 18.797 1 97.88 127 TYR B CA 1
ATOM 2917 C C . TYR B 1 127 ? 2.182 21.797 19.859 1 97.88 127 TYR B C 1
ATOM 2919 O O . TYR B 1 127 ? 3.332 21.531 20.219 1 97.88 127 TYR B O 1
ATOM 2927 N N . TYR B 1 128 ? 1.544 22.859 20.156 1 97.19 128 TYR B N 1
ATOM 2928 C CA . TYR B 1 128 ? 1.903 23.75 21.266 1 97.19 128 TYR B CA 1
ATOM 2929 C C . TYR B 1 128 ? 0.737 23.922 22.234 1 97.19 128 TYR B C 1
ATOM 2931 O O . TYR B 1 128 ? -0.405 24.109 21.797 1 97.19 128 TYR B O 1
ATOM 2939 N N . ASN B 1 129 ? 0.975 23.797 23.609 1 96.25 129 ASN B N 1
ATOM 2940 C CA . ASN B 1 129 ? 0.037 24.062 24.688 1 96.25 129 ASN B CA 1
ATOM 2941 C C . ASN B 1 129 ? -1.204 23.188 24.594 1 96.25 129 ASN B C 1
ATOM 2943 O O . ASN B 1 129 ? -2.33 23.688 24.672 1 96.25 129 ASN B O 1
ATOM 2947 N N . LEU B 1 130 ? -1.027 21.922 24.359 1 96.5 130 LEU B N 1
ATOM 2948 C CA . LEU B 1 130 ? -2.123 20.984 24.203 1 96.5 130 LEU B CA 1
ATOM 2949 C C . LEU B 1 130 ? -2.238 20.078 25.438 1 96.5 130 LEU B C 1
ATOM 2951 O O . LEU B 1 130 ? -1.287 19.375 25.797 1 96.5 130 LEU B O 1
ATOM 2955 N N . ASP B 1 131 ? -3.359 20.125 26.094 1 96.19 131 ASP B N 1
ATOM 2956 C CA . ASP B 1 131 ? -3.557 19.25 27.25 1 96.19 131 ASP B CA 1
ATOM 2957 C C . ASP B 1 131 ? -4.008 17.859 26.812 1 96.19 131 ASP B C 1
ATOM 2959 O O . ASP B 1 131 ? -4.305 17.641 25.641 1 96.19 131 ASP B O 1
ATOM 2963 N N . ASP B 1 132 ? -4.059 16.938 27.781 1 96.44 132 ASP B N 1
ATOM 2964 C CA . ASP B 1 132 ? -4.305 15.523 27.484 1 96.44 132 ASP B CA 1
ATOM 2965 C C . ASP B 1 132 ? -5.711 15.312 26.922 1 96.44 132 ASP B C 1
ATOM 2967 O O . ASP B 1 132 ? -5.914 14.492 26.031 1 96.44 132 ASP B O 1
ATOM 2971 N N . GLU B 1 133 ? -6.613 15.977 27.422 1 94.94 133 GLU B N 1
ATOM 2972 C CA . GLU B 1 133 ? -7.992 15.828 26.969 1 94.94 133 GLU B CA 1
ATOM 2973 C C . GLU B 1 133 ? -8.148 16.266 25.516 1 94.94 133 GLU B C 1
ATOM 2975 O O . GLU B 1 133 ? -8.727 15.547 24.703 1 94.94 133 GLU B O 1
ATOM 2980 N N . ASN B 1 134 ? -7.621 17.406 25.25 1 96.06 134 ASN B N 1
ATOM 2981 C CA . ASN B 1 134 ? -7.688 17.906 23.875 1 96.06 134 ASN B CA 1
ATOM 2982 C C . ASN B 1 134 ? -6.848 17.062 22.922 1 96.06 134 ASN B C 1
ATOM 2984 O O . ASN B 1 134 ? -7.184 16.922 21.75 1 96.06 134 ASN B O 1
ATOM 2988 N N . LYS B 1 135 ? -5.805 16.516 23.469 1 97.62 135 LYS B N 1
ATOM 2989 C CA . LYS B 1 135 ? -4.961 15.664 22.641 1 97.62 135 LYS B CA 1
ATOM 2990 C C . LYS B 1 135 ? -5.734 14.445 22.141 1 97.62 135 LYS B C 1
ATOM 2992 O O . LYS B 1 135 ? -5.594 14.039 20.984 1 97.62 135 LYS B O 1
ATOM 2997 N N . LYS B 1 136 ? -6.465 13.836 22.953 1 96.94 136 LYS B N 1
ATOM 2998 C CA . LYS B 1 136 ? -7.297 12.695 22.562 1 96.94 136 LYS B CA 1
ATOM 2999 C C . LYS B 1 136 ? -8.266 13.078 21.453 1 96.94 136 LYS B C 1
ATOM 3001 O O . LYS B 1 136 ? -8.461 12.32 20.5 1 96.94 136 LYS B O 1
ATOM 3006 N N . ILE B 1 137 ? -8.883 14.242 21.578 1 96.19 137 ILE B N 1
ATOM 3007 C CA . ILE B 1 137 ? -9.844 14.734 20.609 1 96.19 137 ILE B CA 1
ATOM 3008 C C . ILE B 1 137 ? -9.141 14.977 19.266 1 96.19 137 ILE B C 1
ATOM 3010 O O . ILE B 1 137 ? -9.648 14.586 18.219 1 96.19 137 ILE B O 1
ATOM 3014 N N . VAL B 1 138 ? -7.977 15.594 19.328 1 97.12 138 VAL B N 1
ATOM 3015 C CA . VAL B 1 138 ? -7.203 15.906 18.141 1 97.12 138 VAL B CA 1
ATOM 3016 C C . VAL B 1 138 ? -6.812 14.617 17.422 1 97.12 138 VAL B C 1
ATOM 3018 O O . VAL B 1 138 ? -6.938 14.516 16.203 1 97.12 138 VAL B O 1
ATOM 3021 N N . LEU B 1 139 ? -6.402 13.641 18.203 1 98.19 139 LEU B N 1
ATOM 3022 C CA . LEU B 1 139 ? -6.016 12.359 17.625 1 98.19 139 LEU B CA 1
ATOM 3023 C C . LEU B 1 139 ? -7.211 11.672 16.969 1 98.19 139 LEU B C 1
ATOM 3025 O O . LEU B 1 139 ? -7.07 11.055 15.906 1 98.19 139 LEU B O 1
ATOM 3029 N N . GLU B 1 140 ? -8.305 11.773 17.562 1 97.88 140 GLU B N 1
ATOM 3030 C CA . GLU B 1 140 ? -9.523 11.219 16.984 1 97.88 140 GLU B CA 1
ATOM 3031 C C . GLU B 1 140 ? -9.852 11.883 15.656 1 97.88 140 GLU B C 1
ATOM 3033 O O . GLU B 1 140 ? -10.188 11.195 14.68 1 97.88 140 GLU B O 1
ATOM 3038 N N . ILE B 1 141 ? -9.734 13.172 15.617 1 97.88 141 ILE B N 1
ATOM 3039 C CA . ILE B 1 141 ? -10.031 13.93 14.406 1 97.88 141 ILE B CA 1
ATOM 3040 C C . ILE B 1 141 ? -9.031 13.562 13.312 1 97.88 141 ILE B C 1
ATOM 3042 O O . ILE B 1 141 ? -9.422 13.234 12.188 1 97.88 141 ILE B O 1
ATOM 3046 N N . LEU B 1 142 ? -7.734 13.57 13.68 1 98.44 142 LEU B N 1
ATOM 3047 C CA . LEU B 1 142 ? -6.699 13.273 12.703 1 98.44 142 LEU B CA 1
ATOM 3048 C C . LEU B 1 142 ? -6.832 11.844 12.188 1 98.44 142 LEU B C 1
ATOM 3050 O O . LEU B 1 142 ? -6.527 11.562 11.023 1 98.44 142 LEU B O 1
ATOM 3054 N N . SER B 1 143 ? -7.328 10.961 13.016 1 98.12 143 SER B N 1
ATOM 3055 C CA . SER B 1 143 ? -7.496 9.555 12.656 1 98.12 143 SER B CA 1
ATOM 3056 C C . SER B 1 143 ? -8.68 9.359 11.719 1 98.12 143 SER B C 1
ATOM 3058 O O . SER B 1 143 ? -8.781 8.336 11.039 1 98.12 143 SER B O 1
ATOM 3060 N N . SER B 1 144 ? -9.562 10.32 11.688 1 97.75 144 SER B N 1
ATOM 3061 C CA . SER B 1 144 ? -10.781 10.188 10.883 1 97.75 144 SER B CA 1
ATOM 3062 C C . SER B 1 144 ? -10.477 10.305 9.391 1 97.75 144 SER B C 1
ATOM 3064 O O . SER B 1 144 ? -11.25 9.836 8.555 1 97.75 144 SER B O 1
ATOM 3066 N N . PHE B 1 145 ? -9.336 10.914 9.055 1 97.31 145 PHE B N 1
ATOM 3067 C CA . PHE B 1 145 ? -9.031 11.055 7.633 1 97.31 145 PHE B CA 1
ATOM 3068 C C . PHE B 1 145 ? -7.605 10.602 7.332 1 97.31 145 PHE B C 1
ATOM 3070 O O . PHE B 1 145 ? -7.023 11 6.324 1 97.31 145 PHE B O 1
ATOM 3077 N N . GLY B 1 146 ? -7.016 9.875 8.18 1 97.56 146 GLY B N 1
ATOM 3078 C CA . GLY B 1 146 ? -5.676 9.344 7.988 1 97.56 146 GLY B CA 1
ATOM 3079 C C . GLY B 1 146 ? -5.043 8.836 9.266 1 97.56 146 GLY B C 1
ATOM 3080 O O . GLY B 1 146 ? -5.746 8.523 10.234 1 97.56 146 GLY B O 1
ATOM 3081 N N . THR B 1 147 ? -3.748 8.703 9.242 1 97.44 147 THR B N 1
ATOM 3082 C CA . THR B 1 147 ? -2.988 8.195 10.375 1 97.44 147 THR B CA 1
ATOM 3083 C C . THR B 1 147 ? -2.133 9.297 10.992 1 97.44 147 THR B C 1
ATOM 3085 O O . THR B 1 147 ? -1.25 9.844 10.328 1 97.44 147 THR B O 1
ATOM 3088 N N . PRO B 1 148 ? -2.408 9.578 12.289 1 98.12 148 PRO B N 1
ATOM 3089 C CA . PRO B 1 148 ? -1.602 10.609 12.945 1 98.12 148 PRO B CA 1
ATOM 3090 C C . PRO B 1 148 ? -0.202 10.117 13.312 1 98.12 148 PRO B C 1
ATOM 3092 O O . PRO B 1 148 ? -0.043 8.992 13.789 1 98.12 148 PRO B O 1
ATOM 3095 N N . VAL B 1 149 ? 0.759 10.922 13.062 1 97.62 149 VAL B N 1
ATOM 3096 C CA . VAL B 1 149 ? 2.143 10.672 13.453 1 97.62 149 VAL B CA 1
ATOM 3097 C C . VAL B 1 149 ? 2.715 11.906 14.141 1 97.62 149 VAL B C 1
ATOM 3099 O O . VAL B 1 149 ? 2.9 12.953 13.516 1 97.62 149 VAL B O 1
ATOM 3102 N N . GLU B 1 150 ? 3.004 11.797 15.398 1 97.44 150 GLU B N 1
ATOM 3103 C CA . GLU B 1 150 ? 3.545 12.93 16.141 1 97.44 150 GLU B CA 1
ATOM 3104 C C . GLU B 1 150 ? 5.016 13.156 15.812 1 97.44 150 GLU B C 1
ATOM 3106 O O . GLU B 1 150 ? 5.816 12.211 15.844 1 97.44 150 GLU B O 1
ATOM 3111 N N . ILE B 1 151 ? 5.355 14.344 15.477 1 97.62 151 ILE B N 1
ATOM 3112 C CA . ILE B 1 151 ? 6.73 14.703 15.156 1 97.62 151 ILE B CA 1
ATOM 3113 C C . ILE B 1 151 ? 7.098 16.016 15.836 1 97.62 151 ILE B C 1
ATOM 3115 O O . ILE B 1 151 ? 6.234 16.688 16.406 1 97.62 151 ILE B O 1
ATOM 3119 N N . LYS B 1 152 ? 8.375 16.344 15.812 1 96.44 152 LYS B N 1
ATOM 3120 C CA . LYS B 1 152 ? 8.805 17.688 16.172 1 96.44 152 LYS B CA 1
ATOM 3121 C C . LYS B 1 152 ? 8.578 18.672 15.016 1 96.44 152 LYS B C 1
ATOM 3123 O O . LYS B 1 152 ? 8.688 18.281 13.852 1 96.44 152 LYS B O 1
ATOM 3128 N N . GLU B 1 153 ? 8.273 19.875 15.344 1 95.31 153 GLU B N 1
ATOM 3129 C CA . GLU B 1 153 ? 7.984 20.859 14.297 1 95.31 153 GLU B CA 1
ATOM 3130 C C . GLU B 1 153 ? 9.164 21.031 13.352 1 95.31 153 GLU B C 1
ATOM 3132 O O . GLU B 1 153 ? 8.984 21.266 12.156 1 95.31 153 GLU B O 1
ATOM 3137 N N . ASP B 1 154 ? 10.438 20.766 13.891 1 94.94 154 ASP B N 1
ATOM 3138 C CA . ASP B 1 154 ? 11.648 20.953 13.094 1 94.94 154 ASP B CA 1
ATOM 3139 C C . ASP B 1 154 ? 11.695 19.953 11.93 1 94.94 154 ASP B C 1
ATOM 3141 O O . ASP B 1 154 ? 12.445 20.156 10.969 1 94.94 154 ASP B O 1
ATOM 3145 N N . TYR B 1 155 ? 10.906 18.891 11.992 1 96 155 TYR B N 1
ATOM 3146 C CA . TYR B 1 155 ? 10.945 17.844 10.977 1 96 155 TYR B CA 1
ATOM 3147 C C . TYR B 1 155 ? 9.891 18.094 9.906 1 96 155 TYR B C 1
ATOM 3149 O O . TYR B 1 155 ? 9.852 17.391 8.891 1 96 155 TYR B O 1
ATOM 3157 N N . ILE B 1 156 ? 9.047 19.094 10.039 1 95.12 156 ILE B N 1
ATOM 3158 C CA . ILE B 1 156 ? 7.859 19.234 9.203 1 95.12 156 ILE B CA 1
ATOM 3159 C C . ILE B 1 156 ? 8.273 19.453 7.75 1 95.12 156 ILE B C 1
ATOM 3161 O O . ILE B 1 156 ? 7.629 18.953 6.828 1 95.12 156 ILE B O 1
ATOM 3165 N N . ASP B 1 157 ? 9.344 20.203 7.539 1 93.81 157 ASP B N 1
ATOM 3166 C CA . ASP B 1 157 ? 9.789 20.422 6.172 1 93.81 157 ASP B CA 1
ATOM 3167 C C . ASP B 1 157 ? 10.297 19.125 5.539 1 93.81 157 ASP B C 1
ATOM 3169 O O . ASP B 1 157 ? 10.031 18.859 4.367 1 93.81 157 ASP B O 1
ATOM 3173 N N . ALA B 1 158 ? 11.078 18.422 6.309 1 96.75 158 ALA B N 1
ATOM 3174 C CA . ALA B 1 158 ? 11.547 17.125 5.84 1 96.75 158 ALA B CA 1
ATOM 3175 C C . ALA B 1 158 ? 10.383 16.188 5.547 1 96.75 158 ALA B C 1
ATOM 3177 O O . ALA B 1 158 ? 10.391 15.461 4.551 1 96.75 158 ALA B O 1
ATOM 3178 N N . VAL B 1 159 ? 9.352 16.234 6.379 1 97.69 159 VAL B N 1
ATOM 3179 C CA . VAL B 1 159 ? 8.156 15.406 6.223 1 97.69 159 VAL B CA 1
ATOM 3180 C C . VAL B 1 159 ? 7.402 15.82 4.961 1 97.69 159 VAL B C 1
ATOM 3182 O O . VAL B 1 159 ? 6.875 14.977 4.238 1 97.69 159 VAL B O 1
ATOM 3185 N N . THR B 1 160 ? 7.355 17.094 4.742 1 94.88 160 THR B N 1
ATOM 3186 C CA . THR B 1 160 ? 6.734 17.594 3.523 1 94.88 160 THR B CA 1
ATOM 3187 C C . THR B 1 160 ? 7.402 17 2.287 1 94.88 160 THR B C 1
ATOM 3189 O O . THR B 1 160 ? 6.723 16.562 1.355 1 94.88 160 THR B O 1
ATOM 3192 N N . GLY B 1 161 ? 8.695 16.938 2.303 1 96.19 161 GLY B N 1
ATOM 3193 C CA . GLY B 1 161 ? 9.43 16.328 1.201 1 96.19 161 GLY B CA 1
ATOM 3194 C C . GLY B 1 161 ? 9.203 14.836 1.083 1 96.19 161 GLY B C 1
ATOM 3195 O O . GLY B 1 161 ? 9.141 14.297 -0.024 1 96.19 161 GLY B O 1
ATOM 3196 N N . LEU B 1 162 ? 9.055 14.164 2.188 1 97.88 162 LEU B N 1
ATOM 3197 C CA . LEU B 1 162 ? 8.969 12.711 2.234 1 97.88 162 LEU B CA 1
ATOM 3198 C C . LEU B 1 162 ? 7.539 12.242 1.98 1 97.88 162 LEU B C 1
ATOM 3200 O O . LEU B 1 162 ? 7.254 11.633 0.95 1 97.88 162 LEU B O 1
ATOM 3204 N N . SER B 1 163 ? 6.613 12.633 2.848 1 97.75 163 SER B N 1
ATOM 3205 C CA . SER B 1 163 ? 5.258 12.102 2.775 1 97.75 163 SER B CA 1
ATOM 3206 C C . SER B 1 163 ? 4.305 13.102 2.137 1 97.75 163 SER B C 1
ATOM 3208 O O . SER B 1 163 ? 3.246 12.727 1.627 1 97.75 163 SER B O 1
ATOM 3210 N N . GLY B 1 164 ? 4.629 14.359 2.209 1 95.94 164 GLY B N 1
ATOM 3211 C CA . GLY B 1 164 ? 3.814 15.352 1.516 1 95.94 164 GLY B CA 1
ATOM 3212 C C . GLY B 1 164 ? 3.877 15.219 0.006 1 95.94 164 GLY B C 1
ATOM 3213 O O . GLY B 1 164 ? 2.842 15.148 -0.66 1 95.94 164 GLY B O 1
ATOM 3214 N N . SER B 1 165 ? 5.113 15.164 -0.481 1 96.69 165 SER B N 1
ATOM 3215 C CA . SER B 1 165 ? 5.348 15.031 -1.915 1 96.69 165 SER B CA 1
ATOM 3216 C C . SER B 1 165 ? 5.445 13.562 -2.322 1 96.69 165 SER B C 1
ATOM 3218 O O . SER B 1 165 ? 5.387 13.242 -3.51 1 96.69 165 SER B O 1
ATOM 3220 N N . GLY B 1 166 ? 5.555 12.695 -1.354 1 97.88 166 GLY B N 1
ATOM 3221 C CA . GLY B 1 166 ? 5.766 11.266 -1.53 1 97.88 166 GLY B CA 1
ATOM 3222 C C . GLY B 1 166 ? 4.781 10.633 -2.498 1 97.88 166 GLY B C 1
ATOM 3223 O O . GLY B 1 166 ? 5.184 9.883 -3.396 1 97.88 166 GLY B O 1
ATOM 3224 N N . PRO B 1 167 ? 3.51 10.938 -2.348 1 98.31 167 PRO B N 1
ATOM 3225 C CA . PRO B 1 167 ? 2.527 10.352 -3.264 1 98.31 167 PRO B CA 1
ATOM 3226 C C . PRO B 1 167 ? 2.848 10.633 -4.73 1 98.31 167 PRO B C 1
ATOM 3228 O O . PRO B 1 167 ? 2.6 9.781 -5.594 1 98.31 167 PRO B O 1
ATOM 3231 N N . GLY B 1 168 ? 3.342 11.805 -5 1 98 168 GLY B N 1
ATOM 3232 C CA . GLY B 1 168 ? 3.77 12.102 -6.359 1 98 168 GLY B CA 1
ATOM 3233 C C . GLY B 1 168 ? 4.875 11.188 -6.848 1 98 168 GLY B C 1
ATOM 3234 O O . GLY B 1 168 ? 4.809 10.656 -7.961 1 98 168 GLY B O 1
ATOM 3235 N N . PHE B 1 169 ? 5.918 10.969 -6.035 1 98.5 169 PHE B N 1
ATOM 3236 C CA . PHE B 1 169 ? 7.035 10.094 -6.375 1 98.5 169 PHE B CA 1
ATOM 3237 C C . PHE B 1 169 ? 6.562 8.656 -6.562 1 98.5 169 PHE B C 1
ATOM 3239 O O . PHE B 1 169 ? 6.938 8 -7.539 1 98.5 169 PHE B O 1
ATOM 3246 N N . ILE B 1 170 ? 5.75 8.234 -5.652 1 98.69 170 ILE B N 1
ATOM 3247 C CA . ILE B 1 170 ? 5.246 6.863 -5.656 1 98.69 170 ILE B CA 1
ATOM 3248 C C . ILE B 1 170 ? 4.371 6.641 -6.887 1 98.69 170 ILE B C 1
ATOM 3250 O O . ILE B 1 170 ? 4.398 5.562 -7.488 1 98.69 170 ILE B O 1
ATOM 3254 N N . SER B 1 171 ? 3.578 7.656 -7.273 1 98.56 171 SER B N 1
ATOM 3255 C CA . SER B 1 171 ? 2.754 7.547 -8.477 1 98.56 171 SER B CA 1
ATOM 3256 C C . SER B 1 171 ? 3.611 7.301 -9.711 1 98.56 171 SER B C 1
ATOM 3258 O O . SER B 1 171 ? 3.223 6.539 -10.602 1 98.56 171 SER B O 1
ATOM 3260 N N . VAL B 1 172 ? 4.738 7.949 -9.773 1 98.25 172 VAL B N 1
ATOM 3261 C CA . VAL B 1 172 ? 5.645 7.758 -10.906 1 98.25 172 VAL B CA 1
ATOM 3262 C C . VAL B 1 172 ? 6.195 6.336 -10.891 1 98.25 172 VAL B C 1
ATOM 3264 O O . VAL B 1 172 ? 6.289 5.691 -11.938 1 98.25 172 VAL B O 1
ATOM 3267 N N . MET B 1 173 ? 6.574 5.852 -9.758 1 98.56 173 MET B N 1
ATOM 3268 C CA . MET B 1 173 ? 7.086 4.492 -9.617 1 98.56 173 MET B CA 1
ATOM 3269 C C . MET B 1 173 ? 6.027 3.469 -10.023 1 98.56 173 MET B C 1
ATOM 3271 O O . MET B 1 173 ? 6.328 2.506 -10.727 1 98.56 173 MET B O 1
ATOM 3275 N N . ILE B 1 174 ? 4.785 3.67 -9.555 1 98.75 174 ILE B N 1
ATOM 3276 C CA . ILE B 1 174 ? 3.668 2.797 -9.898 1 98.75 174 ILE B CA 1
ATOM 3277 C C . ILE B 1 174 ? 3.445 2.814 -11.406 1 98.75 174 ILE B C 1
ATOM 3279 O O . ILE B 1 174 ? 3.311 1.762 -12.039 1 98.75 174 ILE B O 1
ATOM 3283 N N . ASP B 1 175 ? 3.428 4.027 -11.961 1 98.5 175 ASP B N 1
ATOM 3284 C CA . ASP B 1 175 ? 3.219 4.18 -13.391 1 98.5 175 ASP B CA 1
ATOM 3285 C C . ASP B 1 175 ? 4.289 3.436 -14.188 1 98.5 175 ASP B C 1
ATOM 3287 O O . ASP B 1 175 ? 3.99 2.793 -15.195 1 98.5 175 ASP B O 1
ATOM 3291 N N . ALA B 1 176 ? 5.508 3.566 -13.758 1 98.38 176 ALA B N 1
ATOM 3292 C CA . ALA B 1 176 ? 6.629 2.904 -14.422 1 98.38 176 ALA B CA 1
ATOM 3293 C C . ALA B 1 176 ? 6.469 1.388 -14.391 1 98.38 176 ALA B C 1
ATOM 3295 O O . ALA B 1 176 ? 6.734 0.708 -15.383 1 98.38 176 ALA B O 1
ATOM 3296 N N . MET B 1 177 ? 6.059 0.812 -13.312 1 98.62 177 MET B N 1
ATOM 3297 C CA . MET B 1 177 ? 5.891 -0.633 -13.18 1 98.62 177 MET B CA 1
ATOM 3298 C C . MET B 1 177 ? 4.719 -1.121 -14.031 1 98.62 177 MET B C 1
ATOM 3300 O O . MET B 1 177 ? 4.793 -2.186 -14.648 1 98.62 177 MET B O 1
ATOM 3304 N N . ILE B 1 178 ? 3.625 -0.342 -13.984 1 98.56 178 ILE B N 1
ATOM 3305 C CA . ILE B 1 178 ? 2.496 -0.675 -14.844 1 98.56 178 ILE B CA 1
ATOM 3306 C C . ILE B 1 178 ? 2.955 -0.735 -16.297 1 98.56 178 ILE B C 1
ATOM 3308 O O . ILE B 1 178 ? 2.678 -1.707 -17 1 98.56 178 ILE B O 1
ATOM 3312 N N . SER B 1 179 ? 3.643 0.305 -16.734 1 98.31 179 SER B N 1
ATOM 3313 C CA . SER B 1 179 ? 4.129 0.388 -18.109 1 98.31 179 SER B CA 1
ATOM 3314 C C . SER B 1 179 ? 5.051 -0.78 -18.438 1 98.31 179 SER B C 1
ATOM 3316 O O . SER B 1 179 ? 5.02 -1.305 -19.562 1 98.31 179 SER B O 1
ATOM 3318 N N . ALA B 1 180 ? 5.906 -1.131 -17.516 1 98.5 180 ALA B N 1
ATOM 3319 C CA . ALA B 1 180 ? 6.793 -2.275 -17.703 1 98.5 180 ALA B CA 1
ATOM 3320 C C . ALA B 1 180 ? 5.996 -3.557 -17.938 1 98.5 180 ALA B C 1
ATOM 3322 O O . ALA B 1 180 ? 6.348 -4.371 -18.797 1 98.5 180 ALA B O 1
ATOM 3323 N N . GLY B 1 181 ? 4.922 -3.801 -17.109 1 98.25 181 GLY B N 1
ATOM 3324 C CA . GLY B 1 181 ? 4.055 -4.949 -17.312 1 98.25 181 GLY B CA 1
ATOM 3325 C C . GLY B 1 181 ? 3.393 -4.961 -18.688 1 98.25 181 GLY B C 1
ATOM 3326 O O . GLY B 1 181 ? 3.355 -5.996 -19.359 1 98.25 181 GLY B O 1
ATOM 3327 N N . VAL B 1 182 ? 2.914 -3.803 -19.078 1 98.12 182 VAL B N 1
ATOM 3328 C CA . VAL B 1 182 ? 2.271 -3.668 -20.375 1 98.12 182 VAL B CA 1
ATOM 3329 C C . VAL B 1 182 ? 3.279 -3.963 -21.484 1 98.12 182 VAL B C 1
ATOM 3331 O O . VAL B 1 182 ? 2.955 -4.637 -22.469 1 98.12 182 VAL B O 1
ATOM 3334 N N . ARG B 1 183 ? 4.465 -3.457 -21.344 1 97.62 183 ARG B N 1
ATOM 3335 C CA . ARG B 1 183 ? 5.531 -3.691 -22.312 1 97.62 183 ARG B CA 1
ATOM 3336 C C . ARG B 1 183 ? 5.793 -5.184 -22.484 1 97.62 183 ARG B C 1
ATOM 3338 O O . ARG B 1 183 ? 6.125 -5.633 -23.578 1 97.62 183 ARG B O 1
ATOM 3345 N N . LEU B 1 184 ? 5.598 -5.953 -21.484 1 97.5 184 LEU B N 1
ATOM 3346 C CA . LEU B 1 184 ? 5.859 -7.387 -21.516 1 97.5 184 LEU B CA 1
ATOM 3347 C C . LEU B 1 184 ? 4.629 -8.156 -21.984 1 97.5 184 LEU B C 1
ATOM 3349 O O . LEU B 1 184 ? 4.629 -9.391 -22 1 97.5 184 LEU B O 1
ATOM 3353 N N . GLY B 1 185 ? 3.516 -7.441 -22.25 1 96.75 185 GLY B N 1
ATOM 3354 C CA . GLY B 1 185 ? 2.377 -8.07 -22.906 1 96.75 185 GLY B CA 1
ATOM 3355 C C . GLY B 1 185 ? 1.165 -8.188 -22 1 96.75 185 GLY B C 1
ATOM 3356 O O . GLY B 1 185 ? 0.106 -8.648 -22.422 1 96.75 185 GLY B O 1
ATOM 3357 N N . ILE B 1 186 ? 1.221 -7.801 -20.75 1 97.81 186 ILE B N 1
ATOM 3358 C CA . ILE B 1 186 ? 0.083 -7.852 -19.828 1 97.81 186 ILE B CA 1
ATOM 3359 C C . ILE B 1 186 ? -0.907 -6.742 -20.172 1 97.81 186 ILE B C 1
ATOM 3361 O O . ILE B 1 186 ? -0.513 -5.59 -20.375 1 97.81 186 ILE B O 1
ATOM 3365 N N . PRO B 1 187 ? -2.158 -7.094 -20.266 1 97.75 187 PRO B N 1
ATOM 3366 C CA . PRO B 1 187 ? -3.143 -6.031 -20.484 1 97.75 187 PRO B CA 1
ATOM 3367 C C . PRO B 1 187 ? -3.074 -4.93 -19.438 1 97.75 187 PRO B C 1
ATOM 3369 O O . PRO B 1 187 ? -2.863 -5.219 -18.25 1 97.75 187 PRO B O 1
ATOM 3372 N N . LYS B 1 188 ? -3.359 -3.689 -19.875 1 97.44 188 LYS B N 1
ATOM 3373 C CA . LYS B 1 188 ? -3.135 -2.496 -19.062 1 97.44 188 LYS B CA 1
ATOM 3374 C C . LYS B 1 188 ? -3.877 -2.586 -17.734 1 97.44 188 LYS B C 1
ATOM 3376 O O . LYS B 1 188 ? -3.293 -2.35 -16.672 1 97.44 188 LYS B O 1
ATOM 3381 N N . ASP B 1 189 ? -5.141 -2.947 -17.719 1 97.25 189 ASP B N 1
ATOM 3382 C CA . ASP B 1 189 ? -5.945 -3.006 -16.5 1 97.25 189 ASP B CA 1
ATOM 3383 C C . ASP B 1 189 ? -5.414 -4.066 -15.547 1 97.25 189 ASP B C 1
ATOM 3385 O O . ASP B 1 189 ? -5.391 -3.857 -14.328 1 97.25 189 ASP B O 1
ATOM 3389 N N . THR B 1 190 ? -5.004 -5.191 -16.078 1 97.69 190 THR B N 1
ATOM 3390 C CA . THR B 1 190 ? -4.422 -6.262 -15.273 1 97.69 190 THR B CA 1
ATOM 3391 C C . THR B 1 190 ? -3.088 -5.832 -14.672 1 97.69 190 THR B C 1
ATOM 3393 O O . THR B 1 190 ? -2.83 -6.051 -13.492 1 97.69 190 THR B O 1
ATOM 3396 N N . ALA B 1 191 ? -2.27 -5.184 -15.492 1 98.25 191 ALA B N 1
ATOM 3397 C CA . ALA B 1 191 ? -0.977 -4.691 -15.023 1 98.25 191 ALA B CA 1
ATOM 3398 C C . ALA B 1 191 ? -1.153 -3.684 -13.891 1 98.25 191 ALA B C 1
ATOM 3400 O O . ALA B 1 191 ? -0.409 -3.707 -12.906 1 98.25 191 ALA B O 1
ATOM 3401 N N . LYS B 1 192 ? -2.115 -2.799 -14.102 1 98.12 192 LYS B N 1
ATOM 3402 C CA . LYS B 1 192 ? -2.414 -1.797 -13.078 1 98.12 192 LYS B CA 1
ATOM 3403 C C . LYS B 1 192 ? -2.836 -2.455 -11.773 1 98.12 192 LYS B C 1
ATOM 3405 O O . LYS B 1 192 ? -2.307 -2.127 -10.703 1 98.12 192 LYS B O 1
ATOM 3410 N N . TYR B 1 193 ? -3.725 -3.391 -11.867 1 97.75 193 TYR B N 1
ATOM 3411 C CA . TYR B 1 193 ? -4.238 -4.059 -10.68 1 97.75 193 TYR B CA 1
ATOM 3412 C C . TYR B 1 193 ? -3.135 -4.836 -9.969 1 97.75 193 TYR B C 1
ATOM 3414 O O . TYR B 1 193 ? -2.979 -4.73 -8.75 1 97.75 193 TYR B O 1
ATOM 3422 N N . LEU B 1 194 ? -2.367 -5.59 -10.711 1 98.25 194 LEU B N 1
ATOM 3423 C CA . LEU B 1 194 ? -1.259 -6.359 -10.156 1 98.25 194 LEU B CA 1
ATOM 3424 C C . LEU B 1 194 ? -0.264 -5.445 -9.445 1 98.25 194 LEU B C 1
ATOM 3426 O O . LEU B 1 194 ? 0.185 -5.75 -8.336 1 98.25 194 LEU B O 1
ATOM 3430 N N . THR B 1 195 ? 0.034 -4.344 -10.07 1 98.69 195 THR B N 1
ATOM 3431 C CA . THR B 1 195 ? 1.022 -3.414 -9.539 1 98.69 195 THR B CA 1
ATOM 3432 C C . THR B 1 195 ? 0.528 -2.783 -8.242 1 98.69 195 THR B C 1
ATOM 3434 O O . THR B 1 195 ? 1.234 -2.793 -7.23 1 98.69 195 THR B O 1
ATOM 3437 N N . LEU B 1 196 ? -0.701 -2.271 -8.258 1 98.62 196 LEU B N 1
ATOM 3438 C CA . LEU B 1 196 ? -1.253 -1.598 -7.086 1 98.62 196 LEU B CA 1
ATOM 3439 C C . LEU B 1 196 ? -1.316 -2.545 -5.895 1 98.62 196 LEU B C 1
ATOM 3441 O O . LEU B 1 196 ? -0.896 -2.188 -4.789 1 98.62 196 LEU B O 1
ATOM 3445 N N . GLU B 1 197 ? -1.771 -3.738 -6.102 1 98.12 197 GLU B N 1
ATOM 3446 C CA . GLU B 1 197 ? -1.879 -4.715 -5.023 1 98.12 197 GLU B CA 1
ATOM 3447 C C . GLU B 1 197 ? -0.501 -5.125 -4.508 1 98.12 197 GLU B C 1
ATOM 3449 O O . GLU B 1 197 ? -0.332 -5.402 -3.32 1 98.12 197 GLU B O 1
ATOM 3454 N N . THR B 1 198 ? 0.443 -5.203 -5.434 1 98.56 198 THR B N 1
ATOM 3455 C CA . THR B 1 198 ? 1.803 -5.535 -5.023 1 98.56 198 THR B CA 1
ATOM 3456 C C . THR B 1 198 ? 2.383 -4.438 -4.137 1 98.56 198 THR B C 1
ATOM 3458 O O . THR B 1 198 ? 3.055 -4.723 -3.143 1 98.56 198 THR B O 1
ATOM 3461 N N . PHE B 1 199 ? 2.141 -3.146 -4.48 1 98.75 199 PHE B N 1
ATOM 3462 C CA . PHE B 1 199 ? 2.584 -2.029 -3.652 1 98.75 199 PHE B CA 1
ATOM 3463 C C . PHE B 1 199 ? 1.947 -2.094 -2.27 1 98.75 199 PHE B C 1
ATOM 3465 O O . PHE B 1 199 ? 2.645 -2.012 -1.256 1 98.75 199 PHE B O 1
ATOM 3472 N N . ILE B 1 200 ? 0.639 -2.223 -2.227 1 98.38 200 ILE B N 1
ATOM 3473 C CA . ILE B 1 200 ? -0.105 -2.264 -0.972 1 98.38 200 ILE B CA 1
ATOM 3474 C C . ILE B 1 200 ? 0.353 -3.459 -0.139 1 98.38 200 ILE B C 1
ATOM 3476 O O . ILE B 1 200 ? 0.664 -3.316 1.046 1 98.38 200 ILE B O 1
ATOM 3480 N N . GLY B 1 201 ? 0.411 -4.617 -0.745 1 98.31 201 GLY B N 1
ATOM 3481 C CA . GLY B 1 201 ? 0.789 -5.832 -0.043 1 98.31 201 GLY B CA 1
ATOM 3482 C C . GLY B 1 201 ? 2.201 -5.789 0.508 1 98.31 201 GLY B C 1
ATOM 3483 O O . GLY B 1 201 ? 2.445 -6.215 1.639 1 98.31 201 GLY B O 1
ATOM 3484 N N . THR B 1 202 ? 3.174 -5.293 -0.273 1 98.56 202 THR B N 1
ATOM 3485 C CA . THR B 1 202 ? 4.574 -5.246 0.135 1 98.56 202 THR B CA 1
ATOM 3486 C C . THR B 1 202 ? 4.758 -4.309 1.326 1 98.56 202 THR B C 1
ATOM 3488 O O . THR B 1 202 ? 5.398 -4.672 2.314 1 98.56 202 THR B O 1
ATOM 3491 N N . ALA B 1 203 ? 4.191 -3.117 1.204 1 98.56 203 ALA B N 1
ATOM 3492 C CA . ALA B 1 203 ? 4.297 -2.166 2.307 1 98.56 203 ALA B CA 1
ATOM 3493 C C . ALA B 1 203 ? 3.615 -2.703 3.562 1 98.56 203 ALA B C 1
ATOM 3495 O O . ALA B 1 203 ? 4.133 -2.547 4.672 1 98.56 203 ALA B O 1
ATOM 3496 N N . SER B 1 204 ? 2.486 -3.346 3.424 1 98.19 204 SER B N 1
ATOM 3497 C CA . SER B 1 204 ? 1.759 -3.934 4.543 1 98.19 204 SER B CA 1
ATOM 3498 C C . SER B 1 204 ? 2.568 -5.039 5.211 1 98.19 204 SER B C 1
ATOM 3500 O O . SER B 1 204 ? 2.562 -5.168 6.438 1 98.19 204 SER B O 1
ATOM 3502 N N . LEU B 1 205 ? 3.197 -5.832 4.402 1 98.12 205 LEU B N 1
ATOM 3503 C CA . LEU B 1 205 ? 4.02 -6.926 4.918 1 98.12 205 LEU B CA 1
ATOM 3504 C C . LEU B 1 205 ? 5.121 -6.391 5.828 1 98.12 205 LEU B C 1
ATOM 3506 O O . LEU B 1 205 ? 5.297 -6.875 6.945 1 98.12 205 LEU B O 1
ATOM 3510 N N . ILE B 1 206 ? 5.84 -5.387 5.344 1 98.25 206 ILE B N 1
ATOM 3511 C CA . ILE B 1 206 ? 6.926 -4.789 6.113 1 98.25 206 ILE B CA 1
ATOM 3512 C C . ILE B 1 206 ? 6.379 -4.227 7.426 1 98.25 206 ILE B C 1
ATOM 3514 O O . ILE B 1 206 ? 6.973 -4.426 8.484 1 98.25 206 ILE B O 1
ATOM 3518 N N . ARG B 1 207 ? 5.246 -3.57 7.305 1 97.38 207 ARG B N 1
ATOM 3519 C CA . ARG B 1 207 ? 4.617 -2.941 8.461 1 97.38 207 ARG B CA 1
ATOM 3520 C C . ARG B 1 207 ? 4.188 -3.984 9.484 1 97.38 207 ARG B C 1
ATOM 3522 O O . ARG B 1 207 ? 4.465 -3.842 10.68 1 97.38 207 ARG B O 1
ATOM 3529 N N . GLU B 1 208 ? 3.547 -5.051 9.117 1 97 208 GLU B N 1
ATOM 3530 C CA . GLU B 1 208 ? 2.918 -6.02 10.008 1 97 208 GLU B CA 1
ATOM 3531 C C . GLU B 1 208 ? 3.955 -6.949 10.633 1 97 208 GLU B C 1
ATOM 3533 O O . GLU B 1 208 ? 3.834 -7.328 11.797 1 97 208 GLU B O 1
ATOM 3538 N N . LEU B 1 209 ? 4.922 -7.32 9.836 1 96.56 209 LEU B N 1
ATOM 3539 C CA . LEU B 1 209 ? 5.934 -8.234 10.352 1 96.56 209 LEU B CA 1
ATOM 3540 C C . LEU B 1 209 ? 7.039 -7.469 11.078 1 96.56 209 LEU B C 1
ATOM 3542 O O . LEU B 1 209 ? 7.918 -8.07 11.695 1 96.56 209 LEU B O 1
ATOM 3546 N N . LYS B 1 210 ? 7.047 -6.078 11.031 1 96.75 210 LYS B N 1
ATOM 3547 C CA . LYS B 1 210 ? 8.023 -5.203 11.664 1 96.75 210 LYS B CA 1
ATOM 3548 C C . LYS B 1 210 ? 9.445 -5.57 11.242 1 96.75 210 LYS B C 1
ATOM 3550 O O . LYS B 1 210 ? 10.352 -5.648 12.078 1 96.75 210 LYS B O 1
ATOM 3555 N N . ILE B 1 211 ? 9.602 -5.926 9.969 1 96.12 211 ILE B N 1
ATOM 3556 C CA . ILE B 1 211 ? 10.922 -6.219 9.422 1 96.12 211 ILE B CA 1
ATOM 3557 C C . ILE B 1 211 ? 11.438 -5.012 8.648 1 96.12 211 ILE B C 1
ATOM 3559 O O . ILE B 1 211 ? 10.688 -4.066 8.383 1 96.12 211 ILE B O 1
ATOM 3563 N N . SER B 1 212 ? 12.719 -5 8.344 1 97.12 212 SER B N 1
ATOM 3564 C CA . SER B 1 212 ? 13.281 -3.941 7.512 1 97.12 212 SER B CA 1
ATOM 3565 C C . SER B 1 212 ? 13.055 -4.223 6.027 1 97.12 212 SER B C 1
ATOM 3567 O O . SER B 1 212 ? 12.906 -5.379 5.629 1 97.12 212 SER B O 1
ATOM 3569 N N . PRO B 1 213 ? 12.977 -3.137 5.203 1 97.38 213 PRO B N 1
ATOM 3570 C CA . PRO B 1 213 ? 12.891 -3.363 3.76 1 97.38 213 PRO B CA 1
ATOM 3571 C C . PRO B 1 213 ? 14.039 -4.215 3.227 1 97.38 213 PRO B C 1
ATOM 3573 O O . PRO B 1 213 ? 13.844 -5.02 2.312 1 97.38 213 PRO B O 1
ATOM 3576 N N . SER B 1 214 ? 15.203 -4.031 3.783 1 95.81 214 SER B N 1
ATOM 3577 C CA . SER B 1 214 ? 16.359 -4.824 3.367 1 95.81 214 SER B CA 1
ATOM 3578 C C . SER B 1 214 ? 16.156 -6.301 3.688 1 95.81 214 SER B C 1
ATOM 3580 O O . SER B 1 214 ? 16.547 -7.168 2.906 1 95.81 214 SER B O 1
ATOM 3582 N N . ASP B 1 215 ? 15.586 -6.59 4.824 1 96.06 215 ASP B N 1
ATOM 3583 C CA . ASP B 1 215 ? 15.273 -7.973 5.184 1 96.06 215 ASP B CA 1
ATOM 3584 C C . ASP B 1 215 ? 14.289 -8.594 4.195 1 96.06 215 ASP B C 1
ATOM 3586 O O . ASP B 1 215 ? 14.453 -9.742 3.791 1 96.06 215 ASP B O 1
ATOM 3590 N N . LEU B 1 216 ? 13.289 -7.863 3.822 1 96 216 LEU B N 1
ATOM 3591 C CA . LEU B 1 216 ? 12.32 -8.359 2.854 1 96 216 LEU B CA 1
ATOM 3592 C C . LEU B 1 216 ? 12.984 -8.625 1.505 1 96 216 LEU B C 1
ATOM 3594 O O . LEU B 1 216 ? 12.734 -9.648 0.872 1 96 216 LEU B O 1
ATOM 3598 N N . ARG B 1 217 ? 13.773 -7.629 1.052 1 94.75 217 ARG B N 1
ATOM 3599 C CA . ARG B 1 217 ? 14.508 -7.805 -0.197 1 94.75 217 ARG B CA 1
ATOM 3600 C C . ARG B 1 217 ? 15.297 -9.109 -0.188 1 94.75 217 ARG B C 1
ATOM 3602 O O . ARG B 1 217 ? 15.25 -9.875 -1.152 1 94.75 217 ARG B O 1
ATOM 3609 N N . ASP B 1 218 ? 15.961 -9.406 0.929 1 92.75 218 ASP B N 1
ATOM 3610 C CA . ASP B 1 218 ? 16.781 -10.609 1.052 1 92.75 218 ASP B CA 1
ATOM 3611 C C . ASP B 1 218 ? 15.906 -11.859 1.059 1 92.75 218 ASP B C 1
ATOM 3613 O O . ASP B 1 218 ? 16.312 -12.906 0.538 1 92.75 218 ASP B O 1
ATOM 3617 N N . GLU B 1 219 ? 14.773 -11.742 1.648 1 89.62 219 GLU B N 1
ATOM 3618 C CA . GLU B 1 219 ? 13.844 -12.875 1.734 1 89.62 219 GLU B CA 1
ATOM 3619 C C . GLU B 1 219 ? 13.281 -13.227 0.362 1 89.62 219 GLU B C 1
ATOM 3621 O O . GLU B 1 219 ? 13.023 -14.398 0.078 1 89.62 219 GLU B O 1
ATOM 3626 N N . VAL B 1 220 ? 13.117 -12.297 -0.489 1 90.88 220 VAL B N 1
ATOM 3627 C CA . VAL B 1 220 ? 12.492 -12.516 -1.789 1 90.88 220 VAL B CA 1
ATOM 3628 C C . VAL B 1 220 ? 13.531 -13.008 -2.789 1 90.88 220 VAL B C 1
ATOM 3630 O O . VAL B 1 220 ? 13.195 -13.656 -3.783 1 90.88 220 VAL B O 1
ATOM 3633 N N . MET B 1 221 ? 14.75 -12.75 -2.508 1 90.12 221 MET B N 1
ATOM 3634 C CA . MET B 1 221 ? 15.836 -13.109 -3.422 1 90.12 221 MET B CA 1
ATOM 3635 C C . MET B 1 221 ? 16.25 -14.562 -3.225 1 90.12 221 MET B C 1
ATOM 3637 O O . MET B 1 221 ? 16.484 -15 -2.096 1 90.12 221 MET B O 1
ATOM 3641 N N . THR B 1 222 ? 16.25 -15.367 -4.281 1 84.31 222 THR B N 1
ATOM 3642 C CA . THR B 1 222 ? 16.812 -16.719 -4.305 1 84.31 222 THR B CA 1
ATOM 3643 C C . THR B 1 222 ? 18.031 -16.766 -5.211 1 84.31 222 THR B C 1
ATOM 3645 O O . THR B 1 222 ? 18.203 -15.93 -6.098 1 84.31 222 THR B O 1
ATOM 3648 N N . PRO B 1 223 ? 18.984 -17.688 -4.934 1 87.25 223 PRO B N 1
ATOM 3649 C CA . PRO B 1 223 ? 20.188 -17.781 -5.777 1 87.25 223 PRO B CA 1
ATOM 3650 C C . PRO B 1 223 ? 19.844 -17.969 -7.254 1 87.25 223 PRO B C 1
ATOM 3652 O O . PRO B 1 223 ? 19.188 -18.953 -7.613 1 87.25 223 PRO B O 1
ATOM 3655 N N . GLY B 1 224 ? 20.297 -17 -8.055 1 88.31 224 GLY B N 1
ATOM 3656 C CA . GLY B 1 224 ? 20.062 -17.094 -9.484 1 88.31 224 GLY B CA 1
ATOM 3657 C C . GLY B 1 224 ? 18.609 -16.891 -9.859 1 88.31 224 GLY B C 1
ATOM 3658 O O . GLY B 1 224 ? 18.188 -17.266 -10.961 1 88.31 224 GLY B O 1
ATOM 3659 N N . GLY B 1 225 ? 17.859 -16.312 -9.008 1 90.5 225 GLY B N 1
ATOM 3660 C CA . GLY B 1 225 ? 16.422 -16.172 -9.219 1 90.5 225 GLY B CA 1
ATOM 3661 C C . GLY B 1 225 ? 16.062 -14.945 -10.023 1 90.5 225 GLY B C 1
ATOM 3662 O O . GLY B 1 225 ? 16.938 -14.195 -10.461 1 90.5 225 GLY B O 1
ATOM 3663 N N . THR B 1 226 ? 14.773 -14.766 -10.258 1 93.56 226 THR B N 1
ATOM 3664 C CA . THR B 1 226 ? 14.258 -13.68 -11.086 1 93.56 226 THR B CA 1
ATOM 3665 C C . THR B 1 226 ? 14.438 -12.336 -10.383 1 93.56 226 THR B C 1
ATOM 3667 O O . THR B 1 226 ? 14.828 -11.352 -11.008 1 93.56 226 THR B O 1
ATOM 3670 N N . THR B 1 227 ? 14.219 -12.266 -9.102 1 94.5 227 THR B N 1
ATOM 3671 C CA . THR B 1 227 ? 14.25 -11.016 -8.352 1 94.5 227 THR B CA 1
ATOM 3672 C C . THR B 1 227 ? 15.648 -10.406 -8.367 1 94.5 227 THR B C 1
ATOM 3674 O O . THR B 1 227 ? 15.812 -9.211 -8.602 1 94.5 227 THR B O 1
ATOM 3677 N N . VAL B 1 228 ? 16.672 -11.289 -8.117 1 95.5 228 VAL B N 1
ATOM 3678 C CA . VAL B 1 228 ? 18.031 -10.773 -8.086 1 95.5 228 VAL B CA 1
ATOM 3679 C C . VAL B 1 228 ? 18.438 -10.289 -9.477 1 95.5 228 VAL B C 1
ATOM 3681 O O . VAL B 1 228 ? 19.188 -9.32 -9.609 1 95.5 228 VAL B O 1
ATOM 3684 N N . ALA B 1 229 ? 17.984 -10.969 -10.508 1 96 229 ALA B N 1
ATOM 3685 C CA . ALA B 1 229 ? 18.25 -10.547 -11.883 1 96 229 ALA B CA 1
ATOM 3686 C C . ALA B 1 229 ? 17.688 -9.148 -12.141 1 96 229 ALA B C 1
ATOM 3688 O O . ALA B 1 229 ? 18.328 -8.328 -12.805 1 96 229 ALA B O 1
ATOM 3689 N N . GLY B 1 230 ? 16.5 -8.859 -11.656 1 97.12 230 GLY B N 1
ATOM 3690 C CA . GLY B 1 230 ? 15.875 -7.555 -11.805 1 97.12 230 GLY B CA 1
ATOM 3691 C C . GLY B 1 230 ? 16.516 -6.484 -10.945 1 97.12 230 GLY B C 1
ATOM 3692 O O . GLY B 1 230 ? 16.688 -5.344 -11.383 1 97.12 230 GLY B O 1
ATOM 3693 N N . LEU B 1 231 ? 16.875 -6.828 -9.719 1 97.38 231 LEU B N 1
ATOM 3694 C CA . LEU B 1 231 ? 17.453 -5.883 -8.766 1 97.38 231 LEU B CA 1
ATOM 3695 C C . LEU B 1 231 ? 18.75 -5.305 -9.305 1 97.38 231 LEU B C 1
ATOM 3697 O O . LEU B 1 231 ? 19.078 -4.145 -9.039 1 97.38 231 LEU B O 1
ATOM 3701 N N . TYR B 1 232 ? 19.453 -6.125 -10.016 1 96.81 232 TYR B N 1
ATOM 3702 C CA . TYR B 1 232 ? 20.672 -5.664 -10.656 1 96.81 232 TYR B CA 1
ATOM 3703 C C . TYR B 1 232 ? 20.438 -4.387 -11.453 1 96.81 232 TYR B C 1
ATOM 3705 O O . TYR B 1 232 ? 21.234 -3.447 -11.383 1 96.81 232 TYR B O 1
ATOM 3713 N N . TYR B 1 233 ? 19.375 -4.316 -12.133 1 96.56 233 TYR B N 1
ATOM 3714 C CA . TYR B 1 233 ? 19.094 -3.182 -13.008 1 96.56 233 TYR B CA 1
ATOM 3715 C C . TYR B 1 233 ? 18.656 -1.964 -12.203 1 96.56 233 TYR B C 1
ATOM 3717 O O . TYR B 1 233 ? 18.891 -0.825 -12.609 1 96.56 233 TYR B O 1
ATOM 3725 N N . LEU B 1 234 ? 17.984 -2.102 -11.047 1 96.81 234 LEU B N 1
ATOM 3726 C CA . LEU B 1 234 ? 17.703 -0.97 -10.172 1 96.81 234 LEU B CA 1
ATOM 3727 C C . LEU B 1 234 ? 18.984 -0.32 -9.672 1 96.81 234 LEU B C 1
ATOM 3729 O O . LEU B 1 234 ? 19.094 0.908 -9.641 1 96.81 234 LEU B O 1
ATOM 3733 N N . GLU B 1 235 ? 19.906 -1.2 -9.266 1 95.81 235 GLU B N 1
ATOM 3734 C CA . GLU B 1 235 ? 21.203 -0.698 -8.789 1 95.81 235 GLU B CA 1
ATOM 3735 C C . GLU B 1 235 ? 21.969 -0.016 -9.922 1 95.81 235 GLU B C 1
ATOM 3737 O O . GLU B 1 235 ? 22.562 1.046 -9.719 1 95.81 235 GLU B O 1
ATOM 3742 N N . LYS B 1 236 ? 21.953 -0.648 -11.047 1 96.19 236 LYS B N 1
ATOM 3743 C CA . LYS B 1 236 ? 22.625 -0.091 -12.219 1 96.19 236 LYS B CA 1
ATOM 3744 C C . LYS B 1 236 ? 22.047 1.278 -12.578 1 96.19 236 LYS B C 1
ATOM 3746 O O . LYS B 1 236 ? 22.781 2.164 -13.023 1 96.19 236 LYS B O 1
ATOM 3751 N N . GLY B 1 237 ? 20.812 1.433 -12.352 1 96.31 237 GLY B N 1
ATOM 3752 C CA . GLY B 1 237 ? 20.141 2.682 -12.672 1 96.31 237 GLY B CA 1
ATOM 3753 C C . GLY B 1 237 ? 20.219 3.703 -11.555 1 96.31 237 GLY B C 1
ATOM 3754 O O . GLY B 1 237 ? 19.656 4.793 -11.664 1 96.31 237 GLY B O 1
ATOM 3755 N N . ASN B 1 238 ? 20.859 3.428 -10.422 1 96.19 238 ASN B N 1
ATOM 3756 C CA . ASN B 1 238 ? 21.031 4.312 -9.273 1 96.19 238 ASN B CA 1
ATOM 3757 C C . ASN B 1 238 ? 19.703 4.789 -8.719 1 96.19 238 ASN B C 1
ATOM 3759 O O . ASN B 1 238 ? 19.5 5.988 -8.508 1 96.19 238 ASN B O 1
ATOM 3763 N N . ILE B 1 239 ? 18.797 3.943 -8.539 1 96.81 239 ILE B N 1
ATOM 3764 C CA . ILE B 1 239 ? 17.422 4.266 -8.18 1 96.81 239 ILE B CA 1
ATOM 3765 C C . ILE B 1 239 ? 17.391 4.902 -6.789 1 96.81 239 ILE B C 1
ATOM 3767 O O . ILE B 1 239 ? 16.594 5.801 -6.527 1 96.81 239 ILE B O 1
ATOM 3771 N N . ARG B 1 240 ? 18.25 4.469 -5.902 1 96.81 240 ARG B N 1
ATOM 3772 C CA . ARG B 1 240 ? 18.281 4.992 -4.539 1 96.81 240 ARG B CA 1
ATOM 3773 C C . ARG B 1 240 ? 18.672 6.465 -4.527 1 96.81 240 ARG B C 1
ATOM 3775 O O . ARG B 1 240 ? 18.078 7.266 -3.805 1 96.81 240 ARG B O 1
ATOM 3782 N N . THR B 1 241 ? 19.641 6.781 -5.316 1 96.94 241 THR B N 1
ATOM 3783 C CA . THR B 1 241 ? 20.094 8.164 -5.395 1 96.94 241 THR B CA 1
ATOM 3784 C C . THR B 1 241 ? 19.031 9.055 -6.012 1 96.94 241 THR B C 1
ATOM 3786 O O . THR B 1 241 ? 18.812 10.18 -5.555 1 96.94 241 THR B O 1
ATOM 3789 N N . ALA B 1 242 ? 18.406 8.547 -7.07 1 97.56 242 ALA B N 1
ATOM 3790 C CA . ALA B 1 242 ? 17.344 9.312 -7.715 1 97.56 242 ALA B CA 1
ATOM 3791 C C . ALA B 1 242 ? 16.219 9.641 -6.723 1 97.56 242 ALA B C 1
ATOM 3793 O O . ALA B 1 242 ? 15.734 10.773 -6.688 1 97.56 242 ALA B O 1
ATOM 3794 N N . ILE B 1 243 ? 15.828 8.688 -5.902 1 98.25 243 ILE B N 1
ATOM 3795 C CA . ILE B 1 243 ? 14.758 8.867 -4.922 1 98.25 243 ILE B CA 1
ATOM 3796 C C . ILE B 1 243 ? 15.219 9.828 -3.828 1 98.25 243 ILE B C 1
ATOM 3798 O O . ILE B 1 243 ? 14.469 10.727 -3.424 1 98.25 243 ILE B O 1
ATOM 3802 N N . ALA B 1 244 ? 16.438 9.672 -3.346 1 97.88 244 ALA B N 1
ATOM 3803 C CA . ALA B 1 244 ? 16.984 10.562 -2.328 1 97.88 244 ALA B CA 1
ATOM 3804 C C . ALA B 1 244 ? 17 12.008 -2.818 1 97.88 244 ALA B C 1
ATOM 3806 O O . ALA B 1 244 ? 16.609 12.922 -2.09 1 97.88 244 ALA B O 1
ATOM 3807 N N . ASP B 1 245 ? 17.469 12.188 -4.023 1 98.06 245 ASP B N 1
ATOM 3808 C CA . ASP B 1 245 ? 17.531 13.523 -4.609 1 98.06 245 ASP B CA 1
ATOM 3809 C C . ASP B 1 245 ? 16.141 14.125 -4.746 1 98.06 245 ASP B C 1
ATOM 3811 O O . ASP B 1 245 ? 15.961 15.336 -4.566 1 98.06 245 ASP B O 1
ATOM 3815 N N . ALA B 1 246 ? 15.188 13.281 -5.125 1 98.38 246 ALA B N 1
ATOM 3816 C CA . ALA B 1 246 ? 13.812 13.758 -5.262 1 98.38 246 ALA B CA 1
ATOM 3817 C C . ALA B 1 246 ? 13.273 14.258 -3.926 1 98.38 246 ALA B C 1
ATOM 3819 O O . ALA B 1 246 ? 12.719 15.359 -3.846 1 98.38 246 ALA B O 1
ATOM 3820 N N . VAL B 1 247 ? 13.422 13.477 -2.861 1 98.25 247 VAL B N 1
ATOM 3821 C CA . VAL B 1 247 ? 12.938 13.852 -1.536 1 98.25 247 VAL B CA 1
ATOM 3822 C C . VAL B 1 247 ? 13.648 15.117 -1.062 1 98.25 247 VAL B C 1
ATOM 3824 O O . VAL B 1 247 ? 13.023 16.031 -0.525 1 98.25 247 VAL B O 1
ATOM 3827 N N . GLU B 1 248 ? 14.945 15.172 -1.286 1 97.56 248 GLU B N 1
ATOM 3828 C CA . GLU B 1 248 ? 15.727 16.344 -0.891 1 97.56 248 GLU B CA 1
ATOM 3829 C C . GLU B 1 248 ? 15.312 17.578 -1.69 1 97.56 248 GLU B C 1
ATOM 3831 O O . GLU B 1 248 ? 15.25 18.688 -1.148 1 97.56 248 GLU B O 1
ATOM 3836 N N . GLY B 1 249 ? 15.156 17.391 -2.973 1 97.19 249 GLY B N 1
ATOM 3837 C CA . GLY B 1 249 ? 14.695 18.5 -3.799 1 97.19 249 GLY B CA 1
ATOM 3838 C C . GLY B 1 249 ? 13.383 19.078 -3.324 1 97.19 249 GLY B C 1
ATOM 3839 O O . GLY B 1 249 ? 13.211 20.312 -3.297 1 97.19 249 GLY B O 1
ATOM 3840 N N . ALA B 1 250 ? 12.445 18.219 -2.994 1 96.31 250 ALA B N 1
ATOM 3841 C CA . ALA B 1 250 ? 11.164 18.672 -2.457 1 96.31 250 ALA B CA 1
ATOM 3842 C C . ALA B 1 250 ? 11.344 19.375 -1.119 1 96.31 250 ALA B C 1
ATOM 3844 O O . ALA B 1 250 ? 10.719 20.406 -0.866 1 96.31 250 ALA B O 1
ATOM 3845 N N . TYR B 1 251 ? 12.211 18.859 -0.307 1 95.69 251 TYR B N 1
ATOM 3846 C CA . TYR B 1 251 ? 12.523 19.438 0.998 1 95.69 251 TYR B CA 1
ATOM 3847 C C . TYR B 1 251 ? 13.062 20.859 0.857 1 95.69 251 TYR B C 1
ATOM 3849 O O . TYR B 1 251 ? 12.641 21.766 1.576 1 95.69 251 TYR B O 1
ATOM 3857 N N . LYS B 1 252 ? 13.953 21.031 -0.058 1 94.88 252 LYS B N 1
ATOM 3858 C CA . LYS B 1 252 ? 14.602 22.328 -0.248 1 94.88 252 LYS B CA 1
ATOM 3859 C C . LYS B 1 252 ? 13.602 23.391 -0.701 1 94.88 252 LYS B C 1
ATOM 3861 O O . LYS B 1 252 ? 13.766 24.578 -0.407 1 94.88 252 LYS B O 1
ATOM 3866 N N . LYS B 1 253 ? 12.602 22.953 -1.36 1 90.62 253 LYS B N 1
ATOM 3867 C CA . LYS B 1 253 ? 11.562 23.859 -1.848 1 90.62 253 LYS B CA 1
ATOM 3868 C C . LYS B 1 253 ? 10.547 24.172 -0.754 1 90.62 253 LYS B C 1
ATOM 3870 O O . LYS B 1 253 ? 9.82 25.172 -0.84 1 90.62 253 LYS B O 1
ATOM 3875 N N . SER B 1 254 ? 10.367 23.312 0.25 1 85.69 254 SER B N 1
ATOM 3876 C CA . SER B 1 254 ? 9.383 23.453 1.318 1 85.69 254 SER B CA 1
ATOM 3877 C C . SER B 1 254 ? 9.766 24.578 2.273 1 85.69 254 SER B C 1
ATOM 3879 O O . SER B 1 254 ? 8.898 25.344 2.725 1 85.69 254 SER B O 1
#

Secondary structure (DSSP, 8-state):
-EEEEE--SHHHHHHHHHHHTSTT-EEEEE-S-HHHHHHHHTTSSEEES-HHHHHHH-SEEEE-S-GGGHHHHHHHHHHHHTTSEEEE--TT--HHHHHHH-TTS-EEEEE--GGGGGT-EEEEEEEES--HHHHHHHHHHHHHSEEEEE--GGGHHHHIIIIISHHHHHHHHHHHHHHHHHHTT--HHHHHHHHHHHHHHHHHHHHHHT--HHHHHHHH--TT-HHHHHHHHHHHTTHHHHHHHHHHHHHHH-/-EEEEE--SHHHHHHHHHHHTSTT-EEEEE-S-HHHHHHHHTTSSEEES-HHHHHHH-SEEEE-S-GGGHHHHHHHHHHHHTTSEEEE--TT--HHHHHHH-TTS-EEEEE--GGGGGT-EEEEEEEES--HHHHHHHHHHHHHSEEEEE--GGGHHHHIIIIISHHHHHHHHHHHHHHHHHHTT--HHHHHHHHHHHHHHHHHHHHHHT--HHHHHHHH--TT-HHHHHHHHHHHTTHHHHHHHHHHHHHHH-

Radius of gyration: 26.25 Å; Cα contacts (8 Å, |Δi|>4): 1113; chains: 2; bounding box: 50×81×50 Å

Sequence (508 aa):
MKVSIIGVGTVGRSIVTGIAKLKNYEIFLSSGSYERLKSWNNGRYNIFQSNYENAKNGDIIILSVKPSNAVKILEEIKDVANGKVIISVMAGITINLINKYLDKSPVIRVMPNIPMLVQKSVNAFCYYNLDDENKKIVLEILSSFGTPVEIKEDYIDAVTGLSGSGPGFISVMIDAMISAGVRLGIPKDTAKYLTLETFIGTASLIRELKISPSDLRDEVMTPGGTTVAGLYYLEKGNIRTAIADAVEGAYKKSMKVSIIGVGTVGRSIVTGIAKLKNYEIFLSSGSYERLKSWNNGRYNIFQSNYENAKNGDIIILSVKPSNAVKILEEIKDVANGKVIISVMAGITINLINKYLDKSPVIRVMPNIPMLVQKSVNAFCYYNLDDENKKIVLEILSSFGTPVEIKEDYIDAVTGLSGSGPGFISVMIDAMISAGVRLGIPKDTAKYLTLETFIGTASLIRELKISPSDLRDEVMTPGGTTVAGLYYLEKGNIRTAIADAVEGAYKKS

pLDDT: mean 96.76, std 2.32, range [84.12, 98.81]

Nearest PDB structures (foldseek):
  2rcy-assembly1_A  TM=8.963E-01  e=2.712E-25  Plasmodium falciparum 3D7
  2rcy-assembly1_B-2  TM=9.128E-01  e=5.087E-24  Plasmodium falciparum 3D7
  2rcy-assembly1_D-2  TM=8.990E-01  e=2.558E-23  Plasmodium falciparum 3D7
  5bsh-assembly1_D  TM=9.341E-01  e=4.798E-22  Medicago truncatula
  6xp0-assembly1_A-2  TM=8.988E-01  e=1.366E-22  Homo sapiens

Solvent-accessible surface area (backbone atoms only — not comparable to full-atom values): 24386 Å² total; per-residue (Å²): 90,34,35,11,38,39,21,63,51,76,67,25,44,25,48,49,58,19,45,67,71,45,90,65,59,46,59,30,31,17,34,95,48,49,67,62,44,50,64,71,46,67,81,74,58,50,73,34,78,42,58,45,64,24,36,55,66,26,53,30,38,36,40,36,46,59,52,91,46,44,65,64,52,43,65,61,28,28,89,57,40,46,57,29,41,35,38,33,55,29,68,88,60,50,65,68,64,51,34,75,56,25,72,65,25,24,35,32,39,34,50,54,24,73,23,22,77,70,39,33,10,44,28,39,26,29,72,42,78,69,52,74,70,56,44,55,52,49,50,52,51,43,44,37,22,14,45,64,38,84,48,60,71,88,40,47,42,41,42,39,12,44,39,40,24,28,43,34,56,50,21,50,54,51,42,23,48,22,49,35,28,35,73,63,66,35,55,63,70,58,21,44,50,46,44,38,43,33,48,30,17,36,36,47,35,37,62,74,70,69,50,51,39,66,57,50,29,56,68,61,41,48,93,91,32,30,32,49,48,8,48,51,34,32,60,74,35,41,43,48,58,19,46,26,45,12,30,48,37,7,26,75,62,86,90,34,35,12,38,38,21,62,49,75,67,25,44,27,48,48,57,18,47,66,72,44,88,65,58,46,59,31,32,17,34,95,47,50,68,62,45,51,64,70,46,67,81,72,59,49,72,34,76,42,59,45,64,24,37,55,66,27,54,29,38,33,40,36,48,59,52,91,45,45,65,64,51,42,67,61,27,28,89,58,40,45,57,27,42,35,38,32,56,29,68,85,61,49,63,68,64,51,34,73,56,24,74,64,25,24,35,32,40,34,50,52,25,73,24,23,77,69,39,34,10,43,29,39,26,31,72,43,78,68,52,73,71,57,45,55,53,50,49,52,52,44,46,36,21,15,44,67,39,84,50,60,71,89,41,48,43,41,42,39,11,42,40,42,25,28,43,35,57,51,21,51,53,51,42,23,47,22,51,33,28,34,73,64,67,35,54,62,71,58,22,43,51,47,45,39,43,33,48,31,17,38,36,47,35,36,63,73,69,70,51,52,40,66,56,49,28,55,68,62,41,49,94,91,30,30,32,49,49,9,48,51,34,31,60,73,36,41,44,49,57,19,45,26,46,12,30,48,35,7,27,74,63,86

InterPro domains:
  IPR000304 Pyrroline-5-carboxylate reductase-like [MF_01925] (1-254)
  IPR000304 Pyrroline-5-carboxylate reductase-like [PIRSF000193] (1-254)
  IPR000304 Pyrroline-5-carboxylate reductase-like [TIGR00112] (3-254)
  IPR008927 6-phosphogluconate dehydrogenase-like, C-terminal domain superfamily [SSF48179] (152-254)
  IPR028939 Pyrroline-5-carboxylate reductase, catalytic, N-terminal [PF03807] (2-92)
  IPR029036 Pyrroline-5-carboxylate reductase, dimerisation domain [PF14748] (153-254)
  IPR036291 NAD(P)-binding domain superfamily [SSF51735] (1-150)

Organism: NCBI:txid312540

Foldseek 3Di:
DEEEEEACDLLNVLLVQLCVPPPPYAYEYEHPDPVVVCVVCVVVHHYDPALQVRLLPGLEYEYDDEPVCVVVSLQRNLVRNAQGEYEYQYPPQDPVNSCVSRVNYKYKYWDWADQLSVLAIETEIEIDPDDPVNVVVVCSSNNSRHHYDYDDRVCVLLCCLCRHCVVVVVVVVLVVQLVVCVVVPDDSVRSSVVSVCCVVVLVVVCVVVVHDPVVVLVVVDDVVDDSVVVVVVCVVVVVVVVSVVSSVVSSVVD/DEEEEEACDLLNVLLVQLCVPPDPYAYEYEHPDPVVVCVVCVVVHHYDPALQVRLLPGLEYEYDDEPVCVVVSLQRNLVRNAQGEYEYQYPPQDPVNSCVSRVNYKYKYWDWANQLSVLAIETEIEIDPADPVNVVVVCSSNNSRHHYDYDDRVCNLLCCLCRHCVVVVVVVVLVVQLVVCVVVPDDSVRSSVVSVCCVVVLVVVCVVVVHDPVVVLVVVDDVVDDSVVVVVVCVVVVVVVVSVVSSVVSSVVD